Protein AF-A0A3M1QMT6-F1 (afdb_monomer_lite)

Foldseek 3Di:
DDDDDDDDDDPPPDDPPPPPPPDPPPPFDDDDPLLVVLLVLCVVVQQLQLVLLQQLVVCVVVVHPCSPVVSQVVSVVDPQWPHWDAFPQSQWIWTQGPSRAIEIEGNNPVPPPVNDPPPPDPPPPPPPPPPDPPPPDLPNPPPPDPVPPDPPDPPPVPPPQPPALAAEEEDAPCVVLVFDVCLQPVLSVLLVHPYDYAAQQALVSVLVVLVCLQRHSEYEHAAAWDFYDASNFTFIKGFHNPWQDHPDSRSNSVRSRRNCVRQNSVCSSVQWGWYHDNSTITIIGTLSSLLSYARAQHAYEYNYFQLQADTPPVYYHNQCSHVVRHHNYYHYHNHDDHSVPSSVVSSVVSCVVRPPFPFFPDWDWAWVVNDADVPRDIDTDTDGGGDDD

Radius of gyration: 27.41 Å; chains: 1; bounding box: 75×73×85 Å

Sequence (389 aa):
MLRVVLAALIALSVPVLIGAGCGITPPAVDLTEEEQTLFDELEPGAEAASAGALAFEDLVASGDVDPVGKLIASLRQRDDVASATTSIDESTVIVEMTNGETISVFTDAKDRAEWAAAPAKALRFDAPRITGPINRAAGDRKVEVRMADVDDFIICDETSFPQSSKACIVLGFRSSFGQDVSKIRTPLERAGYDVQTLNLAGFSDAQTLLRTLSDCGVLYISTHGGVGAHNGSSANLLATEIEIPSGDPAAFATQVQQAAQTFGADEVKNLFSITAANGRSYWALTPEFFSRAAYKGTMVYIDACQSDTAVASGGQQLRDAFLDNGAGAFIGWSDSISTKFSNPATEKIVDGLAPADFGVENIVITTTPSNPSARESYLPTVQVQPPAA

pLDDT: mean 78.97, std 23.1, range [30.27, 98.44]

Structure (mmCIF, N/CA/C/O backbone):
data_AF-A0A3M1QMT6-F1
#
_entry.id   AF-A0A3M1QMT6-F1
#
loop_
_atom_site.group_PDB
_atom_site.id
_atom_site.type_symbol
_atom_site.label_atom_id
_atom_site.label_alt_id
_atom_site.label_comp_id
_atom_site.label_asym_id
_atom_site.label_entity_id
_atom_site.label_seq_id
_atom_site.pdbx_PDB_ins_code
_atom_site.Cartn_x
_atom_site.Cartn_y
_atom_site.Cartn_z
_atom_site.occupancy
_atom_site.B_iso_or_equiv
_atom_site.auth_seq_id
_atom_site.auth_comp_id
_atom_site.auth_asym_id
_atom_site.auth_atom_id
_atom_site.pdbx_PDB_model_num
ATOM 1 N N . MET A 1 1 ? -10.523 56.510 -21.863 1.00 41.53 1 MET A N 1
ATOM 2 C CA . MET A 1 1 ? -10.789 55.264 -21.113 1.00 41.53 1 MET A CA 1
ATOM 3 C C . MET A 1 1 ? -10.208 54.095 -21.894 1.00 41.53 1 MET A C 1
ATOM 5 O O . MET A 1 1 ? -10.894 53.538 -22.732 1.00 41.53 1 MET A O 1
ATOM 9 N N . LEU A 1 2 ? -8.926 53.796 -21.680 1.00 30.89 2 LEU A N 1
ATOM 10 C CA . LEU A 1 2 ? -8.273 52.540 -22.064 1.00 30.89 2 LEU A CA 1
ATOM 11 C C . LEU A 1 2 ? -6.904 52.554 -21.366 1.00 30.89 2 LEU A C 1
ATOM 13 O O . LEU A 1 2 ? -6.076 53.410 -21.670 1.00 30.89 2 LEU A O 1
ATOM 17 N N . ARG A 1 3 ? -6.699 51.704 -20.357 1.00 34.59 3 ARG A N 1
ATOM 18 C CA . ARG A 1 3 ? -5.386 51.499 -19.730 1.00 34.59 3 ARG A CA 1
ATOM 19 C C . ARG A 1 3 ? -4.873 50.145 -20.196 1.00 34.59 3 ARG A C 1
ATOM 21 O O . ARG A 1 3 ? -5.361 49.114 -19.752 1.00 34.59 3 ARG A O 1
ATOM 28 N N . VAL A 1 4 ? -3.918 50.187 -21.116 1.00 35.38 4 VAL A N 1
ATOM 29 C CA . VAL A 1 4 ? -3.062 49.060 -21.482 1.00 35.38 4 VAL A CA 1
ATOM 30 C C . VAL A 1 4 ? -2.004 48.949 -20.385 1.00 35.38 4 VAL A C 1
ATOM 32 O O . VAL A 1 4 ? -1.233 49.885 -20.185 1.00 35.38 4 VAL A O 1
ATOM 35 N N . VAL A 1 5 ? -2.006 47.847 -19.636 1.00 36.94 5 VAL A N 1
ATOM 36 C CA . VAL A 1 5 ? -0.939 47.512 -18.686 1.00 36.94 5 VAL A CA 1
ATOM 37 C C . VAL A 1 5 ? -0.015 46.522 -19.381 1.00 36.94 5 VAL A C 1
ATOM 39 O O . VAL A 1 5 ? -0.381 45.380 -19.635 1.00 36.94 5 VAL A O 1
ATOM 42 N N . LEU A 1 6 ? 1.171 47.014 -19.729 1.00 33.09 6 LEU A N 1
ATOM 43 C CA . LEU A 1 6 ? 2.291 46.247 -20.250 1.00 33.09 6 LEU A CA 1
ATOM 44 C C . LEU A 1 6 ? 3.009 45.613 -19.046 1.00 33.09 6 LEU A C 1
ATOM 46 O O . LEU A 1 6 ? 3.649 46.323 -18.272 1.00 33.09 6 LEU A O 1
ATOM 50 N N . ALA A 1 7 ? 2.862 44.303 -18.847 1.00 36.34 7 ALA A N 1
ATOM 51 C CA . ALA A 1 7 ? 3.643 43.560 -17.861 1.00 36.34 7 ALA A CA 1
ATOM 52 C C . ALA A 1 7 ? 4.966 43.124 -18.506 1.00 36.34 7 ALA A C 1
ATOM 54 O O . ALA A 1 7 ? 4.980 42.364 -19.473 1.00 36.34 7 ALA A O 1
ATOM 55 N N . ALA A 1 8 ? 6.073 43.656 -17.993 1.00 33.69 8 ALA A N 1
ATOM 56 C CA . ALA A 1 8 ? 7.421 43.306 -18.408 1.00 33.69 8 ALA A CA 1
ATOM 57 C C . ALA A 1 8 ? 7.803 41.921 -17.858 1.00 33.69 8 ALA A C 1
ATOM 59 O O . ALA A 1 8 ? 7.864 41.731 -16.644 1.00 33.69 8 ALA A O 1
ATOM 60 N N . LEU A 1 9 ? 8.085 40.969 -18.753 1.00 31.98 9 LEU A N 1
ATOM 61 C CA . LEU A 1 9 ? 8.812 39.745 -18.423 1.00 31.98 9 LEU A CA 1
ATOM 62 C C . LEU A 1 9 ? 10.279 40.109 -18.152 1.00 31.98 9 LEU A C 1
ATOM 64 O O . LEU A 1 9 ? 11.006 40.497 -19.065 1.00 31.98 9 LEU A O 1
ATOM 68 N N . ILE A 1 10 ? 10.720 39.961 -16.905 1.00 34.31 10 ILE A N 1
ATOM 69 C CA . ILE A 1 10 ? 12.141 39.923 -16.552 1.00 34.31 10 ILE A CA 1
ATOM 70 C C . ILE A 1 10 ? 12.555 38.450 -16.582 1.00 34.31 10 ILE A C 1
ATOM 72 O O . ILE A 1 10 ? 12.282 37.698 -15.650 1.00 34.31 10 ILE A O 1
ATOM 76 N N . ALA A 1 11 ? 13.190 38.033 -17.676 1.00 36.19 11 ALA A N 1
ATOM 77 C CA . ALA A 1 11 ? 13.883 36.755 -17.760 1.00 36.19 11 ALA A CA 1
ATOM 78 C C . ALA A 1 11 ? 15.221 36.871 -17.011 1.00 36.19 11 ALA A C 1
ATOM 80 O O . ALA A 1 11 ? 16.203 37.385 -17.544 1.00 36.19 11 ALA A O 1
ATOM 81 N N . LEU A 1 12 ? 15.252 36.427 -15.754 1.00 32.72 12 LEU A N 1
ATOM 82 C CA . LEU A 1 12 ? 16.496 36.180 -15.027 1.00 32.72 12 LEU A CA 1
ATOM 83 C C . LEU A 1 12 ? 17.056 34.832 -15.492 1.00 32.72 12 LEU A C 1
ATOM 85 O O . LEU A 1 12 ? 16.655 33.774 -15.015 1.00 32.72 12 LEU A O 1
ATOM 89 N N . SER A 1 13 ? 17.974 34.874 -16.453 1.00 30.27 13 SER A N 1
ATOM 90 C CA . SER A 1 13 ? 18.810 33.736 -16.824 1.00 30.27 13 SER A CA 1
ATOM 91 C C . SER A 1 13 ? 19.775 33.427 -15.676 1.00 30.27 13 SER A C 1
ATOM 93 O O . SER A 1 13 ? 20.785 34.113 -15.508 1.00 30.27 13 SER A O 1
ATOM 95 N N . VAL A 1 14 ? 19.455 32.415 -14.868 1.00 35.03 14 VAL A N 1
ATOM 96 C CA . VAL A 1 14 ? 20.395 31.838 -13.901 1.00 35.03 14 VAL A CA 1
ATOM 97 C C . VAL A 1 14 ? 21.415 31.008 -14.691 1.00 35.03 14 VAL A C 1
ATOM 99 O O . VAL A 1 14 ? 21.009 30.091 -15.407 1.00 35.03 14 VAL A O 1
ATOM 102 N N . PRO A 1 15 ? 22.724 31.303 -14.621 1.00 35.59 15 PRO A N 1
ATOM 103 C CA . PRO A 1 15 ? 23.729 30.447 -15.231 1.00 35.59 15 PRO A CA 1
ATOM 104 C C . PRO A 1 15 ? 23.751 29.105 -14.493 1.00 35.59 15 PRO A C 1
ATOM 106 O O . PRO A 1 15 ? 24.074 29.042 -13.308 1.00 35.59 15 PRO A O 1
ATOM 109 N N . VAL A 1 16 ? 23.409 28.028 -15.202 1.00 39.12 16 VAL A N 1
ATOM 110 C CA . VAL A 1 16 ? 23.660 26.656 -14.754 1.00 39.12 16 VAL A CA 1
ATOM 111 C C . VAL A 1 16 ? 25.175 26.463 -14.751 1.00 39.12 16 VAL A C 1
ATOM 113 O O . VAL A 1 16 ? 25.793 26.212 -15.785 1.00 39.12 16 VAL A O 1
ATOM 116 N N . LEU A 1 17 ? 25.796 26.643 -13.586 1.00 37.69 17 LEU A N 1
ATOM 117 C CA . LEU A 1 17 ? 27.154 26.180 -13.342 1.00 37.69 17 LEU A CA 1
ATOM 118 C C . LEU A 1 17 ? 27.115 24.651 -13.303 1.00 37.69 17 LEU A C 1
ATOM 120 O O . LEU A 1 17 ? 26.796 24.052 -12.280 1.00 37.69 17 LEU A O 1
ATOM 124 N N . ILE A 1 18 ? 27.454 24.026 -14.430 1.00 41.12 18 ILE A N 1
ATOM 125 C CA . ILE A 1 18 ? 27.854 22.618 -14.484 1.00 41.12 18 ILE A CA 1
ATOM 126 C C . ILE A 1 18 ? 29.220 22.544 -13.794 1.00 41.12 18 ILE A C 1
ATOM 128 O O . ILE A 1 18 ? 30.275 22.632 -14.421 1.00 41.12 18 ILE A O 1
ATOM 132 N N . GLY A 1 19 ? 29.199 22.499 -12.464 1.00 45.16 19 GLY A N 1
ATOM 133 C CA . GLY A 1 19 ? 30.374 22.178 -11.678 1.00 45.16 19 GLY A CA 1
ATOM 134 C C . GLY A 1 19 ? 30.722 20.721 -11.937 1.00 45.16 19 GLY A C 1
ATOM 135 O O . GLY A 1 19 ? 29.950 19.835 -11.584 1.00 45.16 19 GLY A O 1
ATOM 136 N N . ALA A 1 20 ? 31.884 20.477 -12.541 1.00 47.84 20 ALA A N 1
ATOM 137 C CA . ALA A 1 20 ? 32.556 19.187 -12.493 1.00 47.84 20 ALA A CA 1
ATOM 138 C C . ALA A 1 20 ? 32.928 18.902 -11.028 1.00 47.84 20 ALA A C 1
ATOM 140 O O . ALA A 1 20 ? 34.048 19.155 -10.587 1.00 47.84 20 ALA A O 1
ATOM 141 N N . GLY A 1 21 ? 31.941 18.483 -10.235 1.00 50.28 21 GLY A N 1
ATOM 142 C CA . GLY A 1 21 ? 32.161 17.995 -8.887 1.00 50.28 21 GLY A CA 1
ATOM 143 C C . GLY A 1 21 ? 32.988 16.726 -8.994 1.00 50.28 21 GLY A C 1
ATOM 144 O O . GLY A 1 21 ? 32.597 15.798 -9.699 1.00 50.28 21 GLY A O 1
ATOM 145 N N . CYS A 1 22 ? 34.145 16.699 -8.333 1.00 48.28 22 CYS A N 1
ATOM 146 C CA . CYS A 1 22 ? 34.883 15.469 -8.090 1.00 48.28 22 CYS A CA 1
ATOM 147 C C . CYS A 1 22 ? 33.912 14.479 -7.442 1.00 48.28 22 CYS A C 1
ATOM 149 O O . CYS A 1 22 ? 33.567 14.642 -6.272 1.00 48.28 22 CYS A O 1
ATOM 151 N N . GLY A 1 23 ? 33.416 13.523 -8.229 1.00 46.47 23 GLY A N 1
ATOM 152 C CA . GLY A 1 23 ? 32.472 12.513 -7.783 1.00 46.47 23 GLY A CA 1
ATOM 153 C C . GLY A 1 23 ? 33.127 11.686 -6.694 1.00 46.47 23 GLY A C 1
ATOM 154 O O . GLY A 1 23 ? 33.943 10.813 -6.974 1.00 46.47 23 GLY A O 1
ATOM 155 N N . ILE A 1 24 ? 32.801 11.995 -5.443 1.00 57.12 24 ILE A N 1
ATOM 156 C CA . ILE A 1 24 ? 33.004 11.064 -4.348 1.00 57.12 24 ILE A CA 1
ATOM 157 C C . ILE A 1 24 ? 31.969 9.979 -4.608 1.00 57.12 24 ILE A C 1
ATOM 159 O O . ILE A 1 24 ? 30.794 10.166 -4.302 1.00 57.12 24 ILE A O 1
ATOM 163 N N . THR A 1 25 ? 32.384 8.895 -5.262 1.00 61.72 25 THR A N 1
ATOM 164 C CA . THR A 1 25 ? 31.565 7.690 -5.342 1.00 61.72 25 THR A CA 1
ATOM 165 C C . THR A 1 25 ? 31.266 7.293 -3.898 1.00 61.72 25 THR A C 1
ATOM 167 O O . THR A 1 25 ? 32.223 7.096 -3.137 1.00 61.72 25 THR A O 1
ATOM 170 N N . PRO A 1 26 ? 29.993 7.260 -3.467 1.00 64.19 26 PRO A N 1
ATOM 171 C CA . PRO A 1 26 ? 29.675 6.748 -2.146 1.00 64.19 26 PRO A CA 1
ATOM 172 C C . PRO A 1 26 ? 30.277 5.341 -2.019 1.00 64.19 26 PRO A C 1
ATOM 174 O O . PRO A 1 26 ? 30.335 4.612 -3.015 1.00 64.19 26 PRO A O 1
ATOM 177 N N . PRO A 1 27 ? 30.821 4.976 -0.845 1.00 71.19 27 PRO A N 1
ATOM 178 C CA . PRO A 1 27 ? 31.360 3.638 -0.651 1.00 71.19 27 PRO A CA 1
ATOM 179 C C . PRO A 1 27 ? 30.278 2.613 -0.998 1.00 71.19 27 PRO A C 1
ATOM 181 O O . PRO A 1 27 ? 29.115 2.809 -0.647 1.00 71.19 27 PRO A O 1
ATOM 184 N N . ALA A 1 28 ? 30.665 1.553 -1.709 1.00 78.25 28 ALA A N 1
ATOM 185 C CA . ALA A 1 28 ? 29.759 0.453 -2.006 1.00 78.25 28 ALA A CA 1
ATOM 186 C C . ALA A 1 28 ? 29.157 -0.078 -0.696 1.00 78.25 28 ALA A C 1
ATOM 188 O O . ALA A 1 28 ? 29.876 -0.246 0.293 1.00 78.25 28 ALA A O 1
ATOM 189 N N . VAL A 1 29 ? 27.842 -0.292 -0.691 1.00 89.44 29 VAL A N 1
ATOM 190 C CA . VAL A 1 29 ? 27.146 -0.941 0.423 1.00 89.44 29 VAL A CA 1
ATOM 191 C C . VAL A 1 29 ? 27.577 -2.405 0.429 1.00 89.44 29 VAL A C 1
ATOM 193 O O . VAL A 1 29 ? 27.490 -3.070 -0.599 1.00 89.44 29 VAL A O 1
ATOM 196 N N . ASP A 1 30 ? 28.081 -2.886 1.562 1.00 94.38 30 ASP A N 1
ATOM 197 C CA . ASP A 1 30 ? 28.451 -4.292 1.734 1.00 94.38 30 ASP A CA 1
ATOM 198 C C . ASP A 1 30 ? 27.182 -5.074 2.103 1.00 94.38 30 ASP A C 1
ATOM 200 O O . ASP A 1 30 ? 26.666 -4.931 3.218 1.00 94.38 30 ASP A O 1
ATOM 204 N N . LEU A 1 31 ? 26.628 -5.806 1.133 1.00 96.44 31 LEU A N 1
ATOM 205 C CA . LEU A 1 31 ? 25.445 -6.649 1.303 1.00 96.44 31 LEU A CA 1
ATOM 206 C C . LEU A 1 31 ? 25.868 -8.067 1.702 1.00 96.44 31 LEU A C 1
ATOM 208 O O . LEU A 1 31 ? 26.838 -8.619 1.180 1.00 96.44 31 LEU A O 1
ATOM 212 N N . THR A 1 32 ? 25.117 -8.685 2.611 1.00 97.12 32 THR A N 1
ATOM 213 C CA . THR A 1 32 ? 25.216 -10.136 2.842 1.00 97.12 32 THR A CA 1
ATOM 214 C C . THR A 1 32 ? 24.763 -10.921 1.602 1.00 97.12 32 THR A C 1
ATOM 216 O O . THR A 1 32 ? 24.117 -10.369 0.717 1.00 97.12 32 THR A O 1
ATOM 219 N N . GLU A 1 33 ? 25.065 -12.221 1.521 1.00 97.44 33 GLU A N 1
ATOM 220 C CA . GLU A 1 33 ? 24.651 -13.064 0.381 1.00 97.44 33 GLU A CA 1
ATOM 221 C C . GLU A 1 33 ? 23.121 -13.075 0.176 1.00 97.44 33 GLU A C 1
ATOM 223 O O . GLU A 1 33 ? 22.641 -12.984 -0.955 1.00 97.44 33 GLU A O 1
ATOM 228 N N . GLU A 1 34 ? 22.355 -13.113 1.270 1.00 97.56 34 GLU A N 1
ATOM 229 C CA . GLU A 1 34 ? 20.887 -13.049 1.244 1.00 97.56 34 GLU A CA 1
ATOM 230 C C . GLU A 1 34 ? 20.388 -11.671 0.778 1.00 97.56 34 GLU A C 1
ATOM 232 O O . GLU A 1 34 ? 19.502 -11.581 -0.071 1.00 97.56 34 GLU A O 1
ATOM 237 N N . GLU A 1 35 ? 20.986 -10.586 1.282 1.00 97.50 35 GLU A N 1
ATOM 238 C CA . GLU A 1 35 ? 20.647 -9.217 0.871 1.00 97.50 35 GLU A CA 1
ATOM 239 C C . GLU A 1 35 ? 21.005 -8.949 -0.597 1.00 97.50 35 GLU A C 1
ATOM 241 O O . GLU A 1 35 ? 20.244 -8.283 -1.294 1.00 97.50 35 GLU A O 1
ATOM 246 N N . GLN A 1 36 ? 22.134 -9.480 -1.079 1.00 97.62 36 GLN A N 1
ATOM 247 C CA . GLN A 1 36 ? 22.544 -9.368 -2.478 1.00 97.62 36 GLN A CA 1
ATOM 248 C C . GLN A 1 36 ? 21.588 -10.134 -3.392 1.00 97.62 36 GLN A C 1
ATOM 250 O O . GLN A 1 36 ? 21.185 -9.607 -4.421 1.00 97.62 36 GLN A O 1
ATOM 255 N N . THR A 1 37 ? 21.174 -11.341 -2.994 1.00 97.12 37 THR A N 1
ATOM 256 C CA . THR A 1 37 ? 20.182 -12.122 -3.749 1.00 97.12 37 THR A CA 1
ATOM 257 C C . THR A 1 37 ? 18.862 -11.359 -3.854 1.00 97.12 37 THR A C 1
ATOM 259 O O . THR A 1 37 ? 18.320 -11.209 -4.945 1.00 97.12 37 THR A O 1
ATOM 262 N N . LEU A 1 38 ? 18.376 -10.804 -2.739 1.00 96.69 38 LEU A N 1
ATOM 263 C CA . LEU A 1 38 ? 17.164 -9.984 -2.726 1.00 96.69 38 LEU A CA 1
ATOM 264 C C . LEU A 1 38 ? 17.306 -8.727 -3.602 1.00 96.69 38 LEU A C 1
ATOM 266 O O . LEU A 1 38 ? 16.369 -8.359 -4.307 1.00 96.69 38 LEU A O 1
ATOM 270 N N . PHE A 1 39 ? 18.466 -8.069 -3.571 1.00 96.94 39 PHE A N 1
ATOM 271 C CA . PHE A 1 39 ? 18.757 -6.915 -4.420 1.00 96.94 39 PHE A CA 1
ATOM 272 C C . PHE A 1 39 ? 18.725 -7.284 -5.908 1.00 96.94 39 PHE A C 1
ATOM 274 O O . PHE A 1 39 ? 17.998 -6.643 -6.663 1.00 96.94 39 PHE A O 1
ATOM 281 N N . ASP A 1 40 ? 19.440 -8.338 -6.311 1.00 95.88 40 ASP A N 1
ATOM 282 C CA . ASP A 1 40 ? 19.528 -8.794 -7.705 1.00 95.88 40 ASP A CA 1
ATOM 283 C C . ASP A 1 40 ? 18.153 -9.207 -8.261 1.00 95.88 40 ASP A C 1
ATOM 285 O O . ASP A 1 40 ? 17.865 -9.043 -9.450 1.00 95.88 40 ASP A O 1
ATOM 289 N N . GLU A 1 41 ? 17.278 -9.738 -7.404 1.00 95.19 41 GLU A N 1
ATOM 290 C CA . GLU A 1 41 ? 15.907 -10.091 -7.771 1.00 95.19 41 GLU A CA 1
ATOM 291 C C . GLU A 1 41 ? 15.007 -8.861 -7.968 1.00 95.19 41 GLU A C 1
ATOM 293 O O . GLU A 1 41 ? 14.200 -8.833 -8.901 1.00 95.19 41 GLU A O 1
ATOM 298 N N . LEU A 1 42 ? 15.141 -7.842 -7.113 1.00 95.69 42 LEU A N 1
ATOM 299 C CA . LEU A 1 42 ? 14.240 -6.688 -7.085 1.00 95.69 42 LEU A CA 1
ATOM 300 C C . LEU A 1 42 ? 14.697 -5.508 -7.953 1.00 95.69 42 LEU A C 1
ATOM 302 O O . LEU A 1 42 ? 13.849 -4.737 -8.408 1.00 95.69 42 LEU A O 1
ATOM 306 N N . GLU A 1 43 ? 16.001 -5.342 -8.190 1.00 96.31 43 GLU A N 1
ATOM 307 C CA . GLU A 1 43 ? 16.561 -4.194 -8.919 1.00 96.31 43 GLU A CA 1
ATOM 308 C C . GLU A 1 43 ? 15.965 -4.038 -10.329 1.00 96.31 43 GLU A C 1
ATOM 310 O O . GLU A 1 43 ? 15.480 -2.941 -10.628 1.00 96.31 43 GLU A O 1
ATOM 315 N N . PRO A 1 44 ? 15.863 -5.090 -11.170 1.00 95.38 44 PRO A N 1
ATOM 316 C CA . PRO A 1 44 ? 15.247 -4.951 -12.490 1.00 95.38 44 PRO A CA 1
ATOM 317 C C . PRO A 1 44 ? 13.796 -4.456 -12.406 1.00 95.38 44 PRO A C 1
ATOM 319 O O . PRO A 1 44 ? 13.373 -3.592 -13.177 1.00 95.38 44 PRO A O 1
ATOM 322 N N . GLY A 1 45 ? 13.036 -4.963 -11.428 1.00 95.19 45 GLY A N 1
ATOM 323 C CA . GLY A 1 45 ? 11.667 -4.526 -11.164 1.00 95.19 45 GLY A CA 1
ATOM 324 C C . GLY A 1 45 ? 11.601 -3.056 -10.738 1.00 95.19 45 GLY A C 1
ATOM 325 O O . GLY A 1 45 ? 10.789 -2.296 -11.265 1.00 95.19 45 GLY A O 1
ATOM 326 N N . ALA A 1 46 ? 12.483 -2.622 -9.837 1.00 95.31 46 ALA A N 1
ATOM 327 C CA . ALA A 1 46 ? 12.580 -1.230 -9.396 1.00 95.31 46 ALA A CA 1
ATOM 328 C C . ALA A 1 46 ? 12.906 -0.267 -10.554 1.00 95.31 46 ALA A C 1
ATOM 330 O O . ALA A 1 46 ? 12.306 0.813 -10.664 1.00 95.31 46 ALA A O 1
ATOM 331 N N . GLU A 1 47 ? 13.820 -0.656 -11.444 1.00 95.00 47 GLU A N 1
ATOM 332 C CA . GLU A 1 47 ? 14.167 0.120 -12.636 1.00 95.00 47 GLU A CA 1
ATOM 333 C C . GLU A 1 47 ? 13.006 0.193 -13.633 1.00 95.00 47 GLU A C 1
ATOM 335 O O . GLU A 1 47 ? 12.674 1.277 -14.124 1.00 95.00 47 GLU A O 1
ATOM 340 N N . ALA A 1 48 ? 12.362 -0.943 -13.918 1.00 94.94 48 ALA A N 1
ATOM 341 C CA . ALA A 1 48 ? 11.218 -1.013 -14.820 1.00 94.94 48 ALA A CA 1
ATOM 342 C C . ALA A 1 48 ? 10.017 -0.216 -14.285 1.00 94.94 48 ALA A C 1
ATOM 344 O O . ALA A 1 48 ? 9.373 0.498 -15.057 1.00 94.94 48 ALA A O 1
ATOM 345 N N . ALA A 1 49 ? 9.755 -0.266 -12.975 1.00 94.62 49 ALA A N 1
ATOM 346 C CA . ALA A 1 49 ? 8.692 0.500 -12.327 1.00 94.62 49 ALA A CA 1
ATOM 347 C C . ALA A 1 49 ? 8.943 2.002 -12.460 1.00 94.62 49 ALA A C 1
ATOM 349 O O . ALA A 1 49 ? 8.056 2.740 -12.888 1.00 94.62 49 ALA A O 1
ATOM 350 N N . SER A 1 50 ? 10.174 2.442 -12.194 1.00 93.94 50 SER A N 1
ATOM 351 C CA . SER A 1 50 ? 10.546 3.858 -12.276 1.00 93.94 50 SER A CA 1
ATOM 352 C C . SER A 1 50 ? 10.482 4.376 -13.713 1.00 93.94 50 SER A C 1
ATOM 354 O O . SER A 1 50 ? 9.906 5.434 -13.972 1.00 93.94 50 SER A O 1
ATOM 356 N N . ALA A 1 51 ? 11.000 3.602 -14.672 1.00 94.25 51 ALA A N 1
ATOM 357 C CA . ALA A 1 51 ? 10.910 3.929 -16.092 1.00 94.25 51 ALA A CA 1
ATOM 358 C C . ALA A 1 51 ? 9.454 3.956 -16.585 1.00 94.25 51 ALA A C 1
ATOM 360 O O . ALA A 1 51 ? 9.075 4.860 -17.329 1.00 94.25 51 ALA A O 1
ATOM 361 N N . GLY A 1 52 ? 8.633 2.996 -16.151 1.00 94.19 52 GLY A N 1
ATOM 362 C CA . GLY A 1 52 ? 7.214 2.930 -16.482 1.00 94.19 52 GLY A CA 1
ATOM 363 C C . GLY A 1 52 ? 6.430 4.116 -15.923 1.00 94.19 52 GLY A C 1
ATOM 364 O O . GLY A 1 52 ? 5.646 4.724 -16.649 1.00 94.19 52 GLY A O 1
ATOM 365 N N . ALA A 1 53 ? 6.695 4.498 -14.670 1.00 92.38 53 ALA A N 1
ATOM 366 C CA . ALA A 1 53 ? 6.084 5.658 -14.031 1.00 92.38 53 ALA A CA 1
ATOM 367 C C . ALA A 1 53 ? 6.385 6.943 -14.811 1.00 92.38 53 ALA A C 1
ATOM 369 O O . ALA A 1 53 ? 5.468 7.669 -15.183 1.00 92.38 53 ALA A O 1
ATOM 370 N N . LEU A 1 54 ? 7.664 7.205 -15.097 1.00 93.12 54 LEU A N 1
ATOM 371 C CA . LEU A 1 54 ? 8.092 8.398 -15.830 1.00 93.12 54 LEU A CA 1
ATOM 372 C C . LEU A 1 54 ? 7.524 8.425 -17.252 1.00 93.12 54 LEU A C 1
ATOM 374 O O . LEU A 1 54 ? 6.990 9.443 -17.680 1.00 93.12 54 LEU A O 1
ATOM 378 N N . ALA A 1 55 ? 7.571 7.294 -17.963 1.00 94.25 55 ALA A N 1
ATOM 379 C CA . ALA A 1 55 ? 7.014 7.196 -19.308 1.00 94.25 55 ALA A CA 1
ATOM 380 C C . ALA A 1 55 ? 5.501 7.457 -19.324 1.00 94.25 55 ALA A C 1
ATOM 382 O O . ALA A 1 55 ? 5.005 8.124 -20.231 1.00 94.25 55 ALA A O 1
ATOM 383 N N . PHE A 1 56 ? 4.764 6.960 -18.327 1.00 93.19 56 PHE A N 1
ATOM 384 C CA . PHE A 1 56 ? 3.338 7.238 -18.196 1.00 93.19 56 PHE A CA 1
ATOM 385 C C . PHE A 1 56 ? 3.068 8.731 -17.993 1.00 93.19 56 PHE A C 1
ATOM 387 O O . PHE A 1 56 ? 2.229 9.303 -18.688 1.00 93.19 56 PHE A O 1
ATOM 394 N N . GLU A 1 57 ? 3.812 9.372 -17.089 1.00 90.06 57 GLU A N 1
ATOM 395 C CA . GLU A 1 57 ? 3.703 10.810 -16.835 1.00 90.06 57 GLU A CA 1
ATOM 396 C C . GLU A 1 57 ? 3.988 11.647 -18.082 1.00 90.06 57 GLU A C 1
ATOM 398 O O . GLU A 1 57 ? 3.223 12.561 -18.394 1.00 90.06 57 GLU A O 1
ATOM 403 N N . ASP A 1 58 ? 5.034 11.302 -18.834 1.00 91.69 58 ASP A N 1
ATOM 404 C CA . ASP A 1 58 ? 5.390 11.981 -20.079 1.00 91.69 58 ASP A CA 1
ATOM 405 C C . ASP A 1 58 ? 4.289 11.833 -21.141 1.00 91.69 58 ASP A C 1
ATOM 407 O O . ASP A 1 58 ? 3.926 12.805 -21.811 1.00 91.69 58 ASP A O 1
ATOM 411 N N . LEU A 1 59 ? 3.710 10.634 -21.276 1.00 90.50 59 LEU A N 1
ATOM 412 C CA . LEU A 1 59 ? 2.597 10.377 -22.193 1.00 90.50 59 LEU A CA 1
ATOM 413 C C . LEU A 1 59 ? 1.365 11.205 -21.809 1.00 90.50 59 LEU A C 1
ATOM 415 O O . LEU A 1 59 ? 0.791 11.885 -22.664 1.00 90.50 59 LEU A O 1
ATOM 419 N N . VAL A 1 60 ? 0.994 11.222 -20.528 1.00 86.81 60 VAL A N 1
ATOM 420 C CA . VAL A 1 60 ? -0.132 12.025 -20.027 1.00 86.81 60 VAL A CA 1
ATOM 421 C C . VAL A 1 60 ? 0.118 13.519 -20.244 1.00 86.81 60 VAL A C 1
ATOM 423 O O . VAL A 1 60 ? -0.735 14.205 -20.809 1.00 86.81 60 VAL A O 1
ATOM 426 N N . ALA A 1 61 ? 1.300 14.023 -19.881 1.00 87.12 61 ALA A N 1
ATOM 427 C CA . ALA A 1 61 ? 1.673 15.427 -20.052 1.00 87.12 61 ALA A CA 1
ATOM 428 C C . ALA A 1 61 ? 1.703 15.860 -21.529 1.00 87.12 61 ALA A C 1
ATOM 430 O O . ALA A 1 61 ? 1.435 17.020 -21.846 1.00 87.12 61 ALA A O 1
ATOM 431 N N . SER A 1 62 ? 1.990 14.930 -22.446 1.00 87.75 62 SER A N 1
ATOM 432 C CA . SER A 1 62 ? 1.938 15.175 -23.892 1.00 87.75 62 SER A CA 1
ATOM 433 C C . SER A 1 62 ? 0.515 15.220 -24.470 1.00 87.75 62 SER A C 1
ATOM 435 O O . SER A 1 62 ? 0.342 15.597 -25.632 1.00 87.75 62 SER A O 1
ATOM 437 N N . GLY A 1 63 ? -0.504 14.875 -23.673 1.00 85.62 63 GLY A N 1
ATOM 438 C CA . GLY A 1 63 ? -1.895 14.793 -24.114 1.00 85.62 63 GLY A CA 1
ATOM 439 C C . GLY A 1 63 ? -2.169 13.577 -24.998 1.00 85.62 63 GLY A C 1
ATOM 440 O O . GLY A 1 63 ? -2.970 13.671 -25.931 1.00 85.62 63 GLY A O 1
ATOM 441 N N . ASP A 1 64 ? -1.474 12.462 -24.752 1.00 87.81 64 ASP A N 1
ATOM 442 C CA . ASP A 1 64 ? -1.673 11.238 -25.521 1.00 87.81 64 ASP A CA 1
ATOM 443 C C . ASP A 1 64 ? -3.112 10.723 -25.405 1.00 87.81 64 ASP A C 1
ATOM 445 O O . ASP A 1 64 ? -3.723 10.777 -24.341 1.00 87.81 64 ASP A O 1
ATOM 449 N N . VAL A 1 65 ? -3.652 10.201 -26.506 1.00 84.81 65 VAL A N 1
ATOM 450 C CA . VAL A 1 65 ? -5.024 9.669 -26.544 1.00 84.81 65 VAL A CA 1
ATOM 451 C C . VAL A 1 65 ? -5.123 8.267 -25.946 1.00 84.81 65 VAL A C 1
ATOM 453 O O . VAL A 1 65 ? -6.219 7.841 -25.593 1.00 84.81 65 VAL A O 1
ATOM 456 N N . ASP A 1 66 ? -3.996 7.555 -25.859 1.00 89.00 66 ASP A N 1
ATOM 457 C CA . ASP A 1 66 ? -3.890 6.221 -25.265 1.00 89.00 66 ASP A CA 1
ATOM 458 C C . ASP A 1 66 ? -2.534 6.063 -24.544 1.00 89.00 66 ASP A C 1
ATOM 460 O O . ASP A 1 66 ? -1.628 5.367 -25.023 1.00 89.00 66 ASP A O 1
ATOM 464 N N . PRO A 1 67 ? -2.342 6.747 -23.400 1.00 90.25 67 PRO A N 1
ATOM 465 C CA . PRO A 1 67 ? -1.095 6.661 -22.644 1.00 90.25 67 PRO A CA 1
ATOM 466 C C . PRO A 1 67 ? -0.849 5.247 -22.093 1.00 90.25 67 PRO A C 1
ATOM 468 O O . PRO A 1 67 ? 0.297 4.809 -22.032 1.00 90.25 67 PRO A O 1
ATOM 471 N N . VAL A 1 68 ? -1.900 4.501 -21.733 1.00 91.88 68 VAL A N 1
ATOM 472 C CA . VAL A 1 68 ? -1.778 3.152 -21.154 1.00 91.88 68 VAL A CA 1
ATOM 473 C C . VAL A 1 68 ? -1.312 2.148 -22.208 1.00 91.88 68 VAL A C 1
ATOM 475 O O . VAL A 1 68 ? -0.336 1.427 -21.986 1.00 91.88 68 VAL A O 1
ATOM 478 N N . GLY A 1 69 ? -1.937 2.129 -23.389 1.00 93.25 69 GLY A N 1
ATOM 479 C CA . GLY A 1 69 ? -1.525 1.248 -24.481 1.00 93.25 69 GLY A CA 1
ATOM 480 C C . GLY A 1 69 ? -0.092 1.520 -24.943 1.00 93.25 69 GLY A C 1
ATOM 481 O O . GLY A 1 69 ? 0.672 0.581 -25.192 1.00 93.25 69 GLY A O 1
ATOM 482 N N . LYS A 1 70 ? 0.322 2.794 -24.990 1.00 94.69 70 LYS A N 1
ATOM 483 C CA . LYS A 1 70 ? 1.705 3.175 -25.323 1.00 94.69 70 LYS A CA 1
ATOM 484 C C . LYS A 1 70 ? 2.709 2.817 -24.238 1.00 94.69 70 LYS A C 1
ATOM 486 O O . LYS A 1 70 ? 3.797 2.356 -24.579 1.00 94.69 70 LYS A O 1
ATOM 491 N N . LEU A 1 71 ? 2.350 2.973 -22.966 1.00 95.75 71 LEU A N 1
ATOM 492 C CA . LEU A 1 71 ? 3.169 2.508 -21.853 1.00 95.75 71 LEU A CA 1
ATOM 493 C C . LEU A 1 71 ? 3.425 0.999 -21.964 1.00 95.75 71 LEU A C 1
ATOM 495 O O . LEU A 1 71 ? 4.577 0.574 -21.946 1.00 95.75 71 LEU A O 1
ATOM 499 N N . ILE A 1 72 ? 2.374 0.198 -22.169 1.00 96.94 72 ILE A N 1
ATOM 500 C CA . ILE A 1 72 ? 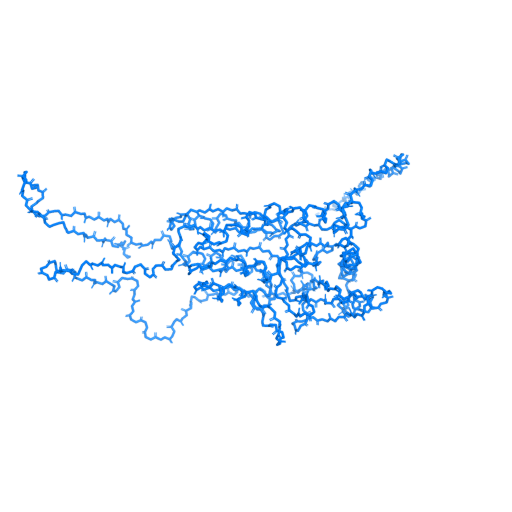2.490 -1.258 -22.350 1.00 96.94 72 ILE A CA 1
ATOM 501 C C . ILE A 1 72 ? 3.397 -1.592 -23.539 1.00 96.94 72 ILE A C 1
ATOM 503 O O . ILE A 1 72 ? 4.269 -2.454 -23.433 1.00 96.94 72 ILE A O 1
ATOM 507 N N . ALA A 1 73 ? 3.212 -0.913 -24.674 1.00 97.19 73 ALA A N 1
ATOM 508 C CA . ALA A 1 73 ? 4.039 -1.126 -25.858 1.00 97.19 73 ALA A CA 1
ATOM 509 C C . ALA A 1 73 ? 5.514 -0.760 -25.623 1.00 97.19 73 ALA A C 1
ATOM 511 O O . ALA A 1 73 ? 6.385 -1.439 -26.160 1.00 97.19 73 ALA A O 1
ATOM 512 N N . SER A 1 74 ? 5.785 0.285 -24.837 1.00 96.56 74 SER A N 1
ATOM 513 C CA . SER A 1 74 ? 7.135 0.707 -24.449 1.00 96.56 74 SER A CA 1
ATOM 514 C C . SER A 1 74 ? 7.795 -0.312 -23.516 1.00 96.56 74 SER A C 1
ATOM 516 O O . SER A 1 74 ? 8.906 -0.763 -23.778 1.00 96.56 74 SER A O 1
ATOM 518 N N . LEU A 1 75 ? 7.085 -0.757 -22.475 1.00 96.31 75 LEU A N 1
ATOM 519 C CA . LEU A 1 75 ? 7.597 -1.736 -21.512 1.00 96.31 75 LEU A CA 1
ATOM 520 C C . LEU A 1 75 ? 7.933 -3.077 -22.177 1.00 96.31 75 LEU A C 1
ATOM 522 O O . LEU A 1 75 ? 8.990 -3.636 -21.912 1.00 96.31 75 LEU A O 1
ATOM 526 N N . ARG A 1 76 ? 7.100 -3.549 -23.115 1.00 97.38 76 ARG A N 1
ATOM 527 C CA . ARG A 1 76 ? 7.348 -4.784 -23.888 1.00 97.38 76 ARG A CA 1
ATOM 528 C C . ARG A 1 76 ? 8.562 -4.724 -24.823 1.00 97.38 76 ARG A C 1
ATOM 530 O O . ARG A 1 76 ? 8.927 -5.752 -25.382 1.00 97.38 76 ARG A O 1
ATOM 537 N N . GLN A 1 77 ? 9.137 -3.545 -25.065 1.00 97.12 77 GLN A N 1
ATOM 538 C CA . GLN A 1 77 ? 10.362 -3.407 -25.863 1.00 97.12 77 GLN A CA 1
ATOM 539 C C . GLN A 1 77 ? 11.633 -3.589 -25.032 1.00 97.12 77 GLN A C 1
ATOM 541 O O . GLN A 1 77 ? 12.718 -3.608 -25.610 1.00 97.12 77 GLN A O 1
ATOM 546 N N . ARG A 1 78 ? 11.523 -3.685 -23.703 1.00 96.56 78 ARG A N 1
ATOM 547 C CA . ARG A 1 78 ? 12.672 -3.931 -22.836 1.00 96.56 78 ARG A CA 1
ATOM 548 C C . ARG A 1 78 ? 13.004 -5.422 -22.797 1.00 96.56 78 ARG A C 1
ATOM 550 O O . ARG A 1 78 ? 12.105 -6.253 -22.717 1.00 96.56 78 ARG A O 1
ATOM 557 N N . ASP A 1 79 ? 14.295 -5.744 -22.801 1.00 96.94 79 ASP A N 1
ATOM 558 C CA . ASP A 1 79 ? 14.780 -7.132 -22.815 1.00 96.94 79 ASP A CA 1
ATOM 559 C C . ASP A 1 79 ? 14.568 -7.869 -21.474 1.00 96.94 79 ASP A C 1
ATOM 561 O O . ASP A 1 79 ? 14.596 -9.097 -21.437 1.00 96.94 79 ASP A O 1
ATOM 565 N N . ASP A 1 80 ? 14.353 -7.131 -20.380 1.00 95.69 80 ASP A N 1
ATOM 566 C CA . ASP A 1 80 ? 14.122 -7.641 -19.021 1.00 95.69 80 ASP A CA 1
ATOM 567 C C . ASP A 1 80 ? 12.632 -7.830 -18.675 1.00 95.69 80 ASP A C 1
ATOM 569 O O . ASP A 1 80 ? 12.302 -8.348 -17.606 1.00 95.69 80 ASP A O 1
ATOM 573 N N . VAL A 1 81 ? 11.722 -7.454 -19.579 1.00 96.94 81 VAL A N 1
ATOM 574 C CA . VAL A 1 81 ? 10.269 -7.582 -19.405 1.00 96.94 81 VAL A CA 1
ATOM 575 C C . VAL A 1 81 ? 9.758 -8.801 -20.172 1.00 96.94 81 VAL A C 1
ATOM 577 O O . VAL A 1 81 ? 9.806 -8.850 -21.400 1.00 96.94 81 VAL A O 1
ATOM 580 N N . ALA A 1 82 ? 9.207 -9.780 -19.453 1.00 97.31 82 ALA A N 1
ATOM 581 C CA . ALA A 1 82 ? 8.567 -10.950 -20.050 1.00 97.31 82 ALA A CA 1
ATOM 582 C C . ALA A 1 82 ? 7.168 -10.617 -20.584 1.00 97.31 82 ALA A C 1
ATOM 584 O O . ALA A 1 82 ? 6.800 -11.017 -21.693 1.00 97.31 82 ALA A O 1
ATOM 585 N N . SER A 1 83 ? 6.376 -9.874 -19.807 1.00 97.31 83 SER A N 1
ATOM 586 C CA . SER A 1 83 ? 5.037 -9.452 -20.207 1.00 97.31 83 SER A CA 1
ATOM 587 C C . SER A 1 83 ? 4.640 -8.122 -19.558 1.00 97.31 83 SER A C 1
ATOM 589 O O . SER A 1 83 ? 5.143 -7.739 -18.508 1.00 97.31 83 SER A O 1
ATOM 591 N N . ALA A 1 84 ? 3.742 -7.384 -20.212 1.00 97.31 84 ALA A N 1
ATOM 592 C CA . ALA A 1 84 ? 3.100 -6.205 -19.633 1.00 97.31 84 ALA A CA 1
ATOM 593 C C . ALA A 1 84 ? 1.634 -6.186 -20.065 1.00 97.31 84 ALA A C 1
ATOM 595 O O . ALA A 1 84 ? 1.344 -6.288 -21.266 1.00 97.31 84 ALA A O 1
ATOM 596 N N . THR A 1 85 ? 0.712 -6.092 -19.115 1.00 96.38 85 THR A N 1
ATOM 597 C CA . THR A 1 85 ? -0.742 -6.158 -19.328 1.00 96.38 85 THR A CA 1
ATOM 598 C C . THR A 1 85 ? -1.460 -5.207 -18.384 1.00 96.38 85 THR A C 1
ATOM 600 O O . THR A 1 85 ? -0.881 -4.747 -17.410 1.00 96.38 85 THR A O 1
ATOM 603 N N . THR A 1 86 ? -2.729 -4.915 -18.638 1.00 93.19 86 THR A N 1
ATOM 604 C CA . THR A 1 86 ? -3.561 -4.205 -17.665 1.00 93.19 86 THR A CA 1
ATOM 605 C C . THR A 1 86 ? -4.117 -5.162 -16.610 1.00 93.19 86 THR A C 1
ATOM 607 O O . THR A 1 86 ? -4.324 -6.349 -16.877 1.00 93.19 86 THR A O 1
ATOM 610 N N . SER A 1 87 ? -4.384 -4.638 -15.418 1.00 89.12 87 SER A N 1
ATOM 611 C CA . SER A 1 87 ? -5.226 -5.269 -14.408 1.00 89.12 87 SER A CA 1
ATOM 612 C C . SER A 1 87 ? -6.655 -5.459 -14.928 1.00 89.12 87 SER A C 1
ATOM 614 O O . SER A 1 87 ? -7.048 -4.914 -15.962 1.00 89.12 87 SER A O 1
ATOM 616 N N . ILE A 1 88 ? -7.448 -6.247 -14.198 1.00 82.19 88 ILE A N 1
ATOM 617 C CA . ILE A 1 88 ? -8.837 -6.567 -14.567 1.00 82.19 88 ILE A CA 1
ATOM 618 C C . ILE A 1 88 ? -9.745 -5.332 -14.654 1.00 82.19 88 ILE A C 1
ATOM 620 O O . ILE A 1 88 ? -10.705 -5.324 -15.417 1.00 82.19 88 ILE A O 1
ATOM 624 N N . ASP A 1 89 ? -9.441 -4.302 -13.873 1.00 80.31 89 ASP A N 1
ATOM 625 C CA . ASP A 1 89 ? -10.146 -3.023 -13.833 1.00 80.31 89 ASP A CA 1
ATOM 626 C C . ASP A 1 89 ? -9.473 -1.947 -14.701 1.00 80.31 89 ASP A C 1
ATOM 628 O O . ASP A 1 89 ? -9.881 -0.791 -14.666 1.00 80.31 89 ASP A O 1
ATOM 632 N N . GLU A 1 90 ? -8.440 -2.321 -15.465 1.00 86.12 90 GLU A N 1
ATOM 633 C CA . GLU A 1 90 ? -7.696 -1.460 -16.393 1.00 86.12 90 GLU A CA 1
ATOM 634 C C . GLU A 1 90 ? -7.012 -0.238 -15.745 1.00 86.12 90 GLU A C 1
ATOM 636 O O . GLU A 1 90 ? -6.487 0.629 -16.443 1.00 86.12 90 GLU A O 1
ATOM 641 N N . SER A 1 91 ? -6.967 -0.179 -14.411 1.00 86.44 91 SER A N 1
ATOM 642 C CA . SER A 1 91 ? -6.411 0.941 -13.642 1.00 86.44 91 SER A CA 1
ATOM 643 C C . SER A 1 91 ? -4.905 0.825 -13.402 1.00 86.44 91 SER A C 1
ATOM 645 O O . SER A 1 91 ? -4.242 1.816 -13.090 1.00 86.44 91 SER A O 1
ATOM 647 N N . THR A 1 92 ? -4.343 -0.373 -13.559 1.00 91.69 92 THR A N 1
ATOM 648 C CA . THR A 1 92 ? -2.943 -0.687 -13.264 1.00 91.69 92 THR A CA 1
ATOM 649 C C . THR A 1 92 ? -2.315 -1.433 -14.433 1.00 91.69 92 THR A C 1
ATOM 651 O O . THR A 1 92 ? -2.913 -2.353 -14.987 1.00 91.69 92 THR A O 1
ATOM 654 N N . VAL A 1 93 ? -1.085 -1.083 -14.801 1.00 95.81 93 VAL A N 1
ATOM 655 C CA . VAL A 1 93 ? -0.258 -1.906 -15.689 1.00 95.81 93 VAL A CA 1
ATOM 656 C C . VAL A 1 93 ? 0.582 -2.849 -14.838 1.00 95.81 93 VAL A C 1
ATOM 658 O O . VAL A 1 93 ? 1.412 -2.419 -14.042 1.00 95.81 93 VAL A O 1
ATOM 661 N N . ILE A 1 94 ? 0.350 -4.143 -15.010 1.00 96.25 94 ILE A N 1
ATOM 662 C CA . ILE A 1 94 ? 1.102 -5.231 -14.393 1.00 96.25 94 ILE A CA 1
ATOM 663 C C . ILE A 1 94 ? 2.237 -5.602 -15.342 1.00 96.25 94 ILE A C 1
ATOM 665 O O . ILE A 1 94 ? 1.992 -5.871 -16.522 1.00 96.25 94 ILE A O 1
ATOM 669 N N . VAL A 1 95 ? 3.465 -5.626 -14.831 1.00 96.50 95 VAL A N 1
ATOM 670 C CA . VAL A 1 95 ? 4.655 -6.020 -15.593 1.00 96.50 95 VAL A CA 1
ATOM 671 C C . VAL A 1 95 ? 5.270 -7.240 -14.930 1.00 96.50 95 VAL A C 1
ATOM 673 O O . VAL A 1 95 ? 5.567 -7.222 -13.739 1.00 96.50 95 VAL A O 1
ATOM 676 N N . GLU A 1 96 ? 5.446 -8.295 -15.711 1.00 97.06 96 GLU A N 1
ATOM 677 C CA . GLU A 1 96 ? 6.155 -9.506 -15.322 1.00 97.06 96 GLU A CA 1
ATOM 678 C C . GLU A 1 96 ? 7.563 -9.436 -15.908 1.00 97.06 96 GLU A C 1
ATOM 680 O O . GLU A 1 96 ? 7.746 -9.322 -17.125 1.00 97.06 96 GLU A O 1
ATOM 685 N N . MET A 1 97 ? 8.558 -9.484 -15.036 1.00 96.62 97 MET A N 1
ATOM 686 C CA . MET A 1 97 ? 9.968 -9.462 -15.392 1.00 96.62 97 MET A CA 1
ATOM 687 C C . MET A 1 97 ? 10.430 -10.861 -15.817 1.00 96.62 97 MET A C 1
ATOM 689 O O . MET A 1 97 ? 9.847 -11.877 -15.436 1.00 96.62 97 MET A O 1
ATOM 693 N N . THR A 1 98 ? 11.520 -10.960 -16.580 1.00 96.31 98 THR A N 1
ATOM 694 C CA . THR A 1 98 ? 12.063 -12.262 -17.021 1.00 96.31 98 THR A CA 1
ATOM 695 C C . THR A 1 98 ? 12.555 -13.151 -15.878 1.00 96.31 98 THR A C 1
ATOM 697 O O . THR A 1 98 ? 12.680 -14.361 -16.059 1.00 96.31 98 THR A O 1
ATOM 700 N N . ASN A 1 99 ? 12.836 -12.569 -14.710 1.00 93.62 99 ASN A N 1
ATOM 701 C CA . ASN A 1 99 ? 13.182 -13.298 -13.488 1.00 93.62 99 ASN A CA 1
ATOM 702 C C . ASN A 1 99 ? 11.943 -13.764 -12.686 1.00 93.62 99 ASN A C 1
ATOM 704 O O . ASN A 1 99 ? 12.105 -14.383 -11.639 1.00 93.62 99 ASN A O 1
ATOM 708 N N . GLY A 1 100 ? 10.725 -13.500 -13.176 1.00 93.62 100 GLY A N 1
ATOM 709 C CA . GLY A 1 100 ? 9.459 -13.854 -12.529 1.00 93.62 100 GLY A CA 1
ATOM 710 C C . GLY A 1 100 ? 8.945 -12.825 -11.518 1.00 93.62 100 GLY A C 1
ATOM 711 O O . GLY A 1 100 ? 7.837 -12.995 -11.010 1.00 93.62 100 GLY A O 1
ATOM 712 N N . GLU A 1 101 ? 9.709 -11.765 -11.234 1.00 93.88 101 GLU A N 1
ATOM 713 C CA . GLU A 1 101 ? 9.250 -10.668 -10.382 1.00 93.88 101 GLU A CA 1
ATOM 714 C C . GLU A 1 101 ? 8.092 -9.925 -11.055 1.00 93.88 101 GLU A C 1
ATOM 716 O O . GLU A 1 101 ? 8.067 -9.743 -12.276 1.00 93.88 101 GLU A O 1
ATOM 721 N N . THR A 1 102 ? 7.125 -9.477 -10.260 1.00 94.38 102 THR A N 1
ATOM 722 C CA . THR A 1 102 ? 5.979 -8.721 -10.762 1.00 94.38 102 THR A CA 1
ATOM 723 C C . THR A 1 102 ? 5.944 -7.336 -10.150 1.00 94.38 102 THR A C 1
ATOM 725 O O . THR A 1 102 ? 5.927 -7.194 -8.931 1.00 94.38 102 THR A O 1
ATOM 728 N N . ILE A 1 103 ? 5.847 -6.314 -10.993 1.00 94.81 103 ILE A N 1
ATOM 729 C CA . ILE A 1 103 ? 5.669 -4.929 -10.558 1.00 94.81 103 ILE A CA 1
ATOM 730 C C . ILE A 1 103 ? 4.319 -4.389 -11.018 1.00 94.81 103 ILE A C 1
ATOM 732 O O . ILE A 1 103 ? 3.705 -4.886 -11.967 1.00 94.81 103 ILE A O 1
ATOM 736 N N . SER A 1 104 ? 3.868 -3.332 -10.352 1.00 95.62 104 SER A N 1
ATOM 737 C CA . SER A 1 104 ? 2.614 -2.654 -10.679 1.00 95.62 104 SER A CA 1
ATOM 738 C C . SER A 1 104 ? 2.867 -1.179 -10.964 1.00 95.62 104 SER A C 1
ATOM 740 O O . SER A 1 104 ? 3.511 -0.501 -10.175 1.00 95.62 104 SER A O 1
ATOM 742 N N . VAL A 1 105 ? 2.361 -0.657 -12.076 1.00 94.94 105 VAL A N 1
ATOM 743 C CA . VAL A 1 105 ? 2.367 0.778 -12.382 1.00 94.94 105 VAL A CA 1
ATOM 744 C C . VAL A 1 105 ? 0.928 1.265 -12.310 1.00 94.94 105 VAL A C 1
ATOM 746 O O . VAL A 1 105 ? 0.107 0.909 -13.155 1.00 94.94 105 VAL A O 1
ATOM 749 N N . PHE A 1 106 ? 0.599 2.052 -11.289 1.00 91.50 106 PHE A N 1
ATOM 750 C CA . PHE A 1 106 ? -0.731 2.624 -11.121 1.00 91.50 106 PHE A CA 1
ATOM 751 C C . PHE A 1 106 ? -0.945 3.699 -12.186 1.00 91.50 106 PHE A C 1
ATOM 753 O O . PHE A 1 106 ? -0.341 4.771 -12.158 1.00 91.50 106 PHE A O 1
ATOM 760 N N . THR A 1 107 ? -1.802 3.378 -13.150 1.00 87.75 107 THR A N 1
ATOM 761 C CA . THR A 1 107 ? -2.112 4.214 -14.315 1.00 87.75 107 THR A CA 1
ATOM 762 C C . THR A 1 107 ? -3.442 4.938 -14.176 1.00 87.75 107 THR A C 1
ATOM 764 O O . THR A 1 107 ? -3.881 5.591 -15.124 1.00 87.75 107 THR A O 1
ATOM 767 N N . ASP A 1 108 ? -4.100 4.835 -13.017 1.00 74.44 108 ASP A N 1
ATOM 768 C CA . ASP A 1 108 ? -5.358 5.525 -12.784 1.00 74.44 108 ASP A CA 1
ATOM 769 C C . ASP A 1 108 ? -5.137 7.038 -12.665 1.00 74.44 108 ASP A C 1
ATOM 771 O O . ASP A 1 108 ? -4.963 7.627 -11.600 1.00 74.44 108 ASP A O 1
ATOM 775 N N . ALA A 1 109 ? -5.113 7.662 -13.836 1.00 51.19 109 ALA A N 1
ATOM 776 C CA . ALA A 1 109 ? -5.153 9.090 -14.055 1.00 51.19 109 ALA A CA 1
ATOM 777 C C . ALA A 1 109 ? -6.595 9.598 -14.236 1.00 51.19 109 ALA A C 1
ATOM 779 O O . ALA A 1 109 ? -6.763 10.747 -14.660 1.00 51.19 109 ALA A O 1
ATOM 780 N N . LYS A 1 110 ? -7.647 8.807 -13.929 1.00 45.69 110 LYS A N 1
ATOM 781 C CA . LYS A 1 110 ? -9.041 9.196 -14.237 1.00 45.69 110 LYS A CA 1
ATOM 782 C C . LYS A 1 110 ? -9.511 10.452 -13.492 1.00 45.69 110 LYS A C 1
ATOM 784 O O . LYS A 1 110 ? -10.528 11.028 -13.868 1.00 45.69 110 LYS A O 1
ATOM 789 N N . ASP A 1 111 ? -8.724 10.935 -12.527 1.00 48.94 111 ASP A N 1
ATOM 790 C CA . ASP A 1 111 ? -8.974 12.154 -11.754 1.00 48.94 111 ASP A CA 1
ATOM 791 C C . ASP A 1 111 ? -7.975 13.308 -11.975 1.00 48.94 111 ASP A C 1
ATOM 793 O O . ASP A 1 111 ? -8.012 14.305 -11.240 1.00 48.94 111 ASP A O 1
ATOM 797 N N . ARG A 1 112 ? -7.120 13.271 -13.011 1.00 53.75 112 ARG A N 1
ATOM 798 C CA . ARG A 1 112 ? -6.411 14.500 -13.409 1.00 53.75 112 ARG A CA 1
ATOM 799 C C . ARG A 1 112 ? -7.425 15.513 -13.929 1.00 53.75 112 ARG A C 1
ATOM 801 O O . ARG A 1 112 ? -8.182 15.251 -14.863 1.00 53.75 112 ARG A O 1
ATOM 808 N N . ALA A 1 113 ? -7.441 16.696 -13.312 1.00 48.72 113 ALA A N 1
ATOM 809 C CA . ALA A 1 113 ? -8.408 17.763 -13.593 1.00 48.72 113 ALA A CA 1
ATOM 810 C C . ALA A 1 113 ? -8.435 18.215 -15.069 1.00 48.72 113 ALA A C 1
ATOM 812 O O . ALA A 1 113 ? -9.401 18.834 -15.508 1.00 48.72 113 ALA A O 1
ATOM 813 N N . GLU A 1 114 ? -7.381 17.907 -15.822 1.00 42.62 114 GLU A N 1
ATOM 814 C CA . GLU A 1 114 ? -7.253 18.138 -17.258 1.00 42.62 114 GLU A CA 1
ATOM 815 C C . GLU A 1 114 ? -8.093 17.182 -18.125 1.00 42.62 114 GLU A C 1
ATOM 817 O O . GLU A 1 114 ? -8.444 17.563 -19.241 1.00 42.62 114 GLU A O 1
ATOM 822 N N . TRP A 1 115 ? -8.455 15.980 -17.648 1.00 39.09 115 TRP A N 1
ATOM 823 C CA . TRP A 1 115 ? -9.144 14.943 -18.446 1.00 39.09 115 TRP A CA 1
ATOM 824 C C . TRP A 1 115 ? -10.564 14.621 -17.955 1.00 39.09 115 TRP A C 1
ATOM 826 O O . TRP A 1 115 ? -11.409 14.191 -18.740 1.00 39.09 115 TRP A O 1
ATOM 836 N N . ALA A 1 116 ? -10.884 14.920 -16.695 1.00 40.00 116 ALA A N 1
ATOM 837 C CA . ALA A 1 116 ? -12.245 14.836 -16.176 1.00 40.00 116 ALA A CA 1
ATOM 838 C C . ALA A 1 116 ? -12.882 16.229 -16.073 1.00 40.00 116 ALA A C 1
ATOM 840 O O . ALA A 1 116 ? -12.829 16.899 -15.038 1.00 40.00 116 ALA A O 1
ATOM 841 N N . ALA A 1 117 ? -13.603 16.641 -17.119 1.00 34.47 117 ALA A N 1
ATOM 842 C CA . ALA A 1 117 ? -14.701 17.585 -16.943 1.00 34.47 117 ALA A CA 1
ATOM 843 C C . ALA A 1 117 ? -15.852 16.860 -16.225 1.00 34.47 117 ALA A C 1
ATOM 845 O O . ALA A 1 117 ? -16.848 16.486 -16.843 1.00 34.47 117 ALA A O 1
ATOM 846 N N . ALA A 1 118 ? -15.727 16.628 -14.917 1.00 38.94 118 ALA A N 1
ATOM 847 C CA . ALA A 1 118 ? -16.867 16.178 -14.132 1.00 38.94 118 ALA A CA 1
ATOM 848 C C . ALA A 1 118 ? -17.882 17.336 -14.068 1.00 38.94 118 ALA A C 1
ATOM 850 O O . ALA A 1 118 ? -17.545 18.419 -13.572 1.00 38.94 118 ALA A O 1
ATOM 851 N N . PRO A 1 119 ? -19.119 17.170 -14.573 1.00 40.00 119 PRO A N 1
ATOM 852 C CA . PRO A 1 119 ? -20.126 18.208 -14.460 1.00 40.00 119 PRO A CA 1
ATOM 853 C C . PRO A 1 119 ? -20.414 18.434 -12.978 1.00 40.00 119 PRO A C 1
ATOM 855 O O . PRO A 1 119 ? -20.742 17.502 -12.246 1.00 40.00 119 PRO A O 1
ATOM 858 N N . ALA A 1 120 ? -20.308 19.691 -12.551 1.00 36.72 120 ALA A N 1
ATOM 859 C CA . ALA A 1 120 ? -20.647 20.165 -11.217 1.00 36.72 120 ALA A CA 1
ATOM 860 C C . ALA A 1 120 ? -22.151 19.995 -10.921 1.00 36.72 120 ALA A C 1
ATOM 862 O O . ALA A 1 120 ? -22.905 20.960 -10.818 1.00 36.72 120 ALA A O 1
ATOM 863 N N . LYS A 1 121 ? -22.621 18.758 -10.777 1.00 38.31 121 LYS A N 1
ATOM 864 C CA . LYS A 1 121 ? -23.803 18.454 -9.983 1.00 38.31 121 LYS A CA 1
ATOM 865 C C . LYS A 1 121 ? -23.292 17.908 -8.668 1.00 38.31 121 LYS A C 1
ATOM 867 O O . LYS A 1 121 ? -22.819 16.782 -8.603 1.00 38.31 121 LYS A O 1
ATOM 872 N N . ALA A 1 122 ? -23.372 18.749 -7.640 1.00 38.72 122 ALA A N 1
ATOM 873 C CA . ALA A 1 122 ? -23.186 18.348 -6.259 1.00 38.72 122 ALA A CA 1
ATOM 874 C C . ALA A 1 122 ? -23.949 17.039 -6.017 1.00 38.72 122 ALA A C 1
ATOM 876 O O . ALA A 1 122 ? -25.182 17.020 -6.082 1.00 38.72 122 ALA A O 1
ATOM 877 N N . LEU A 1 123 ? -23.212 15.951 -5.790 1.00 39.47 123 LEU A N 1
ATOM 878 C CA . LEU A 1 123 ? -23.768 14.715 -5.268 1.00 39.47 123 LEU A CA 1
ATOM 879 C C . LEU A 1 123 ? -24.319 15.054 -3.887 1.00 39.47 123 LEU A C 1
ATOM 881 O O . LEU A 1 123 ? -23.591 15.189 -2.907 1.00 39.47 123 LEU A O 1
ATOM 885 N N . ARG A 1 124 ? -25.629 15.287 -3.834 1.00 36.56 124 ARG A N 1
ATOM 886 C CA . ARG A 1 124 ? -26.357 15.248 -2.579 1.00 36.56 124 ARG A CA 1
ATOM 887 C C . ARG A 1 124 ? -26.385 13.787 -2.175 1.00 36.56 124 ARG A C 1
ATOM 889 O O . ARG A 1 124 ? -27.109 12.996 -2.771 1.00 36.56 124 ARG A O 1
ATOM 896 N N . PHE A 1 125 ? -25.586 13.443 -1.176 1.00 37.09 125 PHE A N 1
ATOM 897 C CA . PHE A 1 125 ? -25.886 12.287 -0.356 1.00 37.09 125 PHE A CA 1
ATOM 898 C C . PHE A 1 125 ? -27.160 12.634 0.404 1.00 37.09 125 PHE A C 1
ATOM 900 O O . PHE A 1 125 ? -27.122 13.239 1.476 1.00 37.09 125 PHE A O 1
ATOM 907 N N . ASP A 1 126 ? -28.308 12.331 -0.195 1.00 34.50 126 ASP A N 1
ATOM 908 C CA . ASP A 1 126 ? -29.508 12.172 0.605 1.00 34.50 126 ASP A CA 1
ATOM 909 C C . ASP A 1 126 ? -29.162 11.086 1.627 1.00 34.50 126 ASP A C 1
ATOM 911 O O . ASP A 1 126 ? -28.713 10.002 1.244 1.00 34.50 126 ASP A O 1
ATOM 915 N N . ALA A 1 127 ? -29.276 11.409 2.921 1.00 35.81 127 ALA A N 1
ATOM 916 C CA . ALA A 1 127 ? -29.059 10.443 3.991 1.00 35.81 127 ALA A CA 1
ATOM 917 C C . ALA A 1 127 ? -29.772 9.135 3.613 1.00 35.81 127 ALA A C 1
ATOM 919 O O . ALA A 1 127 ? -30.896 9.216 3.097 1.00 35.81 127 ALA A O 1
ATOM 920 N N . PRO A 1 128 ? -29.136 7.962 3.798 1.00 34.22 128 PRO A N 1
ATOM 921 C CA . PRO A 1 128 ? -29.677 6.696 3.329 1.00 34.22 128 PRO A CA 1
ATOM 922 C C . PRO A 1 128 ? -31.146 6.603 3.731 1.00 34.22 128 PRO A C 1
ATOM 924 O O . PRO A 1 128 ? -31.487 6.591 4.914 1.00 34.22 128 PRO A O 1
ATOM 927 N N . ARG A 1 129 ? -32.041 6.602 2.734 1.00 34.16 129 ARG A N 1
ATOM 928 C CA . ARG A 1 129 ? -33.448 6.302 2.977 1.00 34.16 129 ARG A CA 1
ATOM 929 C C . ARG A 1 129 ? -33.486 4.833 3.318 1.00 34.16 129 ARG A C 1
ATOM 931 O O . ARG A 1 129 ? -33.479 3.988 2.428 1.00 34.16 129 ARG A O 1
ATOM 938 N N . ILE A 1 130 ? -33.489 4.539 4.608 1.00 35.44 130 ILE A N 1
ATOM 939 C CA . ILE A 1 130 ? -33.668 3.182 5.080 1.00 35.44 130 ILE A CA 1
ATOM 940 C C . ILE A 1 130 ? -35.109 2.780 4.749 1.00 35.44 130 ILE A C 1
ATOM 942 O O . ILE A 1 130 ? -36.045 3.064 5.490 1.00 35.44 130 ILE A O 1
ATOM 946 N N . THR A 1 131 ? -35.316 2.188 3.573 1.00 31.39 131 THR A N 1
ATOM 947 C CA . THR A 1 131 ? -36.618 1.680 3.138 1.00 31.39 131 THR A CA 1
ATOM 948 C C . THR A 1 131 ? -36.797 0.262 3.657 1.00 31.39 131 THR A C 1
ATOM 950 O O . THR A 1 131 ? -36.640 -0.724 2.946 1.00 31.39 131 THR A O 1
ATOM 953 N N . GLY A 1 132 ? -37.112 0.194 4.940 1.00 35.47 132 GLY A N 1
ATOM 954 C CA . GLY A 1 132 ? -37.600 -0.967 5.668 1.00 35.47 132 GLY A CA 1
ATOM 955 C C . GLY A 1 132 ? -38.248 -0.445 6.951 1.00 35.47 132 GLY A C 1
ATOM 956 O O . GLY A 1 132 ? -37.964 0.690 7.341 1.00 35.47 132 GLY A O 1
ATOM 957 N N . PRO A 1 133 ? -39.143 -1.193 7.610 1.00 30.39 133 PRO A N 1
ATOM 958 C CA . PRO A 1 133 ? -39.729 -0.750 8.866 1.00 30.39 133 PRO A CA 1
ATOM 959 C C . PRO A 1 133 ? -38.651 -0.732 9.960 1.00 30.39 133 PRO A C 1
ATOM 961 O O . PRO A 1 133 ? -38.500 -1.688 10.714 1.00 30.39 133 PRO A O 1
ATOM 964 N N . ILE A 1 134 ? -37.898 0.364 10.063 1.00 40.19 134 ILE A N 1
ATOM 965 C CA . ILE A 1 134 ? -37.116 0.688 11.254 1.00 40.19 134 ILE A CA 1
ATOM 966 C C . ILE A 1 134 ? -37.999 1.554 12.141 1.00 40.19 134 ILE A C 1
ATOM 968 O O . ILE A 1 134 ? -37.892 2.773 12.176 1.00 40.19 134 ILE A O 1
ATOM 972 N N . ASN A 1 135 ? -38.884 0.895 12.885 1.00 36.09 135 ASN A N 1
ATOM 973 C CA . ASN A 1 135 ? -39.430 1.459 14.117 1.00 36.09 135 ASN A CA 1
ATOM 974 C C . ASN A 1 135 ? -38.449 1.176 15.256 1.00 36.09 135 ASN A C 1
ATOM 976 O O . ASN A 1 135 ? -38.760 0.386 16.145 1.00 36.09 135 ASN A O 1
ATOM 980 N N . ARG A 1 136 ? -37.241 1.739 15.178 1.00 37.84 136 ARG A N 1
ATOM 981 C CA . ARG A 1 136 ? -36.366 1.922 16.341 1.00 37.84 136 ARG A CA 1
ATOM 982 C C . ARG A 1 136 ? -35.604 3.223 16.149 1.00 37.84 136 ARG A C 1
ATOM 984 O O . ARG A 1 136 ? -34.533 3.236 15.547 1.00 37.84 136 ARG A O 1
ATOM 991 N N . ALA A 1 137 ? -36.188 4.317 16.619 1.00 34.34 137 ALA A N 1
ATOM 992 C CA . ALA A 1 137 ? -35.462 5.566 16.780 1.00 34.34 137 ALA A CA 1
ATOM 993 C C . ALA A 1 137 ? -34.293 5.351 17.759 1.00 34.34 137 ALA A C 1
ATOM 995 O O . ALA A 1 137 ? -34.404 4.568 18.709 1.00 34.34 137 ALA A O 1
ATOM 996 N N . ALA A 1 138 ? -33.182 6.062 17.566 1.00 35.94 138 ALA A N 1
ATOM 997 C CA . ALA A 1 138 ? -32.224 6.286 18.644 1.00 35.94 138 ALA A CA 1
ATOM 998 C C . ALA A 1 138 ? -32.982 7.018 19.770 1.00 35.94 138 ALA A C 1
ATOM 1000 O O . ALA A 1 138 ? -33.302 8.194 19.643 1.00 35.94 138 ALA A O 1
ATOM 1001 N N . GLY A 1 139 ? -33.413 6.267 20.790 1.00 38.09 139 GLY A N 1
ATOM 1002 C CA . GLY A 1 139 ? -34.389 6.713 21.797 1.00 38.09 139 GLY A CA 1
ATOM 1003 C C . GLY A 1 139 ? -35.508 5.705 22.109 1.00 38.09 139 GLY A C 1
ATOM 1004 O O . GLY A 1 139 ? -36.113 5.787 23.173 1.00 38.09 139 GLY A O 1
ATOM 1005 N N . ASP A 1 140 ? -35.734 4.689 21.264 1.00 32.56 140 ASP A N 1
ATOM 1006 C CA . ASP A 1 140 ? -36.740 3.634 21.512 1.00 32.56 140 ASP A CA 1
ATOM 1007 C C . ASP A 1 140 ? -36.274 2.545 22.494 1.00 32.56 140 ASP A C 1
ATOM 1009 O O . ASP A 1 140 ? -37.023 1.623 22.821 1.00 32.56 140 ASP A O 1
ATOM 1013 N N . ARG A 1 141 ? -35.065 2.662 23.054 1.00 38.34 141 ARG A N 1
ATOM 1014 C CA . ARG A 1 141 ? -34.685 1.911 24.258 1.00 38.34 141 ARG A CA 1
ATOM 1015 C C . ARG A 1 141 ? -35.252 2.606 25.497 1.00 38.34 141 ARG A C 1
ATOM 1017 O O . ARG A 1 141 ? -34.509 3.057 26.361 1.00 38.34 141 ARG A O 1
ATOM 1024 N N . LYS A 1 142 ? -36.579 2.647 25.631 1.00 33.84 142 LYS A N 1
ATOM 1025 C CA . LYS A 1 142 ? -37.173 2.722 26.970 1.00 33.84 142 LYS A CA 1
ATOM 1026 C C . LYS A 1 142 ? -37.042 1.345 27.602 1.00 33.84 142 LYS A C 1
ATOM 1028 O O . LYS A 1 142 ? -37.959 0.534 27.541 1.00 33.84 142 LYS A O 1
ATOM 1033 N N . VAL A 1 143 ? -35.877 1.069 28.178 1.00 37.62 143 VAL A N 1
ATOM 1034 C CA . VAL A 1 143 ? -35.768 -0.018 29.147 1.00 37.62 143 VAL A CA 1
ATOM 1035 C C . VAL A 1 143 ? -36.333 0.537 30.450 1.00 37.62 143 VAL A C 1
ATOM 1037 O O . VAL A 1 143 ? -35.661 1.265 31.174 1.00 37.62 143 VAL A O 1
ATOM 1040 N N . GLU A 1 144 ? -37.610 0.269 30.721 1.00 36.44 144 GLU A N 1
ATOM 1041 C CA . GLU A 1 144 ? -38.159 0.465 32.061 1.00 36.44 144 GLU A CA 1
ATOM 1042 C C . GLU A 1 144 ? -37.574 -0.644 32.946 1.00 36.44 144 GLU A C 1
ATOM 1044 O O . GLU A 1 144 ? -38.101 -1.752 33.012 1.00 36.44 144 GLU A O 1
ATOM 1049 N N . VAL A 1 145 ? -36.430 -0.372 33.579 1.00 37.47 145 VAL A N 1
ATOM 1050 C CA . VAL A 1 145 ? -35.833 -1.290 34.556 1.00 37.47 145 VAL A CA 1
ATOM 1051 C C . VAL A 1 145 ? -36.628 -1.175 35.848 1.00 37.47 145 VAL A C 1
ATOM 1053 O O . VAL A 1 145 ? -36.423 -0.263 36.650 1.00 37.47 145 VAL A O 1
ATOM 1056 N N . ARG A 1 146 ? -37.560 -2.101 36.069 1.00 36.97 146 ARG A N 1
ATOM 1057 C CA . ARG A 1 146 ? -38.157 -2.283 37.392 1.00 36.97 146 ARG A CA 1
ATOM 1058 C C . ARG A 1 146 ? -37.192 -3.103 38.235 1.00 36.97 146 ARG A C 1
ATOM 1060 O O . ARG A 1 146 ? -37.122 -4.313 38.083 1.00 36.97 146 ARG A O 1
ATOM 1067 N N . MET A 1 147 ? -36.480 -2.441 39.149 1.00 42.34 147 MET A N 1
ATOM 1068 C CA . MET A 1 147 ? -35.483 -3.063 40.040 1.00 42.34 147 MET A CA 1
ATOM 1069 C C . MET A 1 147 ? -36.029 -4.163 40.974 1.00 42.34 147 MET A C 1
ATOM 1071 O O . MET A 1 147 ? -35.257 -4.756 41.717 1.00 42.34 147 MET A O 1
ATOM 1075 N N . ALA A 1 148 ? -37.337 -4.433 40.971 1.00 45.78 148 ALA A N 1
ATOM 1076 C CA . ALA A 1 148 ? -37.941 -5.456 41.820 1.00 45.78 148 ALA A CA 1
ATOM 1077 C C . ALA A 1 148 ? -37.723 -6.898 41.311 1.00 45.78 148 ALA A C 1
ATOM 1079 O O . ALA A 1 148 ? -37.896 -7.819 42.101 1.00 45.78 148 ALA A O 1
ATOM 1080 N N . ASP A 1 149 ? -37.306 -7.081 40.050 1.00 42.19 149 ASP A N 1
ATOM 1081 C CA . ASP A 1 149 ? -37.146 -8.396 39.397 1.00 42.19 149 ASP A CA 1
ATOM 1082 C C . ASP A 1 149 ? -35.709 -8.648 38.868 1.00 42.19 149 ASP A C 1
ATOM 1084 O O . ASP A 1 149 ? -35.503 -9.426 37.941 1.00 42.19 149 ASP A O 1
ATOM 1088 N N . VAL A 1 150 ? -34.696 -7.966 39.415 1.00 40.44 150 VAL A N 1
ATOM 1089 C CA . VAL A 1 150 ? -33.353 -7.864 38.808 1.00 40.44 150 VAL A CA 1
ATOM 1090 C C . VAL A 1 150 ? -32.325 -8.727 39.555 1.00 40.44 150 VAL A C 1
ATOM 1092 O O . VAL A 1 150 ? -31.541 -8.211 40.346 1.00 40.44 150 VAL A O 1
ATOM 1095 N N . ASP A 1 151 ? -32.313 -10.035 39.276 1.00 38.53 151 ASP A N 1
ATOM 1096 C CA . ASP A 1 151 ? -31.060 -10.824 39.270 1.00 38.53 151 ASP A CA 1
ATOM 1097 C C . ASP A 1 151 ? -30.299 -10.637 37.934 1.00 38.53 151 ASP A C 1
ATOM 1099 O O . ASP A 1 151 ? -29.115 -10.954 37.831 1.00 38.53 151 ASP A O 1
ATOM 1103 N N . ASP A 1 152 ? -30.948 -10.042 36.929 1.00 36.72 152 ASP A N 1
ATOM 1104 C CA . ASP A 1 152 ? -30.356 -9.693 35.641 1.00 36.72 152 ASP A CA 1
ATOM 1105 C C . ASP A 1 152 ? -29.915 -8.231 35.643 1.00 36.72 152 ASP A C 1
ATOM 1107 O O . ASP A 1 152 ? -30.666 -7.325 35.273 1.00 36.72 152 ASP A O 1
ATOM 1111 N N . PHE A 1 153 ? -28.662 -7.982 36.030 1.00 36.31 153 PHE A N 1
ATOM 1112 C CA . PHE A 1 153 ? -27.963 -6.772 35.602 1.00 36.31 153 PHE A CA 1
ATOM 1113 C C . PHE A 1 153 ? -28.274 -6.530 34.114 1.00 36.31 153 PHE A C 1
ATOM 1115 O O . PHE A 1 153 ? -28.310 -7.481 33.332 1.00 36.31 153 PHE A O 1
ATOM 1122 N N . ILE A 1 154 ? -28.446 -5.271 33.688 1.00 40.44 154 ILE A N 1
ATOM 1123 C CA . ILE A 1 154 ? -28.166 -4.941 32.286 1.00 40.44 154 ILE A CA 1
ATOM 1124 C C . ILE A 1 154 ? -26.665 -5.176 32.124 1.00 40.44 154 ILE A C 1
ATOM 1126 O O . ILE A 1 154 ? -25.850 -4.262 32.217 1.00 40.44 154 ILE A O 1
ATOM 1130 N N . ILE A 1 155 ? -26.301 -6.438 31.939 1.00 37.75 155 ILE A N 1
ATOM 1131 C CA . ILE A 1 155 ? -25.126 -6.808 31.202 1.00 37.75 155 ILE A CA 1
ATOM 1132 C C . ILE A 1 155 ? -25.527 -6.354 29.805 1.00 37.75 155 ILE A C 1
ATOM 1134 O O . ILE A 1 155 ? -26.280 -7.012 29.088 1.00 37.75 155 ILE A O 1
ATOM 1138 N N . CYS A 1 156 ? -25.114 -5.141 29.437 1.00 39.69 156 CYS A N 1
ATOM 1139 C CA . CYS A 1 156 ? -24.733 -4.959 28.055 1.00 39.69 156 CYS A CA 1
ATOM 1140 C C . CYS A 1 156 ? -23.669 -6.034 27.875 1.00 39.69 156 CYS A C 1
ATOM 1142 O O . CYS A 1 156 ? -22.534 -5.805 28.285 1.00 39.69 156 CYS A O 1
ATOM 1144 N N . ASP A 1 157 ? -24.050 -7.236 27.425 1.00 38.25 157 ASP A N 1
ATOM 1145 C CA . ASP A 1 157 ? -23.061 -8.192 26.957 1.00 38.25 157 ASP A CA 1
ATOM 1146 C C . ASP A 1 157 ? -22.227 -7.358 25.999 1.00 38.25 157 ASP A C 1
ATOM 1148 O O . ASP A 1 157 ? -22.780 -6.762 25.067 1.00 38.25 157 ASP A O 1
ATOM 1152 N N . GLU A 1 158 ? -20.949 -7.168 26.334 1.00 43.38 158 GLU A N 1
ATOM 1153 C CA . GLU A 1 158 ? -19.968 -6.466 25.519 1.00 43.38 158 GLU A CA 1
ATOM 1154 C C . GLU A 1 158 ? -19.794 -7.271 24.224 1.00 43.38 158 GLU A C 1
ATOM 1156 O O . GLU A 1 158 ? -18.768 -7.868 23.935 1.00 43.38 158 GLU A O 1
ATOM 1161 N N . THR A 1 159 ? -20.824 -7.278 23.387 1.00 46.28 159 THR A N 1
ATOM 1162 C CA . THR A 1 159 ? -20.719 -7.428 21.947 1.00 46.28 159 THR A CA 1
ATOM 1163 C C . THR A 1 159 ? -20.354 -6.068 21.348 1.00 46.28 159 THR A C 1
ATOM 1165 O O . THR A 1 159 ? -20.719 -5.780 20.209 1.00 46.28 159 THR A O 1
ATOM 1168 N N . SER A 1 160 ? -19.734 -5.177 22.136 1.00 53.34 160 SER A N 1
ATOM 1169 C CA . SER A 1 160 ? -19.260 -3.864 21.726 1.00 53.34 160 SER A CA 1
ATOM 1170 C C . SER A 1 160 ? -18.094 -4.081 20.782 1.00 53.34 160 SER A C 1
ATOM 1172 O O . SER A 1 160 ? -16.942 -4.200 21.184 1.00 53.34 160 SER A O 1
ATOM 1174 N N . PHE A 1 161 ? -18.426 -4.207 19.506 1.00 60.53 161 PHE A N 1
ATOM 1175 C CA . PHE A 1 161 ? -17.465 -4.017 18.447 1.00 60.53 161 PHE A CA 1
ATOM 1176 C C . PHE A 1 161 ? -17.160 -2.519 18.361 1.00 60.53 161 PHE A C 1
ATOM 1178 O O . PHE A 1 161 ? -18.101 -1.719 18.309 1.00 60.53 161 PHE A O 1
ATOM 1185 N N . PRO A 1 162 ? -15.881 -2.131 18.324 1.00 76.88 162 PRO A N 1
ATOM 1186 C CA . PRO A 1 162 ? -14.686 -2.978 18.406 1.00 76.88 162 PRO A CA 1
ATOM 1187 C C . PRO A 1 162 ? -14.260 -3.340 19.844 1.00 76.88 162 PRO A C 1
ATOM 1189 O O . PRO A 1 162 ? -14.481 -2.577 20.777 1.00 76.88 162 PRO A O 1
ATOM 1192 N N . GLN A 1 163 ? -13.572 -4.481 20.014 1.00 78.75 163 GLN A N 1
ATOM 1193 C CA . GLN A 1 163 ? -13.145 -4.990 21.335 1.00 78.75 163 GLN A CA 1
ATOM 1194 C C . GLN A 1 163 ? -11.949 -4.241 21.954 1.00 78.75 163 GLN A C 1
ATOM 1196 O O . GLN A 1 163 ? -11.556 -4.526 23.083 1.00 78.75 163 GLN A O 1
ATOM 1201 N N . SER A 1 164 ? -11.340 -3.313 21.216 1.00 89.44 164 SER A N 1
ATOM 1202 C CA . SER A 1 164 ? -10.237 -2.478 21.688 1.00 89.44 164 SER A CA 1
ATOM 1203 C C . SER A 1 164 ? -10.635 -1.008 21.637 1.00 89.44 164 SER A C 1
ATOM 1205 O O . SER A 1 164 ? -11.229 -0.548 20.663 1.00 89.44 164 SER A O 1
ATOM 1207 N N . SER A 1 165 ? -10.249 -0.253 22.665 1.00 91.00 165 SER A N 1
ATOM 1208 C CA . SER A 1 165 ? -10.418 1.200 22.721 1.00 91.00 165 SER A CA 1
ATOM 1209 C C . SER A 1 165 ? -9.346 1.957 21.935 1.00 91.00 165 SER A C 1
ATOM 1211 O O . SER A 1 165 ? -9.296 3.178 22.006 1.00 91.00 165 SER A O 1
ATOM 1213 N N . LYS A 1 166 ? -8.454 1.281 21.207 1.00 96.06 166 LYS A N 1
ATOM 1214 C CA . LYS A 1 166 ? -7.412 1.934 20.411 1.00 96.06 166 LYS A CA 1
ATOM 1215 C C . LYS A 1 166 ? -7.890 2.177 18.984 1.00 96.06 166 LYS A C 1
ATOM 1217 O O . LYS A 1 166 ? -8.396 1.262 18.336 1.00 96.06 166 LYS A O 1
ATOM 1222 N N . ALA A 1 167 ? -7.681 3.380 18.464 1.00 96.94 167 ALA A N 1
ATOM 1223 C CA . ALA A 1 167 ? -7.889 3.684 17.054 1.00 96.94 167 ALA A CA 1
ATOM 1224 C C . ALA A 1 167 ? -6.554 4.013 16.382 1.00 96.94 167 ALA A C 1
ATOM 1226 O O . ALA A 1 167 ? -5.807 4.877 16.833 1.00 96.94 167 ALA A O 1
ATOM 1227 N N . CYS A 1 168 ? -6.256 3.325 15.291 1.00 98.25 168 CYS A N 1
ATOM 1228 C CA . CYS A 1 168 ? -5.020 3.447 14.540 1.00 98.25 168 CYS A CA 1
ATOM 1229 C C . CYS A 1 168 ? -5.311 4.159 13.218 1.00 98.25 168 CYS A C 1
ATOM 1231 O O . CYS A 1 168 ? -6.050 3.642 12.383 1.00 98.25 168 CYS A O 1
ATOM 1233 N N . ILE A 1 169 ? -4.738 5.346 13.033 1.00 97.81 169 ILE A N 1
ATOM 1234 C CA . ILE A 1 169 ? -4.811 6.126 11.793 1.00 97.81 169 ILE A CA 1
ATOM 1235 C C . ILE A 1 169 ? -3.458 5.998 11.097 1.00 97.81 169 ILE A C 1
ATOM 1237 O O . ILE A 1 169 ? -2.472 6.563 11.563 1.00 97.81 169 ILE A O 1
ATOM 1241 N N . VAL A 1 170 ? -3.412 5.277 9.986 1.00 97.44 170 VAL A N 1
ATOM 1242 C CA . VAL A 1 170 ? -2.227 5.101 9.147 1.00 97.44 170 VAL A CA 1
ATOM 1243 C C . VAL A 1 170 ? -2.328 6.041 7.957 1.00 97.44 170 VAL A C 1
ATOM 1245 O O . VAL A 1 170 ? -3.319 6.025 7.226 1.00 97.44 170 VAL A O 1
ATOM 1248 N N . LEU A 1 171 ? -1.308 6.868 7.764 1.00 93.19 171 LEU A N 1
ATOM 1249 C CA . LEU A 1 171 ? -1.277 7.860 6.697 1.00 93.19 171 LEU A CA 1
ATOM 1250 C C . LEU A 1 171 ? -0.078 7.609 5.784 1.00 93.19 171 LEU A C 1
ATOM 1252 O O . LEU A 1 171 ? 1.064 7.579 6.243 1.00 93.19 171 LEU A O 1
ATOM 1256 N N . GLY A 1 172 ? -0.364 7.475 4.494 1.00 87.94 172 GLY A N 1
ATOM 1257 C CA . GLY A 1 172 ? 0.586 7.588 3.399 1.00 87.94 172 GLY A CA 1
ATOM 1258 C C . GLY A 1 172 ? 0.142 8.691 2.438 1.00 87.94 172 GLY A C 1
ATOM 1259 O O . GLY A 1 172 ? -1.047 8.936 2.246 1.00 87.94 172 GLY A O 1
ATOM 1260 N N . PHE A 1 173 ? 1.106 9.388 1.851 1.00 84.50 173 PHE A N 1
ATOM 1261 C CA . PHE A 1 173 ? 0.926 10.492 0.912 1.00 84.50 173 PHE A CA 1
ATOM 1262 C C . PHE A 1 173 ? 0.076 11.641 1.461 1.00 84.50 173 PHE A C 1
ATOM 1264 O O . PHE A 1 173 ? -0.687 12.282 0.732 1.00 84.50 173 PHE A O 1
ATOM 1271 N N . ARG A 1 174 ? 0.219 11.952 2.758 1.00 79.75 174 ARG A N 1
ATOM 1272 C CA . ARG A 1 174 ? -0.643 12.936 3.440 1.00 79.75 174 ARG A CA 1
ATOM 1273 C C . ARG A 1 174 ? -0.671 14.295 2.729 1.00 79.75 174 ARG A C 1
ATOM 1275 O O . ARG A 1 174 ? -1.728 14.922 2.640 1.00 79.75 174 ARG A O 1
ATOM 1282 N N . SER A 1 175 ? 0.482 14.762 2.249 1.00 75.81 175 SER A N 1
ATOM 1283 C CA . SER A 1 175 ? 0.605 16.036 1.528 1.00 75.81 175 SER A CA 1
ATOM 1284 C C . SER A 1 175 ? -0.157 16.038 0.201 1.00 75.81 175 SER A C 1
ATOM 1286 O O . SER A 1 175 ? -0.713 17.071 -0.166 1.00 75.81 175 SER A O 1
ATOM 1288 N N . SER A 1 176 ? -0.229 14.894 -0.481 1.00 75.06 176 SER A N 1
ATOM 1289 C CA . SER A 1 176 ? -0.899 14.736 -1.774 1.00 75.06 176 SER A CA 1
ATOM 1290 C C . SER A 1 176 ? -2.421 14.687 -1.642 1.00 75.06 176 SER A C 1
ATOM 1292 O O . SER A 1 176 ? -3.129 15.226 -2.491 1.00 75.06 176 SER A O 1
ATOM 1294 N N . PHE A 1 177 ? -2.948 14.085 -0.573 1.00 78.19 177 PHE A N 1
ATOM 1295 C CA . PHE A 1 177 ? -4.399 13.917 -0.409 1.00 78.19 177 PHE A CA 1
ATOM 1296 C C . PHE A 1 177 ? -5.108 15.096 0.245 1.00 78.19 177 PHE A C 1
ATOM 1298 O O . PHE A 1 177 ? -6.333 15.208 0.157 1.00 78.19 177 PHE A O 1
ATOM 1305 N N . GLY A 1 178 ? -4.364 15.978 0.918 1.00 81.62 178 GLY A N 1
ATOM 1306 C CA . GLY A 1 178 ? -4.954 17.110 1.631 1.00 81.62 178 GLY A CA 1
ATOM 1307 C C . GLY A 1 178 ? -5.960 16.683 2.708 1.00 81.62 178 GLY A C 1
ATOM 1308 O O . GLY A 1 178 ? -6.815 17.481 3.092 1.00 81.62 178 GLY A O 1
ATOM 1309 N N . GLN A 1 179 ? -5.884 15.431 3.178 1.00 83.38 179 GLN A N 1
ATOM 1310 C CA . GLN A 1 179 ? -6.765 14.907 4.213 1.00 83.38 179 GLN A CA 1
ATOM 1311 C C . GLN A 1 179 ? -6.492 15.644 5.527 1.00 83.38 179 GLN A C 1
ATOM 1313 O O . GLN A 1 179 ? -5.380 15.628 6.071 1.00 83.38 179 GLN A O 1
ATOM 1318 N N . ASP A 1 180 ? -7.532 16.274 6.064 1.00 90.00 180 ASP A N 1
ATOM 1319 C CA . ASP A 1 180 ? -7.480 16.861 7.392 1.00 90.00 180 ASP A CA 1
ATOM 1320 C C . ASP A 1 180 ? -7.679 15.760 8.438 1.00 90.00 180 ASP A C 1
ATOM 1322 O O . ASP A 1 180 ? -8.794 15.339 8.745 1.00 90.00 180 ASP A O 1
ATOM 1326 N N . VAL A 1 181 ? -6.562 15.277 8.980 1.00 92.25 181 VAL A N 1
ATOM 1327 C CA . VAL A 1 181 ? -6.524 14.209 9.989 1.00 92.25 181 VAL A CA 1
ATOM 1328 C C . VAL A 1 181 ? -7.327 14.579 11.238 1.00 92.25 181 VAL A C 1
ATOM 1330 O O . VAL A 1 181 ? -7.860 13.689 11.898 1.00 92.25 181 VAL A O 1
ATOM 1333 N N . SER A 1 182 ? -7.463 15.872 11.563 1.00 94.19 182 SER A N 1
ATOM 1334 C CA . SER A 1 182 ? -8.240 16.300 12.734 1.00 94.19 182 SER A CA 1
ATOM 1335 C C . SER A 1 182 ? -9.712 15.903 12.621 1.00 94.19 182 SER A C 1
ATOM 1337 O O . SER A 1 182 ? -10.325 15.525 13.616 1.00 94.19 182 SER A O 1
ATOM 1339 N N . LYS A 1 183 ? -10.249 15.857 11.398 1.00 93.00 183 LYS A N 1
ATOM 1340 C CA . LYS A 1 183 ? -11.629 15.440 11.139 1.00 93.00 183 LYS A CA 1
ATOM 1341 C C . LYS A 1 183 ? -11.878 13.945 11.321 1.00 93.00 183 LYS A C 1
ATOM 1343 O O . LYS A 1 183 ? -13.026 13.535 11.401 1.00 93.00 183 LYS A O 1
ATOM 1348 N N . ILE A 1 184 ? -10.820 13.143 11.399 1.00 94.69 184 ILE A N 1
ATOM 1349 C CA . ILE A 1 184 ? -10.899 11.713 11.722 1.00 94.69 184 ILE A CA 1
ATOM 1350 C C . ILE A 1 184 ? -10.594 11.514 13.208 1.00 94.69 184 ILE A C 1
ATOM 1352 O O . ILE A 1 184 ? -11.334 10.861 13.937 1.00 94.69 184 ILE A O 1
ATOM 1356 N N . ARG A 1 185 ? -9.505 12.131 13.673 1.00 95.88 185 ARG A N 1
ATOM 1357 C CA . ARG A 1 185 ? -9.000 12.002 15.038 1.00 95.88 185 ARG A CA 1
ATOM 1358 C C . ARG A 1 185 ? -9.984 12.527 16.082 1.00 95.88 185 ARG A C 1
ATOM 1360 O O . ARG A 1 185 ? -10.277 11.812 17.030 1.00 95.88 185 ARG A O 1
ATOM 1367 N N . THR A 1 186 ? -10.500 13.746 15.918 1.00 93.50 186 THR A N 1
ATOM 1368 C CA . THR A 1 186 ? -11.334 14.392 16.943 1.00 93.50 186 THR A CA 1
ATOM 1369 C C . THR A 1 186 ? -12.636 13.635 17.220 1.00 93.50 186 THR A C 1
ATOM 1371 O O . THR A 1 186 ? -12.953 13.462 18.398 1.00 93.50 186 THR A O 1
ATOM 1374 N N . PRO A 1 187 ? -13.393 13.144 16.216 1.00 91.06 187 PRO A N 1
ATOM 1375 C CA . PRO A 1 187 ? -14.530 12.272 16.494 1.00 91.06 187 PRO A CA 1
ATOM 1376 C C . PRO A 1 187 ? -14.138 11.008 17.266 1.00 91.06 187 PRO A C 1
ATOM 1378 O O . PRO A 1 187 ? -14.765 10.709 18.276 1.00 91.06 187 PRO A O 1
ATOM 1381 N N . LEU A 1 188 ? -13.074 10.308 16.860 1.00 92.19 188 LEU A N 1
ATOM 1382 C CA . LEU A 1 188 ? -12.637 9.079 17.531 1.00 92.19 188 LEU A CA 1
ATOM 1383 C C . LEU A 1 188 ? -12.214 9.335 18.990 1.00 92.19 188 LEU A C 1
ATOM 1385 O O . LEU A 1 188 ? -12.673 8.631 19.886 1.00 92.19 188 LEU A O 1
ATOM 1389 N N . GLU A 1 189 ? -11.430 10.383 19.258 1.00 92.69 189 GLU A N 1
ATOM 1390 C CA . GLU A 1 189 ? -11.073 10.787 20.630 1.00 92.69 189 GLU A CA 1
ATOM 1391 C C . GLU A 1 189 ? -12.321 11.132 21.459 1.00 92.69 189 GLU A C 1
ATOM 1393 O O . GLU A 1 189 ? -12.441 10.722 22.612 1.00 92.69 189 GLU A O 1
ATOM 1398 N N . ARG A 1 190 ? -13.295 11.835 20.865 1.00 87.19 190 ARG A N 1
ATOM 1399 C CA . ARG A 1 190 ? -14.578 12.156 21.512 1.00 87.19 190 ARG A CA 1
ATOM 1400 C C . ARG A 1 190 ? -15.391 10.903 21.851 1.00 87.19 190 ARG A C 1
ATOM 1402 O O . ARG A 1 190 ? -16.057 10.893 22.881 1.00 87.19 190 ARG A O 1
ATOM 1409 N N . ALA A 1 191 ? -15.332 9.861 21.023 1.00 84.44 191 ALA A N 1
ATOM 1410 C CA . ALA A 1 191 ? -1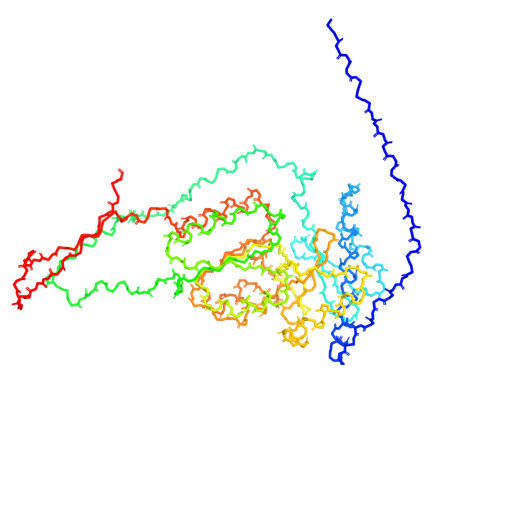5.947 8.564 21.310 1.00 84.44 191 ALA A CA 1
ATOM 1411 C C . ALA A 1 191 ? -15.167 7.719 22.336 1.00 84.44 191 ALA A C 1
ATOM 1413 O O . ALA A 1 191 ? -15.590 6.610 22.652 1.00 84.44 191 ALA A O 1
ATOM 1414 N N . GLY A 1 192 ? -14.062 8.237 22.883 1.00 86.69 192 GLY A N 1
ATOM 1415 C CA . GLY A 1 192 ? -13.285 7.581 23.931 1.00 86.69 192 GLY A CA 1
ATOM 1416 C C . GLY A 1 192 ? -12.175 6.665 23.418 1.00 86.69 192 GLY A C 1
ATOM 1417 O O . GLY A 1 192 ? -11.608 5.920 24.216 1.00 86.69 192 GLY A O 1
ATOM 1418 N N . TYR A 1 193 ? -11.846 6.712 22.122 1.00 92.25 193 TYR A N 1
ATOM 1419 C CA . TYR A 1 193 ? -10.708 5.964 21.597 1.00 92.25 193 TYR A CA 1
ATOM 1420 C C . TYR A 1 193 ? -9.372 6.623 21.967 1.00 92.25 193 TYR A C 1
ATOM 1422 O O . TYR A 1 193 ? -9.216 7.841 21.869 1.00 92.25 193 TYR A O 1
ATOM 1430 N N . ASP A 1 194 ? -8.377 5.803 22.301 1.00 95.69 194 ASP A N 1
ATOM 1431 C CA . ASP A 1 194 ? -6.966 6.190 22.304 1.00 95.69 194 ASP A CA 1
ATOM 1432 C C . ASP A 1 194 ? -6.452 6.198 20.858 1.00 95.69 194 ASP A C 1
ATOM 1434 O O . ASP A 1 194 ? -6.257 5.144 20.242 1.00 95.69 194 ASP A O 1
ATOM 1438 N N . VAL A 1 195 ? -6.315 7.393 20.278 1.00 97.38 195 VAL A N 1
ATOM 1439 C CA . VAL A 1 195 ? -5.980 7.554 18.860 1.00 97.38 195 VAL A CA 1
ATOM 1440 C C . VAL A 1 195 ? -4.468 7.631 18.655 1.00 97.38 195 VAL A C 1
ATOM 1442 O O . VAL A 1 195 ? -3.822 8.633 18.976 1.00 97.38 195 VAL A O 1
ATOM 1445 N N . GLN A 1 196 ? -3.914 6.609 18.004 1.00 97.69 196 GLN A N 1
ATOM 1446 C CA . GLN A 1 196 ? -2.541 6.587 17.516 1.00 97.69 196 GLN A CA 1
ATOM 1447 C C . GLN A 1 196 ? -2.501 6.927 16.024 1.00 97.69 196 GLN A C 1
ATOM 1449 O O . GLN A 1 196 ? -3.204 6.326 15.215 1.00 97.69 196 GLN A O 1
ATOM 1454 N N . THR A 1 197 ? -1.638 7.867 15.643 1.00 97.00 197 THR A N 1
ATOM 1455 C CA . THR A 1 197 ? -1.329 8.139 14.233 1.00 97.00 197 THR A CA 1
ATOM 1456 C C . THR A 1 197 ? 0.017 7.520 13.877 1.00 97.00 197 THR A C 1
ATOM 1458 O O . THR A 1 197 ? 0.993 7.704 14.603 1.00 97.00 197 THR A O 1
ATOM 1461 N N . LEU A 1 198 ? 0.052 6.788 12.770 1.00 96.25 198 LEU A N 1
ATOM 1462 C CA . LEU A 1 198 ? 1.212 6.091 12.228 1.00 96.25 198 LEU A CA 1
ATOM 1463 C C . LEU A 1 198 ? 1.474 6.605 10.808 1.00 96.25 198 LEU A C 1
ATOM 1465 O O . LEU A 1 198 ? 0.533 6.892 10.066 1.00 96.25 198 LEU A O 1
ATOM 1469 N N . ASN A 1 199 ? 2.746 6.708 10.437 1.00 93.44 199 ASN A N 1
ATOM 1470 C CA . ASN A 1 199 ? 3.164 7.029 9.072 1.00 93.44 199 ASN A CA 1
ATOM 1471 C C . ASN A 1 199 ? 3.648 5.752 8.369 1.00 93.44 199 ASN A C 1
ATOM 1473 O O . ASN A 1 199 ? 3.760 4.703 9.002 1.00 93.44 199 ASN A O 1
ATOM 1477 N N . LEU A 1 200 ? 3.947 5.844 7.074 1.00 93.75 200 LEU A N 1
ATOM 1478 C CA . LEU A 1 200 ? 4.534 4.761 6.277 1.00 93.75 200 LEU A CA 1
ATOM 1479 C C . LEU A 1 200 ? 5.794 5.233 5.535 1.00 93.75 200 LEU A C 1
ATOM 1481 O O . LEU A 1 200 ? 5.961 4.929 4.358 1.00 93.75 200 LEU A O 1
ATOM 1485 N N . ALA A 1 201 ? 6.654 6.009 6.204 1.00 94.88 201 ALA A N 1
ATOM 1486 C CA . ALA A 1 201 ? 7.806 6.671 5.580 1.00 94.88 201 ALA A CA 1
ATOM 1487 C C . ALA A 1 201 ? 9.101 5.839 5.613 1.00 94.88 201 ALA A C 1
ATOM 1489 O O . ALA A 1 201 ? 10.077 6.188 4.953 1.00 94.88 201 ALA A O 1
ATOM 1490 N N . GLY A 1 202 ? 9.128 4.737 6.367 1.00 96.69 202 GLY A N 1
ATOM 1491 C CA . GLY A 1 202 ? 10.271 3.826 6.429 1.00 96.69 202 GLY A CA 1
ATOM 1492 C C . GLY A 1 202 ? 9.896 2.426 6.909 1.00 96.69 202 GLY A C 1
ATOM 1493 O O . GLY A 1 202 ? 8.816 2.204 7.462 1.00 96.69 202 GLY A O 1
ATOM 1494 N N . PHE A 1 203 ? 10.813 1.468 6.753 1.00 97.88 203 PHE A N 1
ATOM 1495 C CA . PHE A 1 203 ? 10.590 0.078 7.173 1.00 97.88 203 PHE A CA 1
ATOM 1496 C C . PHE A 1 203 ? 10.350 -0.064 8.682 1.00 97.88 203 PHE A C 1
ATOM 1498 O O . PHE A 1 203 ? 9.545 -0.895 9.099 1.00 97.88 203 PHE A O 1
ATOM 1505 N N . SER A 1 204 ? 10.960 0.790 9.513 1.00 97.44 204 SER A N 1
ATOM 1506 C CA . SER A 1 204 ? 10.675 0.842 10.954 1.00 97.44 204 SER A CA 1
ATOM 1507 C C . SER A 1 204 ? 9.226 1.234 11.261 1.00 97.44 204 SER A C 1
ATOM 1509 O O . SER A 1 204 ? 8.634 0.720 12.214 1.00 97.44 204 SER A O 1
ATOM 1511 N N . ASP A 1 205 ? 8.638 2.119 10.451 1.00 96.69 205 ASP A N 1
ATOM 1512 C CA . ASP A 1 205 ? 7.240 2.526 10.595 1.00 96.69 205 ASP A CA 1
ATOM 1513 C C . ASP A 1 205 ? 6.313 1.385 10.179 1.00 96.69 205 ASP A C 1
ATOM 1515 O O . ASP A 1 205 ? 5.383 1.062 10.914 1.00 96.69 205 ASP A O 1
ATOM 1519 N N . ALA A 1 206 ? 6.617 0.703 9.068 1.00 97.69 206 ALA A N 1
ATOM 1520 C CA . ALA A 1 206 ? 5.901 -0.498 8.638 1.00 97.69 206 ALA A CA 1
ATOM 1521 C C . ALA A 1 206 ? 6.016 -1.645 9.662 1.00 97.69 206 ALA A C 1
ATOM 1523 O O . ALA A 1 206 ? 5.065 -2.390 9.880 1.00 97.69 206 ALA A O 1
ATOM 1524 N N . GLN A 1 207 ? 7.141 -1.780 10.366 1.00 98.06 207 GLN A N 1
ATOM 1525 C CA . GLN A 1 207 ? 7.267 -2.759 11.449 1.00 98.06 207 GLN A CA 1
ATOM 1526 C C . GLN A 1 207 ? 6.429 -2.356 12.677 1.00 98.06 207 GLN A C 1
ATOM 1528 O O . GLN A 1 207 ? 5.825 -3.208 13.332 1.00 98.06 207 GLN A O 1
ATOM 1533 N N . THR A 1 208 ? 6.374 -1.058 12.988 1.00 97.75 208 THR A N 1
ATOM 1534 C CA . THR A 1 208 ? 5.568 -0.506 14.092 1.00 97.75 208 THR A CA 1
ATOM 1535 C C . THR A 1 208 ? 4.075 -0.675 13.818 1.00 97.75 208 THR A C 1
ATOM 1537 O O . THR A 1 208 ? 3.375 -1.262 14.643 1.00 97.75 208 THR A O 1
ATOM 1540 N N . LEU A 1 209 ? 3.635 -0.217 12.642 1.00 97.88 209 LEU A N 1
ATOM 1541 C CA . LEU A 1 209 ? 2.765 -0.936 11.718 1.00 97.88 209 LEU A CA 1
ATOM 1542 C C . LEU A 1 209 ? 2.189 -2.265 12.217 1.00 97.88 209 LEU A C 1
ATOM 1544 O O . LEU A 1 209 ? 1.230 -2.357 12.986 1.00 97.88 209 LEU A O 1
ATOM 1548 N N . LEU A 1 210 ? 2.869 -3.300 11.735 1.00 97.62 210 LEU A N 1
ATOM 1549 C CA . LEU A 1 210 ? 2.586 -4.710 11.911 1.00 97.62 210 LEU A CA 1
ATOM 1550 C C . LEU A 1 210 ? 2.364 -5.100 13.375 1.00 97.62 210 LEU A C 1
ATOM 1552 O O . LEU A 1 210 ? 1.400 -5.788 13.700 1.00 97.62 210 LEU A O 1
ATOM 1556 N N . ARG A 1 211 ? 3.223 -4.609 14.277 1.00 97.25 211 ARG A N 1
ATOM 1557 C CA . ARG A 1 211 ? 3.131 -4.891 15.720 1.00 97.25 211 ARG A CA 1
ATOM 1558 C C . ARG A 1 211 ? 1.887 -4.292 16.370 1.00 97.25 211 ARG A C 1
ATOM 1560 O O . ARG A 1 211 ? 1.427 -4.815 17.376 1.00 97.25 211 ARG A O 1
ATOM 1567 N N . THR A 1 212 ? 1.364 -3.202 15.816 1.00 97.00 212 THR A N 1
ATOM 1568 C CA . THR A 1 212 ? 0.237 -2.459 16.388 1.00 97.00 212 THR A CA 1
ATOM 1569 C C . THR A 1 212 ? -1.117 -2.973 15.901 1.00 97.00 212 THR A C 1
ATOM 1571 O O . THR A 1 212 ? -2.109 -2.811 16.606 1.00 97.00 212 THR A O 1
ATOM 1574 N N . LEU A 1 213 ? -1.173 -3.610 14.725 1.00 97.38 213 LEU A N 1
ATOM 1575 C CA . LEU A 1 213 ? -2.422 -4.018 14.067 1.00 97.38 213 LEU A CA 1
ATOM 1576 C C . LEU A 1 213 ? -3.368 -4.817 14.978 1.00 97.38 213 LEU A C 1
ATOM 1578 O O . LEU A 1 213 ? -4.566 -4.543 14.990 1.00 97.38 213 LEU A O 1
ATOM 1582 N N . SER A 1 214 ? -2.832 -5.753 15.769 1.00 97.00 214 SER A N 1
ATOM 1583 C CA . SER A 1 214 ? -3.646 -6.625 16.637 1.00 97.00 214 SER A CA 1
ATOM 1584 C C . SER A 1 214 ? -4.275 -5.901 17.835 1.00 97.00 214 SER A C 1
ATOM 1586 O O . SER A 1 214 ? -5.203 -6.419 18.458 1.00 97.00 214 SER A O 1
ATOM 1588 N N . ASP A 1 215 ? -3.785 -4.701 18.153 1.00 96.56 215 ASP A N 1
ATOM 1589 C CA . ASP A 1 215 ? -4.294 -3.878 19.249 1.00 96.56 215 ASP A CA 1
ATOM 1590 C C . ASP A 1 215 ? -5.345 -2.869 18.774 1.00 96.56 215 ASP A C 1
ATOM 1592 O O . ASP A 1 215 ? -5.987 -2.228 19.604 1.00 96.56 215 ASP A O 1
ATOM 1596 N N . CYS A 1 216 ? -5.530 -2.681 17.464 1.00 97.06 216 CYS A N 1
ATOM 1597 C CA . CYS A 1 216 ? -6.439 -1.674 16.922 1.00 97.06 216 CYS A CA 1
ATOM 1598 C C . CYS A 1 216 ? -7.895 -2.158 16.984 1.00 97.06 216 CYS A C 1
ATOM 1600 O O . CYS A 1 216 ? -8.248 -3.195 16.421 1.00 97.06 216 CYS A O 1
ATOM 1602 N N . GLY A 1 217 ? -8.769 -1.377 17.615 1.00 95.12 217 GLY A N 1
ATOM 1603 C CA . GLY A 1 217 ? -10.218 -1.543 17.520 1.00 95.12 217 GLY A CA 1
ATOM 1604 C C . GLY A 1 217 ? -10.797 -0.873 16.275 1.00 95.12 217 GLY A C 1
ATOM 1605 O O . GLY A 1 217 ? -11.639 -1.446 15.590 1.00 95.12 217 GLY A O 1
ATOM 1606 N N . VAL A 1 218 ? -10.283 0.305 15.925 1.00 96.62 218 VAL A N 1
ATOM 1607 C CA . VAL A 1 218 ? -10.540 0.962 14.636 1.00 96.62 218 VAL A CA 1
ATOM 1608 C C . VAL A 1 218 ? -9.219 1.077 13.892 1.00 96.62 218 VAL A C 1
ATOM 1610 O O . VAL A 1 218 ? -8.241 1.567 14.453 1.00 96.62 218 VAL A O 1
ATOM 1613 N N . LEU A 1 219 ? -9.178 0.638 12.639 1.00 98.12 219 LEU A N 1
ATOM 1614 C CA . LEU A 1 219 ? -8.032 0.800 11.753 1.00 98.12 219 LEU A CA 1
ATOM 1615 C C . LEU A 1 219 ? -8.466 1.606 10.533 1.00 98.12 219 LEU A C 1
ATOM 1617 O O . LEU A 1 219 ? -9.250 1.130 9.720 1.00 98.12 219 LEU A O 1
ATOM 1621 N N . TYR A 1 220 ? -7.939 2.817 10.412 1.00 97.94 220 TYR A N 1
ATOM 1622 C CA . TYR A 1 220 ? -8.101 3.663 9.240 1.00 97.94 220 TYR A CA 1
ATOM 1623 C C . TYR A 1 220 ? -6.771 3.755 8.496 1.00 97.94 220 TYR A C 1
ATOM 1625 O O . TYR A 1 220 ? -5.767 4.122 9.103 1.00 97.94 220 TYR A O 1
ATOM 1633 N N . ILE A 1 221 ? -6.756 3.455 7.199 1.00 97.81 221 ILE A N 1
ATOM 1634 C CA . ILE A 1 221 ? -5.570 3.585 6.343 1.00 97.81 221 ILE A CA 1
ATOM 1635 C C . ILE A 1 221 ? -5.915 4.510 5.181 1.00 97.81 221 ILE A C 1
ATOM 1637 O O . ILE A 1 221 ? -6.869 4.244 4.465 1.00 97.81 221 ILE A O 1
ATOM 1641 N N . SER A 1 222 ? -5.133 5.567 4.973 1.00 95.81 222 SER A N 1
ATOM 1642 C CA . SER A 1 222 ? -5.264 6.464 3.819 1.00 95.81 222 SER A CA 1
ATOM 1643 C C . SER A 1 222 ? -3.966 6.458 3.030 1.00 95.81 222 SER A C 1
ATOM 1645 O O . SER A 1 222 ? -2.937 6.864 3.567 1.00 95.81 222 SER A O 1
ATOM 1647 N N . THR A 1 223 ? -3.997 5.943 1.801 1.00 95.31 223 THR A N 1
ATOM 1648 C CA . THR A 1 223 ? -2.831 5.858 0.905 1.00 95.31 223 THR A CA 1
ATOM 1649 C C . THR A 1 223 ? -3.275 5.621 -0.552 1.00 95.31 223 THR A C 1
ATOM 1651 O O . THR A 1 223 ? -4.468 5.563 -0.836 1.00 95.31 223 THR A O 1
ATOM 1654 N N . HIS A 1 224 ? -2.341 5.506 -1.498 1.00 93.12 224 HIS A N 1
ATOM 1655 C CA . HIS A 1 224 ? -2.643 5.005 -2.840 1.00 93.12 224 HIS A CA 1
ATOM 1656 C C . HIS A 1 224 ? -2.839 3.486 -2.817 1.00 93.12 224 HIS A C 1
ATOM 1658 O O . HIS A 1 224 ? -2.117 2.773 -2.120 1.00 93.12 224 HIS A O 1
ATOM 1664 N N . GLY A 1 225 ? -3.775 2.989 -3.617 1.00 94.50 225 GLY A N 1
ATOM 1665 C CA . GLY A 1 225 ? -3.992 1.559 -3.803 1.00 94.50 225 GLY A CA 1
ATOM 1666 C C . GLY A 1 225 ? -4.223 1.220 -5.268 1.00 94.50 225 GLY A C 1
ATOM 1667 O O . GLY A 1 225 ? -4.370 2.121 -6.095 1.00 94.50 225 GLY A O 1
ATOM 1668 N N . GLY A 1 226 ? -4.210 -0.073 -5.573 1.00 93.50 226 GLY A N 1
ATOM 1669 C CA . GLY A 1 226 ? -4.457 -0.598 -6.912 1.00 93.50 226 GLY A CA 1
ATOM 1670 C C . GLY A 1 226 ? -4.525 -2.123 -6.920 1.00 93.50 226 GLY A C 1
ATOM 1671 O O . GLY A 1 226 ? -4.129 -2.780 -5.949 1.00 93.50 226 GLY A O 1
ATOM 1672 N N . VAL A 1 227 ? -5.019 -2.697 -8.021 1.00 94.56 227 VAL A N 1
ATOM 1673 C CA . VAL A 1 227 ? -4.914 -4.142 -8.280 1.00 94.56 227 VAL A CA 1
ATOM 1674 C C . VAL A 1 227 ? -3.606 -4.409 -9.014 1.00 94.56 227 VAL A C 1
ATOM 1676 O O . VAL A 1 227 ? -3.487 -4.154 -10.210 1.00 94.56 227 VAL A O 1
ATOM 1679 N N . GLY A 1 228 ? -2.628 -4.933 -8.286 1.00 93.06 228 GLY A N 1
ATOM 1680 C CA . GLY A 1 228 ? -1.333 -5.328 -8.819 1.00 93.06 228 GLY A CA 1
ATOM 1681 C C . GLY A 1 228 ? -1.202 -6.831 -9.029 1.00 93.06 228 GLY A C 1
ATOM 1682 O O . GLY A 1 228 ? -2.176 -7.582 -8.933 1.00 93.06 228 GLY A O 1
ATOM 1683 N N . ALA A 1 229 ? 0.029 -7.271 -9.269 1.00 90.75 229 ALA A N 1
ATOM 1684 C CA . ALA A 1 229 ? 0.423 -8.667 -9.131 1.00 90.75 229 ALA A CA 1
ATOM 1685 C C . ALA A 1 229 ? 1.446 -8.821 -8.006 1.00 90.75 229 ALA A C 1
ATOM 1687 O O . ALA A 1 229 ? 2.272 -7.940 -7.778 1.00 90.75 229 ALA A O 1
ATOM 1688 N N . HIS A 1 230 ? 1.355 -9.942 -7.304 1.00 93.25 230 HIS A N 1
ATOM 1689 C CA . HI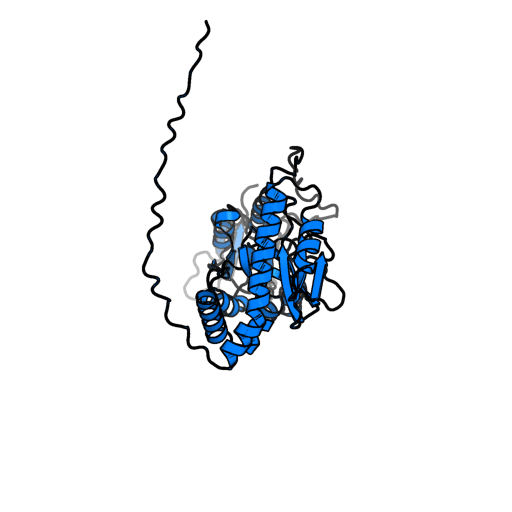S A 1 230 ? 2.244 -10.331 -6.228 1.00 93.25 230 HIS A CA 1
ATOM 1690 C C . HIS A 1 230 ? 2.369 -11.856 -6.223 1.00 93.25 230 HIS A C 1
ATOM 1692 O O . HIS A 1 230 ? 1.355 -12.559 -6.254 1.00 93.25 230 HIS A O 1
ATOM 1698 N N . ASN A 1 231 ? 3.600 -12.376 -6.225 1.00 89.12 231 ASN A N 1
ATOM 1699 C CA . ASN A 1 231 ? 3.879 -13.817 -6.273 1.00 89.12 231 ASN A CA 1
ATOM 1700 C C . ASN A 1 231 ? 3.093 -14.551 -7.383 1.00 89.12 231 ASN A C 1
ATOM 1702 O O . ASN A 1 231 ? 2.517 -15.621 -7.175 1.00 89.12 231 ASN A O 1
ATOM 1706 N N . GLY A 1 232 ? 3.025 -13.939 -8.571 1.00 87.38 232 GLY A N 1
ATOM 1707 C CA . GLY A 1 232 ? 2.357 -14.503 -9.750 1.00 87.38 232 GLY A CA 1
ATOM 1708 C C . GLY A 1 232 ? 0.823 -14.483 -9.717 1.00 87.38 232 GLY A C 1
ATOM 1709 O O . GLY A 1 232 ? 0.194 -15.062 -10.601 1.00 87.38 232 GLY A O 1
ATOM 1710 N N . SER A 1 233 ? 0.201 -13.833 -8.728 1.00 92.62 233 SER A N 1
ATOM 1711 C CA . SER A 1 233 ? -1.259 -13.718 -8.603 1.00 92.62 233 SER A CA 1
ATOM 1712 C C . SER A 1 233 ? -1.696 -12.262 -8.460 1.00 92.62 233 SER A C 1
ATOM 1714 O O . SER A 1 233 ? -0.942 -11.427 -7.972 1.00 92.62 233 SER A O 1
ATOM 1716 N N . SER A 1 234 ? -2.922 -11.926 -8.872 1.00 93.38 234 SER A N 1
ATOM 1717 C CA . SER A 1 234 ? -3.458 -10.574 -8.662 1.00 93.38 234 SER A CA 1
ATOM 1718 C C . SER A 1 234 ? -3.650 -10.276 -7.172 1.00 93.38 234 SER A C 1
ATOM 1720 O O . SER A 1 234 ? -4.135 -11.138 -6.441 1.00 93.38 234 SER A O 1
ATOM 1722 N N . ALA A 1 235 ? -3.337 -9.060 -6.728 1.00 96.38 235 ALA A N 1
ATOM 1723 C CA . ALA A 1 235 ? -3.481 -8.657 -5.330 1.00 96.38 235 ALA A CA 1
ATOM 1724 C C . ALA A 1 235 ? -3.917 -7.191 -5.181 1.00 96.38 235 ALA A C 1
ATOM 1726 O O . ALA A 1 235 ? -3.520 -6.346 -5.983 1.00 96.38 235 ALA A O 1
ATOM 1727 N N . ASN A 1 236 ? -4.695 -6.869 -4.140 1.00 96.81 236 ASN A N 1
ATOM 1728 C CA . ASN A 1 236 ? -4.899 -5.468 -3.747 1.00 96.81 236 ASN A CA 1
ATOM 1729 C C . ASN A 1 236 ? -3.656 -4.984 -2.983 1.00 96.81 236 ASN A C 1
ATOM 1731 O O . ASN A 1 236 ? -3.331 -5.521 -1.923 1.00 96.81 236 ASN A O 1
ATOM 1735 N N . LEU A 1 237 ? -2.968 -3.976 -3.514 1.00 97.50 237 LEU A N 1
ATOM 1736 C CA . LEU A 1 237 ? -1.727 -3.443 -2.951 1.00 97.50 237 LEU A CA 1
ATOM 1737 C C . LEU A 1 237 ? -1.951 -2.037 -2.394 1.00 97.50 237 LEU A C 1
ATOM 1739 O O . LEU A 1 237 ? -2.681 -1.250 -2.996 1.00 97.50 237 LEU A O 1
ATOM 1743 N N . LEU A 1 238 ? -1.292 -1.706 -1.280 1.00 97.44 238 LEU A N 1
ATOM 1744 C CA . LEU A 1 238 ? -1.321 -0.366 -0.682 1.00 97.44 238 LEU A CA 1
ATOM 1745 C C . LEU A 1 238 ? 0.069 0.256 -0.712 1.00 97.44 238 LEU A C 1
ATOM 1747 O O . LEU A 1 238 ? 0.973 -0.229 -0.038 1.00 97.44 238 LEU A O 1
ATOM 1751 N N . ALA A 1 239 ? 0.254 1.339 -1.461 1.00 96.69 239 ALA A N 1
ATOM 1752 C CA . ALA A 1 239 ? 1.544 2.017 -1.526 1.00 96.69 239 ALA A CA 1
ATOM 1753 C C . ALA A 1 239 ? 1.948 2.589 -0.154 1.00 96.69 239 ALA A C 1
ATOM 1755 O O . ALA A 1 239 ? 1.111 3.036 0.634 1.00 96.69 239 ALA A O 1
ATOM 1756 N N . THR A 1 240 ? 3.245 2.608 0.118 1.00 96.94 240 THR A N 1
ATOM 1757 C CA . THR A 1 240 ? 3.852 3.298 1.265 1.00 96.94 240 THR A CA 1
ATOM 1758 C C . THR A 1 240 ? 4.514 4.599 0.804 1.00 96.94 240 THR A C 1
ATOM 1760 O O . THR A 1 240 ? 4.658 4.828 -0.392 1.00 96.94 240 THR A O 1
ATOM 1763 N N . GLU A 1 241 ? 4.966 5.442 1.735 1.00 95.00 241 GLU A N 1
ATOM 1764 C CA . GLU A 1 241 ? 5.830 6.592 1.414 1.00 95.00 241 GLU A CA 1
ATOM 1765 C C . GLU A 1 241 ? 7.318 6.194 1.310 1.00 95.00 241 GLU A C 1
ATOM 1767 O O . GLU A 1 241 ? 8.177 7.062 1.151 1.00 95.00 241 GLU A O 1
ATOM 1772 N N . ILE A 1 242 ? 7.643 4.897 1.390 1.00 96.62 242 ILE A N 1
ATOM 1773 C CA . ILE A 1 242 ? 9.005 4.387 1.216 1.00 96.62 242 ILE A CA 1
ATOM 1774 C C . ILE A 1 242 ? 9.325 4.413 -0.282 1.00 96.62 242 ILE A C 1
ATOM 1776 O O . ILE A 1 242 ? 9.066 3.456 -1.013 1.00 96.62 242 ILE A O 1
ATOM 1780 N N . GLU A 1 243 ? 9.826 5.554 -0.748 1.00 96.50 243 GLU A N 1
ATOM 1781 C CA . GLU A 1 243 ? 10.208 5.777 -2.143 1.00 96.50 243 GLU A CA 1
ATOM 1782 C C . GLU A 1 243 ? 11.452 4.967 -2.507 1.00 96.50 243 GLU A C 1
ATOM 1784 O O . GLU A 1 243 ? 12.474 5.054 -1.828 1.00 96.50 243 GLU A O 1
ATOM 1789 N N . ILE A 1 244 ? 11.377 4.223 -3.605 1.00 96.12 244 ILE A N 1
ATOM 1790 C CA . ILE A 1 244 ? 12.497 3.479 -4.174 1.00 96.12 244 ILE A CA 1
ATOM 1791 C C . ILE A 1 244 ? 13.356 4.457 -4.994 1.00 96.12 244 ILE A C 1
ATOM 1793 O O . ILE A 1 244 ? 12.836 5.103 -5.910 1.00 96.12 244 ILE A O 1
ATOM 1797 N N . PRO A 1 245 ? 14.660 4.596 -4.696 1.00 92.81 245 PRO A N 1
ATOM 1798 C CA . PRO A 1 245 ? 15.519 5.572 -5.350 1.00 92.81 245 PRO A CA 1
ATOM 1799 C C . PRO A 1 245 ? 15.773 5.164 -6.805 1.00 92.81 245 PRO A C 1
ATOM 1801 O O . PRO A 1 245 ? 16.486 4.207 -7.093 1.00 92.81 245 PRO A O 1
ATOM 1804 N N . SER A 1 246 ? 15.186 5.911 -7.738 1.00 86.25 246 SER A N 1
ATOM 1805 C CA . SER A 1 246 ? 15.329 5.647 -9.171 1.00 86.25 246 SER A CA 1
ATOM 1806 C C . SER A 1 246 ? 16.737 5.985 -9.668 1.00 86.25 246 SER A C 1
ATOM 1808 O O . SER A 1 246 ? 17.183 7.127 -9.549 1.00 86.25 246 SER A O 1
ATOM 1810 N N . GLY A 1 247 ? 17.399 5.022 -10.316 1.00 88.50 247 GLY A N 1
ATOM 1811 C CA . GLY A 1 247 ? 18.687 5.226 -10.991 1.00 88.50 247 GLY A CA 1
ATOM 1812 C C . GLY A 1 247 ? 19.897 5.360 -10.059 1.00 88.50 247 GLY A C 1
ATOM 1813 O O . GLY A 1 247 ? 20.956 5.793 -10.513 1.00 88.50 247 GLY A O 1
ATOM 1814 N N . ASP A 1 248 ? 19.752 5.001 -8.780 1.00 93.69 248 ASP A N 1
ATOM 1815 C CA . ASP A 1 248 ? 20.850 4.942 -7.809 1.00 93.69 248 ASP A CA 1
ATOM 1816 C C . ASP A 1 248 ? 20.904 3.551 -7.142 1.00 93.69 248 ASP A C 1
ATOM 1818 O O . ASP A 1 248 ? 20.292 3.339 -6.087 1.00 93.69 248 ASP A O 1
ATOM 1822 N N . PRO A 1 249 ? 21.648 2.597 -7.737 1.00 93.25 249 PRO A N 1
ATOM 1823 C CA . PRO A 1 249 ? 21.802 1.244 -7.202 1.00 93.25 249 PRO A CA 1
ATOM 1824 C C . PRO A 1 249 ? 22.336 1.202 -5.767 1.00 93.25 249 PRO A C 1
ATOM 1826 O O . PRO A 1 249 ? 21.929 0.356 -4.978 1.00 93.25 249 PRO A O 1
ATOM 1829 N N . ALA A 1 250 ? 23.214 2.135 -5.377 1.00 94.44 250 ALA A N 1
ATOM 1830 C CA . ALA A 1 250 ? 23.770 2.163 -4.023 1.00 94.44 250 ALA A CA 1
ATOM 1831 C C . ALA A 1 250 ? 22.720 2.598 -2.987 1.00 94.44 250 ALA A C 1
ATOM 1833 O O . ALA A 1 250 ? 22.642 2.038 -1.886 1.00 94.44 250 ALA A O 1
ATOM 1834 N N . ALA A 1 251 ? 21.878 3.574 -3.338 1.00 95.06 251 ALA A N 1
ATOM 1835 C CA . ALA A 1 251 ? 20.746 3.958 -2.503 1.00 95.06 251 ALA A CA 1
ATOM 1836 C C . ALA A 1 251 ? 19.701 2.832 -2.419 1.00 95.06 251 ALA A C 1
ATOM 1838 O O . ALA A 1 251 ? 19.165 2.586 -1.336 1.00 95.06 251 ALA A O 1
ATOM 1839 N N . PHE A 1 252 ? 19.444 2.115 -3.520 1.00 96.44 252 PHE A N 1
ATOM 1840 C CA . PHE A 1 252 ? 18.515 0.983 -3.516 1.00 96.44 252 PHE A CA 1
ATOM 1841 C C . PHE A 1 252 ? 19.048 -0.191 -2.682 1.00 96.44 252 PHE A C 1
ATOM 1843 O O . PHE A 1 252 ? 18.327 -0.697 -1.825 1.00 96.44 252 PHE A O 1
ATOM 1850 N N . ALA A 1 253 ? 20.333 -0.533 -2.813 1.00 96.75 253 ALA A N 1
ATOM 1851 C CA . ALA A 1 253 ? 21.009 -1.526 -1.976 1.00 96.75 253 ALA A CA 1
ATOM 1852 C C . ALA A 1 253 ? 20.888 -1.196 -0.480 1.00 96.75 253 ALA A C 1
ATOM 1854 O O . ALA A 1 253 ? 20.581 -2.067 0.333 1.00 96.75 253 ALA A O 1
ATOM 1855 N N . THR A 1 254 ? 21.042 0.082 -0.113 1.00 96.94 254 THR A N 1
ATOM 1856 C CA . THR A 1 254 ? 20.836 0.541 1.272 1.00 96.94 254 THR A CA 1
ATOM 1857 C C . THR A 1 254 ? 19.405 0.272 1.750 1.00 96.94 254 THR A C 1
ATOM 1859 O O . THR A 1 254 ? 19.208 -0.154 2.888 1.00 96.94 254 THR A O 1
ATOM 1862 N N . GLN A 1 255 ? 18.393 0.501 0.907 1.00 97.38 255 GLN A N 1
ATOM 1863 C CA . GLN A 1 255 ? 17.002 0.210 1.265 1.00 97.38 255 GLN A CA 1
ATOM 1864 C C . GLN A 1 255 ? 16.721 -1.286 1.376 1.00 97.38 255 GLN A C 1
ATOM 1866 O O . GLN A 1 255 ? 16.051 -1.690 2.324 1.00 97.38 255 GLN A O 1
ATOM 1871 N N . VAL A 1 256 ? 17.245 -2.104 0.460 1.00 97.50 256 VAL A N 1
ATOM 1872 C CA . VAL A 1 256 ? 17.118 -3.568 0.520 1.00 97.50 256 VAL A CA 1
ATOM 1873 C C . VAL A 1 256 ? 17.722 -4.101 1.819 1.00 97.50 256 VAL A C 1
ATOM 1875 O O . VAL A 1 256 ? 17.060 -4.848 2.537 1.00 97.50 256 VAL A O 1
ATOM 1878 N N . GLN A 1 257 ? 18.919 -3.636 2.188 1.00 97.81 257 GLN A N 1
ATOM 1879 C CA . GLN A 1 257 ? 19.544 -3.964 3.470 1.00 97.81 257 GLN A CA 1
ATOM 1880 C C . GLN A 1 257 ? 18.661 -3.555 4.662 1.00 97.81 257 GLN A C 1
ATOM 1882 O O . GLN A 1 257 ? 18.452 -4.343 5.581 1.00 97.81 257 GLN A O 1
ATOM 1887 N N . GLN A 1 258 ? 18.089 -2.347 4.658 1.00 97.94 258 GLN A N 1
ATOM 1888 C CA . GLN A 1 258 ? 17.181 -1.906 5.727 1.00 97.94 258 GLN A CA 1
ATOM 1889 C C . GLN A 1 258 ? 15.913 -2.768 5.817 1.00 97.94 258 GLN A C 1
ATOM 1891 O O . GLN A 1 258 ? 15.473 -3.099 6.923 1.00 97.94 258 GLN A O 1
ATOM 1896 N N . ALA A 1 259 ? 15.331 -3.140 4.676 1.00 97.88 259 ALA A N 1
ATOM 1897 C CA . ALA A 1 259 ? 14.165 -4.013 4.604 1.00 97.88 259 ALA A CA 1
ATOM 1898 C C . ALA A 1 259 ? 14.488 -5.398 5.181 1.00 97.88 259 ALA A C 1
ATOM 1900 O O . ALA A 1 259 ? 13.801 -5.864 6.095 1.00 97.88 259 ALA A O 1
ATOM 1901 N N . ALA A 1 260 ? 15.585 -6.007 4.720 1.00 97.94 260 ALA A N 1
ATOM 1902 C CA . ALA A 1 260 ? 16.053 -7.317 5.156 1.00 97.94 260 ALA A CA 1
ATOM 1903 C C . ALA A 1 260 ? 16.404 -7.337 6.651 1.00 97.94 260 ALA A C 1
ATOM 1905 O O . ALA A 1 260 ? 16.001 -8.250 7.363 1.00 97.94 260 ALA A O 1
ATOM 1906 N N . GLN A 1 261 ? 17.056 -6.300 7.179 1.00 97.81 261 GLN A N 1
ATOM 1907 C CA . GLN A 1 261 ? 17.332 -6.192 8.618 1.00 97.81 261 GLN A CA 1
ATOM 1908 C C . GLN A 1 261 ? 16.060 -6.034 9.462 1.00 97.81 261 GLN A C 1
ATOM 1910 O O . GLN A 1 261 ? 16.036 -6.425 10.631 1.00 97.81 261 GLN A O 1
ATOM 1915 N N . THR A 1 262 ? 15.001 -5.451 8.894 1.00 98.00 262 THR A N 1
ATOM 1916 C CA . THR A 1 262 ? 13.747 -5.200 9.614 1.00 98.00 262 THR A CA 1
ATOM 1917 C C . THR A 1 262 ? 12.810 -6.410 9.595 1.00 98.00 262 THR A C 1
ATOM 1919 O O . THR A 1 262 ? 12.155 -6.682 10.605 1.00 98.00 262 THR A O 1
ATOM 1922 N N . PHE A 1 263 ? 12.729 -7.128 8.474 1.00 98.06 263 PHE A N 1
ATOM 1923 C CA . PHE A 1 263 ? 11.748 -8.200 8.262 1.00 98.06 263 PHE A CA 1
ATOM 1924 C C . PHE A 1 263 ? 12.367 -9.582 8.008 1.00 98.06 263 PHE A C 1
ATOM 1926 O O . PHE A 1 263 ? 11.688 -10.581 8.215 1.00 98.06 263 PHE A O 1
ATOM 1933 N N . GLY A 1 264 ? 13.647 -9.651 7.643 1.00 97.69 264 GLY A N 1
ATOM 1934 C CA . GLY A 1 264 ? 14.293 -10.831 7.064 1.00 97.69 264 GLY A CA 1
ATOM 1935 C C . GLY A 1 264 ? 14.178 -10.819 5.538 1.00 97.69 264 GLY A C 1
ATOM 1936 O O . GLY A 1 264 ? 13.119 -10.480 5.015 1.00 97.69 264 GLY A O 1
ATOM 1937 N N . ALA A 1 265 ? 15.252 -11.172 4.822 1.00 95.62 265 ALA A N 1
ATOM 1938 C CA . ALA A 1 265 ? 15.302 -11.089 3.357 1.00 95.62 265 ALA A CA 1
ATOM 1939 C C . ALA A 1 265 ? 14.173 -11.892 2.680 1.00 95.62 265 ALA A C 1
ATOM 1941 O O . ALA A 1 265 ? 13.456 -11.353 1.838 1.00 95.62 265 ALA A O 1
ATOM 1942 N N . ASP A 1 266 ? 13.940 -13.125 3.137 1.00 93.12 266 ASP A N 1
ATOM 1943 C CA . ASP A 1 266 ? 12.878 -14.000 2.622 1.00 93.12 266 ASP A CA 1
ATOM 1944 C C . ASP A 1 266 ? 11.465 -13.428 2.829 1.00 93.12 266 ASP A C 1
ATOM 1946 O O . ASP A 1 266 ? 10.568 -13.637 2.013 1.00 93.12 266 ASP A O 1
ATOM 1950 N N . GLU A 1 267 ? 11.242 -12.697 3.923 1.00 96.44 267 GLU A N 1
ATOM 1951 C CA . GLU A 1 267 ? 9.926 -12.142 4.255 1.00 96.44 267 GLU A CA 1
ATOM 1952 C C . GLU A 1 267 ? 9.631 -10.847 3.496 1.00 96.44 267 GLU A C 1
ATOM 1954 O O . GLU A 1 267 ? 8.463 -10.545 3.246 1.00 96.44 267 GLU A O 1
ATOM 1959 N N . VAL A 1 268 ? 10.653 -10.087 3.078 1.00 97.31 268 VAL A N 1
ATOM 1960 C CA . VAL A 1 268 ? 10.447 -8.834 2.328 1.00 97.31 268 VAL A CA 1
ATOM 1961 C C . VAL A 1 268 ? 9.584 -9.080 1.089 1.00 97.31 268 VAL A C 1
ATOM 1963 O O . VAL A 1 268 ? 8.631 -8.339 0.861 1.00 97.31 268 VAL A O 1
ATOM 1966 N N . LYS A 1 269 ? 9.842 -10.163 0.349 1.00 94.38 269 LYS A N 1
ATOM 1967 C CA . LYS A 1 269 ? 9.091 -10.519 -0.866 1.00 94.38 269 LYS A CA 1
ATOM 1968 C C . LYS A 1 269 ? 7.674 -11.022 -0.619 1.00 94.38 269 LYS A C 1
ATOM 1970 O O . LYS A 1 269 ? 6.907 -11.115 -1.564 1.00 94.38 269 LYS A O 1
ATOM 1975 N N . ASN A 1 270 ? 7.323 -11.379 0.612 1.00 95.69 270 ASN A N 1
ATOM 1976 C CA . ASN A 1 270 ? 5.958 -11.774 0.967 1.00 95.69 270 ASN A CA 1
ATOM 1977 C C . ASN A 1 270 ? 5.158 -10.568 1.459 1.00 95.69 270 ASN A C 1
ATOM 1979 O O . ASN A 1 270 ? 3.973 -10.418 1.174 1.00 95.69 270 ASN A O 1
ATOM 1983 N N . LEU A 1 271 ? 5.813 -9.697 2.220 1.00 97.75 271 LEU A N 1
ATOM 1984 C CA . LEU A 1 271 ? 5.175 -8.573 2.894 1.00 97.75 271 LEU A CA 1
ATOM 1985 C C . LEU A 1 271 ? 5.080 -7.330 2.005 1.00 97.75 271 LEU A C 1
ATOM 1987 O O . LEU A 1 271 ? 4.211 -6.481 2.226 1.00 97.75 271 LEU A O 1
ATOM 1991 N N . PHE A 1 272 ? 5.965 -7.223 1.014 1.00 98.00 272 PHE A N 1
ATOM 1992 C CA . PHE A 1 272 ? 6.057 -6.064 0.149 1.00 98.00 272 PHE A CA 1
ATOM 1993 C C . PHE A 1 272 ? 6.035 -6.428 -1.335 1.00 98.00 272 PHE A C 1
ATOM 1995 O O . PHE A 1 272 ? 6.396 -7.525 -1.749 1.00 98.00 272 PHE A O 1
ATOM 2002 N N . SER A 1 273 ? 5.614 -5.455 -2.135 1.00 97.25 273 SER A N 1
ATOM 2003 C CA . SER A 1 273 ? 5.692 -5.462 -3.594 1.00 97.25 273 SER A CA 1
ATOM 2004 C C . SER A 1 273 ? 6.251 -4.126 -4.072 1.00 97.25 273 SER A C 1
ATOM 2006 O O . SER A 1 273 ? 6.122 -3.116 -3.376 1.00 97.25 273 SER A O 1
ATOM 2008 N N . ILE A 1 274 ? 6.817 -4.084 -5.275 1.00 97.19 274 ILE A N 1
ATOM 2009 C CA . ILE A 1 274 ? 7.179 -2.820 -5.927 1.00 97.19 274 ILE A CA 1
ATOM 2010 C C . ILE A 1 274 ? 5.957 -2.283 -6.678 1.00 97.19 274 ILE A C 1
ATOM 2012 O O . ILE A 1 274 ? 5.339 -2.989 -7.481 1.00 97.19 274 ILE A O 1
ATOM 2016 N N . THR A 1 275 ? 5.611 -1.023 -6.422 1.00 95.81 275 THR A N 1
ATOM 2017 C CA . THR A 1 275 ? 4.597 -0.291 -7.184 1.00 95.81 275 THR A CA 1
ATOM 2018 C C . THR A 1 275 ? 5.134 1.050 -7.666 1.00 95.81 275 THR A C 1
ATOM 2020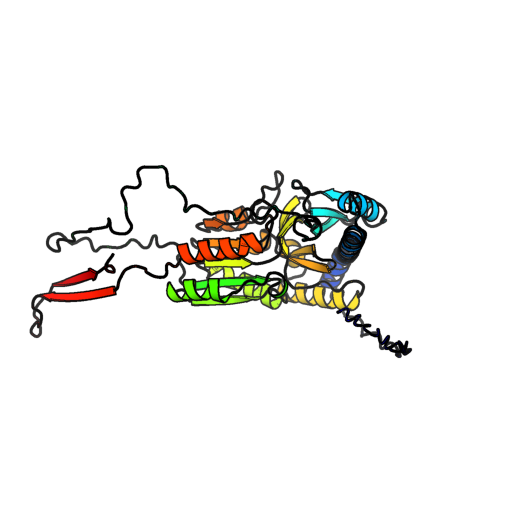 O O . THR A 1 275 ? 6.092 1.582 -7.112 1.00 95.81 275 THR A O 1
ATOM 2023 N N . ALA A 1 276 ? 4.502 1.630 -8.674 1.00 93.06 276 ALA A N 1
ATOM 2024 C CA . ALA A 1 276 ? 4.793 2.958 -9.175 1.00 93.06 276 ALA A CA 1
ATOM 2025 C C . ALA A 1 276 ? 3.529 3.814 -9.226 1.00 93.06 276 ALA A C 1
ATOM 2027 O O . ALA A 1 276 ? 2.477 3.359 -9.667 1.00 93.06 276 ALA A O 1
ATOM 2028 N N . ALA A 1 277 ? 3.645 5.070 -8.804 1.00 88.00 277 ALA A N 1
ATOM 2029 C CA . ALA A 1 277 ? 2.581 6.064 -8.852 1.00 88.00 277 ALA A CA 1
ATOM 2030 C C . ALA A 1 277 ? 3.179 7.468 -9.012 1.00 88.00 277 ALA A C 1
ATOM 2032 O O . ALA A 1 277 ? 4.227 7.771 -8.444 1.00 88.00 277 ALA A O 1
ATOM 2033 N N . ASN A 1 278 ? 2.505 8.353 -9.753 1.00 85.19 278 ASN A N 1
ATOM 2034 C CA . ASN A 1 278 ? 2.893 9.765 -9.900 1.00 85.19 278 ASN A CA 1
ATOM 2035 C C . ASN A 1 278 ? 4.369 9.971 -10.315 1.00 85.19 278 ASN A C 1
ATOM 2037 O O . ASN A 1 278 ? 5.075 10.808 -9.746 1.00 85.19 278 ASN A O 1
ATOM 2041 N N . GLY A 1 279 ? 4.857 9.170 -11.267 1.00 87.50 279 GLY A N 1
ATOM 2042 C CA . GLY A 1 279 ? 6.235 9.259 -11.765 1.00 87.50 279 GLY A CA 1
ATOM 2043 C C . GLY A 1 279 ? 7.320 8.748 -10.810 1.00 87.50 279 GLY A C 1
ATOM 2044 O O . GLY A 1 279 ? 8.499 8.989 -11.060 1.00 87.50 279 GLY A O 1
ATOM 2045 N N . ARG A 1 280 ? 6.952 8.078 -9.713 1.00 92.00 280 ARG A N 1
ATOM 2046 C CA . ARG A 1 280 ? 7.876 7.543 -8.703 1.00 92.00 280 ARG A CA 1
ATOM 2047 C C . ARG A 1 280 ? 7.547 6.094 -8.366 1.00 92.00 280 ARG A C 1
ATOM 2049 O O . ARG A 1 280 ? 6.416 5.655 -8.564 1.00 92.00 280 ARG A O 1
ATOM 2056 N N . SER A 1 281 ? 8.530 5.385 -7.826 1.00 94.88 281 SER A N 1
ATOM 2057 C CA . SER A 1 281 ? 8.398 3.997 -7.376 1.00 94.88 281 SER A CA 1
ATOM 2058 C C . SER A 1 281 ? 8.394 3.924 -5.857 1.00 94.88 281 SER A C 1
ATOM 2060 O O . SER A 1 281 ? 9.088 4.687 -5.189 1.00 94.88 281 SER A O 1
ATOM 2062 N N . TYR A 1 282 ? 7.621 2.998 -5.309 1.00 96.81 282 TYR A N 1
ATOM 2063 C CA . TYR A 1 282 ? 7.389 2.832 -3.883 1.00 96.81 282 TYR A CA 1
ATOM 2064 C C . TYR A 1 282 ? 7.318 1.355 -3.526 1.00 96.81 282 TYR A C 1
ATOM 2066 O O . TYR A 1 282 ? 6.907 0.516 -4.331 1.00 96.81 282 TYR A O 1
ATOM 2074 N N . TRP A 1 283 ? 7.624 1.051 -2.272 1.00 97.88 283 TRP A N 1
ATOM 2075 C CA . TRP A 1 283 ? 7.202 -0.212 -1.683 1.00 97.88 283 TRP A CA 1
ATOM 2076 C C . TRP A 1 283 ? 5.700 -0.172 -1.398 1.00 97.88 283 TRP A C 1
ATOM 2078 O O . TRP A 1 283 ? 5.170 0.846 -0.948 1.00 97.88 283 TRP A O 1
ATOM 2088 N N . ALA A 1 284 ? 5.006 -1.278 -1.632 1.00 98.00 284 ALA A N 1
ATOM 2089 C CA . ALA A 1 284 ? 3.597 -1.457 -1.320 1.00 98.00 284 ALA A CA 1
ATOM 2090 C C . ALA A 1 284 ? 3.406 -2.610 -0.337 1.00 98.00 284 ALA A C 1
ATOM 2092 O O . ALA A 1 284 ? 4.081 -3.627 -0.448 1.00 98.00 284 ALA A O 1
ATOM 2093 N N . LEU A 1 285 ? 2.473 -2.457 0.599 1.00 98.44 285 LEU A N 1
ATOM 2094 C CA . LEU A 1 285 ? 2.039 -3.506 1.516 1.00 98.44 285 LEU A CA 1
ATOM 2095 C C . LEU A 1 285 ? 1.090 -4.462 0.793 1.00 98.44 285 LEU A C 1
ATOM 2097 O O . LEU A 1 285 ? 0.167 -4.028 0.093 1.00 98.44 285 LEU A O 1
ATOM 2101 N N . THR A 1 286 ? 1.312 -5.754 0.996 1.00 98.19 286 THR A N 1
ATOM 2102 C CA . THR A 1 286 ? 0.534 -6.843 0.397 1.00 98.19 286 THR A CA 1
ATOM 2103 C C . THR A 1 286 ? -0.576 -7.304 1.352 1.00 98.19 286 THR A C 1
ATOM 2105 O O . THR A 1 286 ? -0.542 -6.994 2.547 1.00 98.19 286 THR A O 1
ATOM 2108 N N . PRO A 1 287 ? -1.564 -8.089 0.890 1.00 98.19 287 PRO A N 1
ATOM 2109 C CA . PRO A 1 287 ? -2.523 -8.737 1.789 1.00 98.19 287 PRO A CA 1
ATOM 2110 C C . PRO A 1 287 ? -1.858 -9.667 2.819 1.00 98.19 287 PRO A C 1
ATOM 2112 O O . PRO A 1 287 ? -2.336 -9.793 3.947 1.00 98.19 287 PRO A O 1
ATOM 2115 N N . GLU A 1 288 ? -0.721 -10.274 2.470 1.00 97.81 288 GLU A N 1
ATOM 2116 C CA . GLU A 1 288 ? 0.065 -11.109 3.382 1.00 97.81 288 GLU A CA 1
ATOM 2117 C C . GLU A 1 288 ? 0.612 -10.299 4.567 1.00 97.81 288 GLU A C 1
ATOM 2119 O O . GLU A 1 288 ? 0.560 -10.779 5.698 1.00 97.81 288 GLU A O 1
ATOM 2124 N N . PHE A 1 289 ? 1.024 -9.039 4.364 1.00 98.38 289 PHE A N 1
ATOM 2125 C CA . PHE A 1 289 ? 1.423 -8.149 5.463 1.00 98.38 289 PHE A CA 1
ATOM 2126 C C . PHE A 1 289 ? 0.335 -8.020 6.534 1.00 98.38 289 PHE A C 1
ATOM 2128 O O . PHE A 1 289 ? 0.612 -8.124 7.730 1.00 98.38 289 PHE A O 1
ATOM 2135 N N . PHE A 1 290 ? -0.917 -7.830 6.117 1.00 98.44 290 PHE A N 1
ATOM 2136 C CA . PHE A 1 290 ? -2.045 -7.688 7.039 1.00 98.44 290 PHE A CA 1
ATOM 2137 C C . PHE A 1 290 ? -2.491 -9.029 7.636 1.00 98.44 290 PHE A C 1
ATOM 2139 O O . PHE A 1 290 ? -2.917 -9.079 8.787 1.00 98.44 290 PHE A O 1
ATOM 2146 N N . SER A 1 291 ? -2.285 -10.134 6.919 1.00 97.81 291 SER A N 1
ATOM 2147 C CA . SER A 1 291 ? -2.621 -11.48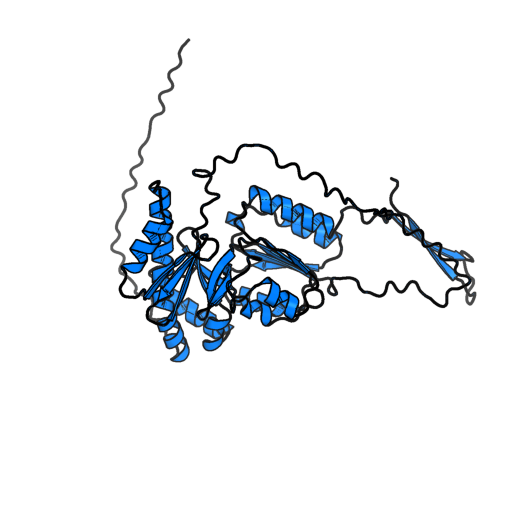4 7.396 1.00 97.81 291 SER A CA 1
ATOM 2148 C C . SER A 1 291 ? -1.762 -11.962 8.576 1.00 97.81 291 SER A C 1
ATOM 2150 O O . SER A 1 291 ? -2.081 -12.961 9.215 1.00 97.81 291 SER A O 1
ATOM 2152 N N . ARG A 1 292 ? -0.677 -11.250 8.910 1.00 97.06 292 ARG A N 1
ATOM 2153 C CA . ARG A 1 292 ? 0.189 -11.552 10.066 1.00 97.06 292 ARG A CA 1
ATOM 2154 C C . ARG A 1 292 ? -0.360 -11.054 11.406 1.00 97.06 292 ARG A C 1
ATOM 2156 O O . ARG A 1 292 ? 0.243 -11.335 12.443 1.00 97.06 292 ARG A O 1
ATOM 2163 N N . ALA A 1 293 ? -1.460 -10.307 11.408 1.00 97.25 293 ALA A N 1
ATOM 2164 C CA . ALA A 1 293 ? -2.092 -9.796 12.619 1.00 97.25 293 ALA A CA 1
ATOM 2165 C C . ALA A 1 293 ? -3.431 -10.489 12.889 1.00 97.25 293 ALA A C 1
ATOM 2167 O O . ALA A 1 293 ? -4.122 -10.912 11.970 1.00 97.25 293 ALA A O 1
ATOM 2168 N N . ALA A 1 294 ? -3.815 -10.563 14.165 1.00 96.38 294 ALA A N 1
ATOM 2169 C CA . ALA A 1 294 ? -5.139 -11.021 14.566 1.00 96.38 294 ALA A CA 1
ATOM 2170 C C . ALA A 1 294 ? -6.019 -9.812 14.884 1.00 96.38 294 ALA A C 1
ATOM 2172 O O . ALA A 1 294 ? -5.697 -9.011 15.761 1.00 96.38 294 ALA A O 1
ATOM 2173 N N . TYR A 1 295 ? -7.158 -9.708 14.219 1.00 94.81 295 TYR A N 1
ATOM 2174 C CA . TYR A 1 295 ? -8.116 -8.629 14.400 1.00 94.81 295 TYR A CA 1
ATOM 2175 C C . TYR A 1 295 ? -9.226 -9.111 15.329 1.00 94.81 295 TYR A C 1
ATOM 2177 O O . TYR A 1 295 ? -9.868 -10.127 15.091 1.00 94.81 295 TYR A O 1
ATOM 2185 N N . LYS A 1 296 ? -9.459 -8.405 16.434 1.00 90.44 296 LYS A N 1
ATOM 2186 C CA . LYS A 1 296 ? -10.448 -8.812 17.444 1.00 90.44 296 LYS A CA 1
ATOM 2187 C C . LYS A 1 296 ? -11.728 -8.014 17.273 1.00 90.44 296 LYS A C 1
ATOM 2189 O O . LYS A 1 296 ? -12.032 -7.114 18.054 1.00 90.44 296 LYS A O 1
ATOM 2194 N N . GLY A 1 297 ? -12.452 -8.293 16.190 1.00 88.25 297 GLY A N 1
ATOM 2195 C CA . GLY A 1 297 ? -13.622 -7.497 15.843 1.00 88.25 297 GLY A CA 1
ATOM 2196 C C . GLY A 1 297 ? -13.270 -6.067 15.429 1.00 88.25 297 GLY A C 1
ATOM 2197 O O . GLY A 1 297 ? -14.067 -5.152 15.620 1.00 88.25 297 GLY A O 1
ATOM 2198 N N . THR A 1 298 ? -12.062 -5.859 14.904 1.00 95.00 298 THR A N 1
ATOM 2199 C CA . THR A 1 298 ? -11.602 -4.554 14.425 1.00 95.00 298 THR A CA 1
ATOM 2200 C C . THR A 1 298 ? -12.505 -4.065 13.298 1.00 95.00 298 THR A C 1
ATOM 2202 O O . THR A 1 298 ? -12.865 -4.838 12.407 1.00 95.00 298 THR A O 1
ATOM 2205 N N . MET A 1 299 ? -12.860 -2.783 13.318 1.00 95.38 299 MET A N 1
ATOM 2206 C CA . MET A 1 299 ? -13.432 -2.121 12.153 1.00 95.38 299 MET A CA 1
ATOM 2207 C C . MET A 1 299 ? -12.291 -1.577 11.293 1.00 95.38 299 MET A C 1
ATOM 2209 O O . MET A 1 299 ? -11.518 -0.733 11.747 1.00 95.38 299 MET A O 1
ATOM 2213 N N . VAL A 1 300 ? -12.190 -2.064 10.061 1.00 97.62 300 VAL A N 1
ATOM 2214 C CA . VAL A 1 300 ? -11.145 -1.677 9.113 1.00 97.62 300 VAL A CA 1
ATOM 2215 C C . VAL A 1 300 ? -11.753 -0.789 8.035 1.00 97.62 300 VAL A C 1
ATOM 2217 O O . VAL A 1 300 ? -12.745 -1.160 7.411 1.00 97.62 300 VAL A O 1
ATOM 2220 N N . TYR A 1 301 ? -11.158 0.377 7.803 1.00 97.75 301 TYR A N 1
ATOM 2221 C CA . TYR A 1 301 ? -11.499 1.259 6.696 1.00 97.75 301 TYR A CA 1
ATOM 2222 C C . TYR A 1 301 ? -10.235 1.677 5.942 1.00 97.75 301 TYR A C 1
ATOM 2224 O O . TYR A 1 301 ? -9.363 2.352 6.490 1.00 97.75 301 TYR A O 1
ATOM 2232 N N . ILE A 1 302 ? -10.141 1.268 4.679 1.00 97.94 302 ILE A N 1
ATOM 2233 C CA . ILE A 1 302 ? -9.007 1.562 3.805 1.00 97.94 302 ILE A CA 1
ATOM 2234 C C . ILE A 1 302 ? -9.449 2.538 2.723 1.00 97.94 302 ILE A C 1
ATOM 2236 O O . ILE A 1 302 ? -10.042 2.155 1.711 1.00 97.94 302 ILE A O 1
ATOM 2240 N N . ASP A 1 303 ? -9.113 3.802 2.938 1.00 96.06 303 ASP A N 1
ATOM 2241 C CA . ASP A 1 303 ? -9.293 4.890 1.993 1.00 96.06 303 ASP A CA 1
ATOM 2242 C C . ASP A 1 303 ? -8.144 4.914 0.972 1.00 96.06 303 ASP A C 1
ATOM 2244 O O . ASP A 1 303 ? -7.216 5.724 1.047 1.00 96.06 303 ASP A O 1
ATOM 2248 N N . ALA A 1 304 ? -8.182 3.940 0.061 1.00 94.31 304 ALA A N 1
ATOM 2249 C CA . ALA A 1 304 ? -7.258 3.782 -1.055 1.00 94.31 304 ALA A CA 1
ATOM 2250 C C . ALA A 1 304 ? -7.992 3.186 -2.263 1.00 94.31 304 ALA A C 1
ATOM 2252 O O . ALA A 1 304 ? -8.893 2.360 -2.092 1.00 94.31 304 ALA A O 1
ATOM 2253 N N . CYS A 1 305 ? -7.608 3.583 -3.476 1.00 93.38 305 CYS A N 1
ATOM 2254 C CA . CYS A 1 305 ? -8.207 3.051 -4.698 1.00 93.38 305 CYS A CA 1
ATOM 2255 C C . CYS A 1 305 ? -8.082 1.520 -4.747 1.00 93.38 305 CYS A C 1
ATOM 2257 O O . CYS A 1 305 ? -7.092 0.945 -4.292 1.00 93.38 305 CYS A O 1
ATOM 2259 N N . GLN A 1 306 ? -9.127 0.861 -5.246 1.00 93.88 306 GLN A N 1
ATOM 2260 C CA . GLN A 1 306 ? -9.214 -0.594 -5.362 1.00 93.88 306 GLN A CA 1
ATOM 2261 C C . GLN A 1 306 ? -8.967 -1.408 -4.075 1.00 93.88 306 GLN A C 1
ATOM 2263 O O . GLN A 1 306 ? -8.765 -2.621 -4.165 1.00 93.88 306 GLN A O 1
ATOM 2268 N N . SER A 1 307 ? -9.023 -0.816 -2.879 1.00 95.75 307 SER A N 1
ATOM 2269 C CA . SER A 1 307 ? -8.805 -1.546 -1.622 1.00 95.75 307 SER A CA 1
ATOM 2270 C C . SER A 1 307 ? -9.818 -2.675 -1.359 1.00 95.75 307 SER A C 1
ATOM 2272 O O . SER A 1 307 ? -9.526 -3.565 -0.565 1.00 95.75 307 SER A O 1
ATOM 2274 N N . ASP A 1 308 ? -10.968 -2.678 -2.047 1.00 95.56 308 ASP A N 1
ATOM 2275 C CA . ASP A 1 308 ? -12.005 -3.724 -2.001 1.00 95.56 308 ASP A CA 1
ATOM 2276 C C . ASP A 1 308 ? -12.365 -4.294 -3.392 1.00 95.56 308 ASP A C 1
ATOM 2278 O O . ASP A 1 308 ? -13.457 -4.824 -3.612 1.00 95.56 308 ASP A O 1
ATOM 2282 N N . THR A 1 309 ? -11.479 -4.152 -4.384 1.00 91.88 309 THR A N 1
ATOM 2283 C CA . THR A 1 309 ? -11.747 -4.678 -5.736 1.00 91.88 309 THR A CA 1
ATOM 2284 C C . THR A 1 309 ? -11.574 -6.184 -5.775 1.00 91.88 309 THR A C 1
ATOM 2286 O O . THR A 1 309 ? -10.540 -6.699 -5.351 1.00 91.88 309 THR A O 1
ATOM 2289 N N . ALA A 1 310 ? -12.557 -6.885 -6.343 1.00 90.06 310 ALA A N 1
ATOM 2290 C CA . ALA A 1 310 ? -12.455 -8.316 -6.581 1.00 90.06 310 ALA A CA 1
ATOM 2291 C C . ALA A 1 310 ? -11.305 -8.621 -7.551 1.00 90.06 310 ALA A C 1
ATOM 2293 O O . ALA A 1 310 ? -11.273 -8.127 -8.678 1.00 90.06 310 ALA A O 1
ATOM 2294 N N . VAL A 1 311 ? -10.378 -9.465 -7.113 1.00 89.81 311 VAL A N 1
ATOM 2295 C CA . VAL A 1 311 ? -9.259 -9.944 -7.931 1.00 89.81 311 VAL A CA 1
ATOM 2296 C C . VAL A 1 311 ? -9.618 -11.260 -8.629 1.00 89.81 311 VAL A C 1
ATOM 2298 O O . VAL A 1 311 ? -10.623 -11.902 -8.313 1.00 89.81 311 VAL A O 1
ATOM 2301 N N . ALA A 1 312 ? -8.808 -11.668 -9.609 1.00 84.62 312 ALA A N 1
ATOM 2302 C CA . ALA A 1 312 ? -8.993 -12.939 -10.306 1.00 84.62 312 ALA A CA 1
ATOM 2303 C C . ALA A 1 312 ? -8.956 -14.143 -9.341 1.00 84.62 312 ALA A C 1
ATOM 2305 O O . ALA A 1 312 ? -8.407 -14.066 -8.243 1.00 84.62 312 ALA A O 1
ATOM 2306 N N . SER A 1 313 ? -9.530 -15.277 -9.756 1.00 80.25 313 SER A N 1
ATOM 2307 C CA . SER A 1 313 ? -9.535 -16.503 -8.945 1.00 80.25 313 SER A CA 1
ATOM 2308 C C . SER A 1 313 ? -8.110 -16.919 -8.559 1.00 80.25 313 SER A C 1
ATOM 2310 O O . SER A 1 313 ? -7.248 -17.026 -9.427 1.00 80.25 313 SER A O 1
ATOM 2312 N N . GLY A 1 314 ? -7.877 -17.144 -7.262 1.00 83.38 314 GLY A N 1
ATOM 2313 C CA . GLY A 1 314 ? -6.548 -17.424 -6.706 1.00 83.38 314 GLY A CA 1
ATOM 2314 C C . GLY A 1 314 ? -5.743 -16.177 -6.321 1.00 83.38 314 GLY A C 1
ATOM 2315 O O . GLY A 1 314 ? -4.675 -16.315 -5.736 1.00 83.38 314 GLY A O 1
ATOM 2316 N N . GLY A 1 315 ? -6.251 -14.976 -6.611 1.00 88.44 315 GLY A N 1
ATOM 2317 C CA . GLY A 1 315 ? -5.665 -13.722 -6.155 1.00 88.44 315 GLY A CA 1
ATOM 2318 C C . GLY A 1 315 ? -5.900 -13.445 -4.669 1.00 88.44 315 GLY A C 1
ATOM 2319 O O . GLY A 1 315 ? -6.713 -14.094 -4.009 1.00 88.44 315 GLY A O 1
ATOM 2320 N N . GLN A 1 316 ? -5.183 -12.453 -4.152 1.00 93.75 316 GLN A N 1
ATOM 2321 C CA . GLN A 1 316 ? -5.174 -12.081 -2.741 1.00 93.75 316 GLN A CA 1
ATOM 2322 C C . GLN A 1 316 ? -5.941 -10.773 -2.517 1.00 93.75 316 GLN A C 1
ATOM 2324 O O . GLN A 1 316 ? -5.574 -9.727 -3.055 1.00 93.75 316 GLN A O 1
ATOM 2329 N N . GLN A 1 317 ? -6.995 -10.815 -1.702 1.00 95.00 317 GLN A N 1
ATOM 2330 C CA . GLN A 1 317 ? -7.786 -9.626 -1.383 1.00 95.00 317 GLN A CA 1
ATOM 2331 C C . GLN A 1 317 ? -7.415 -9.059 -0.019 1.00 95.00 317 GLN A C 1
ATOM 2333 O O . GLN A 1 317 ? -7.284 -9.809 0.949 1.00 95.00 317 GLN A O 1
ATOM 2338 N N . LEU A 1 318 ? -7.330 -7.729 0.085 1.00 97.25 318 LEU A N 1
ATOM 2339 C CA . LEU A 1 318 ? -7.158 -7.075 1.388 1.00 97.25 318 LEU A CA 1
ATOM 2340 C C . LEU A 1 318 ? -8.324 -7.407 2.314 1.00 97.25 318 LEU A C 1
ATOM 2342 O O . LEU A 1 318 ? -8.094 -7.804 3.450 1.00 97.25 318 LEU A O 1
ATOM 2346 N N . ARG A 1 319 ? -9.566 -7.313 1.821 1.00 97.12 319 ARG A N 1
ATOM 2347 C CA . ARG A 1 319 ? -10.763 -7.656 2.601 1.00 97.12 319 ARG A CA 1
ATOM 2348 C C . ARG A 1 319 ? -10.636 -9.023 3.274 1.00 97.12 319 ARG A C 1
ATOM 2350 O O . ARG A 1 319 ? -10.906 -9.129 4.467 1.00 97.12 319 ARG A O 1
ATOM 2357 N N . ASP A 1 320 ? -10.206 -10.033 2.526 1.00 96.12 320 ASP A N 1
ATOM 2358 C CA . ASP A 1 320 ? -10.097 -11.405 3.024 1.00 96.12 320 ASP A CA 1
ATOM 2359 C C . ASP A 1 320 ? -8.972 -11.503 4.072 1.00 96.12 320 ASP A C 1
ATOM 2361 O O . ASP A 1 320 ? -9.194 -12.045 5.152 1.00 96.12 320 ASP A O 1
ATOM 2365 N N . ALA A 1 321 ? -7.826 -10.840 3.848 1.00 97.00 321 ALA A N 1
ATOM 2366 C CA . ALA A 1 321 ? -6.735 -10.758 4.827 1.00 97.00 321 ALA A CA 1
ATOM 2367 C C . ALA A 1 321 ? -7.173 -10.196 6.194 1.00 97.00 321 ALA A C 1
ATOM 2369 O O . ALA A 1 321 ? -6.672 -10.640 7.227 1.00 97.00 321 ALA A O 1
ATOM 2370 N N . PHE A 1 322 ? -8.122 -9.255 6.230 1.00 98.00 322 PHE A N 1
ATOM 2371 C CA . PHE A 1 322 ? -8.671 -8.732 7.487 1.00 98.00 322 PHE A CA 1
ATOM 2372 C C . PHE A 1 322 ? -9.798 -9.604 8.055 1.00 98.00 322 PHE A C 1
ATOM 2374 O O . PHE A 1 322 ? -9.791 -9.910 9.251 1.00 98.00 322 PHE A O 1
ATOM 2381 N N . LEU A 1 323 ? -10.784 -9.981 7.233 1.00 95.75 323 LEU A N 1
ATOM 2382 C CA . LEU A 1 323 ? -11.973 -10.708 7.691 1.00 95.75 323 LEU A CA 1
ATOM 2383 C C . LEU A 1 323 ? -11.636 -12.130 8.154 1.00 95.75 323 LEU A C 1
ATOM 2385 O O . LEU A 1 323 ? -12.097 -12.536 9.222 1.00 95.75 323 LEU A O 1
ATOM 2389 N N . ASP A 1 324 ? -10.781 -12.850 7.423 1.00 96.69 324 ASP A N 1
ATOM 2390 C CA . ASP A 1 324 ? -10.367 -14.210 7.791 1.00 96.69 324 ASP A CA 1
ATOM 2391 C C . ASP A 1 324 ? -9.528 -14.221 9.079 1.00 96.69 324 ASP A C 1
ATOM 2393 O O . ASP A 1 324 ? -9.516 -15.210 9.813 1.00 96.69 324 ASP A O 1
ATOM 2397 N N . ASN A 1 325 ? -8.897 -13.088 9.407 1.00 97.12 325 ASN A N 1
ATOM 2398 C CA . ASN A 1 325 ? -8.140 -12.881 10.641 1.00 97.12 325 ASN A CA 1
ATOM 2399 C C . ASN A 1 325 ? -8.950 -12.194 11.758 1.00 97.12 325 ASN A C 1
ATOM 2401 O O . ASN A 1 325 ? -8.372 -11.762 12.755 1.00 97.12 325 ASN A O 1
ATOM 2405 N N . GLY A 1 326 ? -10.283 -12.127 11.636 1.00 94.56 326 GLY A N 1
ATOM 2406 C CA . GLY A 1 326 ? -11.200 -11.777 12.729 1.00 94.56 326 GLY A CA 1
ATOM 2407 C C . GLY A 1 326 ? -11.693 -10.326 12.761 1.00 94.56 326 GLY A C 1
ATOM 2408 O O . GLY A 1 326 ? -12.322 -9.910 13.744 1.00 94.56 326 GLY A O 1
ATOM 2409 N N . ALA A 1 327 ? -11.449 -9.536 11.711 1.00 95.75 327 ALA A N 1
ATOM 2410 C CA . ALA A 1 327 ? -12.028 -8.200 11.619 1.00 95.75 327 ALA A CA 1
ATOM 2411 C C . ALA A 1 327 ? -13.563 -8.289 11.619 1.00 95.75 327 ALA A C 1
ATOM 2413 O O . ALA A 1 327 ? -14.159 -9.170 11.003 1.00 95.75 327 ALA A O 1
ATOM 2414 N N . GLY A 1 328 ? -14.216 -7.370 12.333 1.00 91.75 328 GLY A N 1
ATOM 2415 C CA . GLY A 1 328 ? -15.678 -7.342 12.436 1.00 91.75 328 GLY A CA 1
ATOM 2416 C C . GLY A 1 328 ? -16.339 -6.679 11.228 1.00 91.75 328 GLY A C 1
ATOM 2417 O O . GLY A 1 328 ? -17.488 -6.975 10.906 1.00 91.75 328 GLY A O 1
ATOM 2418 N N . ALA A 1 329 ? -15.613 -5.778 10.565 1.00 93.00 329 ALA A N 1
ATOM 2419 C CA . ALA A 1 329 ? -16.053 -5.097 9.359 1.00 93.00 329 ALA A CA 1
ATOM 2420 C C . ALA A 1 329 ? -14.854 -4.642 8.523 1.00 93.00 329 ALA A C 1
ATOM 2422 O O . ALA A 1 329 ? -13.803 -4.296 9.065 1.00 93.00 329 ALA A O 1
ATOM 2423 N N . PHE A 1 330 ? -15.064 -4.577 7.210 1.00 95.81 330 PHE A N 1
ATOM 2424 C CA . PHE A 1 330 ? -14.126 -4.023 6.245 1.00 95.81 330 PHE A CA 1
ATOM 2425 C C . PHE A 1 330 ? -14.857 -3.033 5.337 1.00 95.81 330 PHE A C 1
ATOM 2427 O O . PHE A 1 330 ? -15.946 -3.327 4.841 1.00 95.81 330 PHE A O 1
ATOM 2434 N N . ILE A 1 331 ? -14.264 -1.861 5.139 1.00 97.00 331 ILE A N 1
ATOM 2435 C CA . ILE A 1 331 ? -14.722 -0.835 4.206 1.00 97.00 331 ILE A CA 1
ATOM 2436 C C . ILE A 1 331 ? -13.541 -0.478 3.307 1.00 97.00 331 ILE A C 1
ATOM 2438 O O . ILE A 1 331 ? -12.443 -0.207 3.794 1.00 97.00 331 ILE A O 1
ATOM 2442 N N . GLY A 1 332 ? -13.778 -0.440 2.003 1.00 96.81 332 GLY A N 1
ATOM 2443 C CA . GLY A 1 332 ? -12.798 -0.026 1.010 1.00 96.81 332 GLY A CA 1
ATOM 2444 C C . GLY A 1 332 ? -13.474 0.407 -0.286 1.00 96.81 332 GLY A C 1
ATOM 2445 O O . GLY A 1 332 ? -14.704 0.459 -0.371 1.00 96.81 332 GLY A O 1
ATOM 2446 N N . TRP A 1 333 ? -12.668 0.726 -1.292 1.00 94.69 333 TRP A N 1
ATOM 2447 C CA . TRP A 1 333 ? -13.140 1.168 -2.599 1.00 94.69 333 TRP A CA 1
ATOM 2448 C C . TRP A 1 333 ? -12.965 0.057 -3.630 1.00 94.69 333 TRP A C 1
ATOM 2450 O O . TRP A 1 333 ? -11.892 -0.525 -3.760 1.00 94.69 333 TRP A O 1
ATOM 2460 N N . SER A 1 334 ? -14.012 -0.225 -4.401 1.00 92.38 334 SER A N 1
ATOM 2461 C CA . SER A 1 334 ? -13.954 -1.196 -5.500 1.00 92.38 334 SER A CA 1
ATOM 2462 C C . SER A 1 334 ? -13.426 -0.601 -6.816 1.00 92.38 334 SER A C 1
ATOM 2464 O O . SER A 1 334 ? -13.492 -1.270 -7.839 1.00 92.38 334 SER A O 1
ATOM 2466 N N . ASP A 1 335 ? -13.033 0.678 -6.825 1.00 89.31 335 ASP A N 1
ATOM 2467 C CA . ASP A 1 335 ? -12.608 1.434 -8.012 1.00 89.31 335 ASP A CA 1
ATOM 2468 C C . ASP A 1 335 ? -11.793 2.683 -7.586 1.00 89.31 335 ASP A C 1
ATOM 2470 O O . ASP A 1 335 ? -11.766 3.061 -6.410 1.00 89.31 335 ASP A O 1
ATOM 2474 N N . SER A 1 336 ? -11.191 3.331 -8.580 1.00 86.62 336 SER A N 1
ATOM 2475 C CA . SER A 1 336 ? -10.912 4.762 -8.738 1.00 86.62 336 SER A CA 1
ATOM 2476 C C . SER A 1 336 ? -11.741 5.708 -7.883 1.00 86.62 336 SER A C 1
ATOM 2478 O O . SER A 1 336 ? -12.911 5.913 -8.220 1.00 86.62 336 SER A O 1
ATOM 2480 N N . ILE A 1 337 ? -11.159 6.350 -6.861 1.00 86.00 337 ILE A N 1
ATOM 2481 C CA . ILE A 1 337 ? -11.830 7.414 -6.120 1.00 86.00 337 ILE A CA 1
ATOM 2482 C C . ILE A 1 337 ? -11.026 8.714 -6.025 1.00 86.00 337 ILE A C 1
ATOM 2484 O O . ILE A 1 337 ? -9.857 8.745 -5.650 1.00 86.00 337 ILE A O 1
ATOM 2488 N N . SER A 1 338 ? -11.715 9.822 -6.301 1.00 85.19 338 SER A N 1
ATOM 2489 C CA . SER A 1 338 ? -11.179 11.169 -6.126 1.00 85.19 338 SER A CA 1
ATOM 2490 C C . SER A 1 338 ? -11.183 11.566 -4.654 1.00 85.19 338 SER A C 1
ATOM 2492 O O . SER A 1 338 ? -12.190 11.389 -3.963 1.00 85.19 338 SER A O 1
ATOM 2494 N N . THR A 1 339 ? -10.146 12.280 -4.211 1.00 83.75 339 THR A N 1
ATOM 2495 C CA . THR A 1 339 ? -10.087 12.895 -2.869 1.00 83.75 339 THR A CA 1
ATOM 2496 C C . THR A 1 339 ? -11.226 13.882 -2.599 1.00 83.75 339 THR A C 1
ATOM 2498 O O . THR A 1 339 ? -11.622 14.105 -1.455 1.00 83.75 339 THR A O 1
ATOM 2501 N N . LYS A 1 340 ? -11.839 14.443 -3.652 1.00 85.00 340 LYS A N 1
ATOM 2502 C CA . LYS A 1 340 ? -13.049 15.280 -3.533 1.00 85.00 340 LYS A CA 1
ATOM 2503 C C . LYS A 1 340 ? -14.262 14.504 -3.019 1.00 85.00 340 LYS A C 1
ATOM 2505 O O . LYS A 1 340 ? -15.201 15.122 -2.519 1.00 85.00 340 LYS A O 1
ATOM 2510 N N . PHE A 1 341 ? -14.263 13.186 -3.190 1.00 86.56 341 PHE A N 1
ATOM 2511 C CA . PHE A 1 341 ? -15.321 12.293 -2.743 1.00 86.56 341 PHE A CA 1
ATOM 2512 C C . PHE A 1 341 ? -14.897 11.485 -1.521 1.00 86.56 341 PHE A C 1
ATOM 2514 O O . PHE A 1 341 ? -15.680 11.388 -0.573 1.00 86.56 341 PHE A O 1
ATOM 2521 N N . SER A 1 342 ? -13.676 10.946 -1.520 1.00 90.00 342 SER A N 1
ATOM 2522 C CA . SER A 1 342 ? -13.214 10.100 -0.425 1.00 90.00 342 SER A CA 1
ATOM 2523 C C . SER A 1 342 ? -13.099 10.873 0.888 1.00 90.00 342 SER A C 1
ATOM 2525 O O . SER A 1 342 ? -13.649 10.418 1.886 1.00 90.00 342 SER A O 1
ATOM 2527 N N . ASN A 1 343 ? -12.547 12.096 0.890 1.00 88.50 343 ASN A N 1
ATOM 2528 C CA . ASN A 1 343 ? -12.389 12.868 2.128 1.00 88.50 343 ASN A CA 1
ATOM 2529 C C . ASN A 1 343 ? -13.754 13.142 2.816 1.00 88.50 343 ASN A C 1
ATOM 2531 O O . ASN A 1 343 ? -13.896 12.812 3.998 1.00 88.50 343 ASN A O 1
ATOM 2535 N N . PRO A 1 344 ? -14.805 13.659 2.130 1.00 89.69 344 PRO A N 1
ATOM 2536 C CA . PRO A 1 344 ? -16.131 13.793 2.744 1.00 89.69 344 PRO A CA 1
ATOM 2537 C C . PRO A 1 344 ? -16.785 12.465 3.149 1.00 89.69 344 PRO A C 1
ATOM 2539 O O . PRO A 1 344 ? -17.509 12.431 4.145 1.00 89.69 344 PRO A O 1
ATOM 2542 N N . ALA A 1 345 ? -16.572 11.383 2.391 1.00 91.62 345 ALA A N 1
ATOM 2543 C CA . ALA A 1 345 ? -17.096 10.064 2.745 1.00 91.62 345 ALA A CA 1
ATOM 2544 C C . ALA A 1 345 ? -16.453 9.552 4.042 1.00 91.62 345 ALA A C 1
ATOM 2546 O O . ALA A 1 345 ? -17.166 9.133 4.954 1.00 91.62 345 ALA A O 1
ATOM 2547 N N . THR A 1 346 ? -15.133 9.691 4.161 1.00 93.38 346 THR A N 1
ATOM 2548 C CA . THR A 1 346 ? -14.360 9.375 5.361 1.00 93.38 346 THR A CA 1
ATOM 2549 C C . THR A 1 346 ? -14.868 10.145 6.574 1.00 93.38 346 THR A C 1
ATOM 2551 O O . THR A 1 346 ? -15.150 9.536 7.604 1.00 93.38 346 THR A O 1
ATOM 2554 N N . GLU A 1 347 ? -15.072 11.460 6.445 1.00 91.44 347 GLU A N 1
ATOM 2555 C CA . GLU A 1 347 ? -15.655 12.287 7.512 1.00 91.44 347 GLU A CA 1
ATOM 2556 C C . GLU A 1 347 ? -17.014 11.735 7.967 1.00 91.44 347 GLU A C 1
ATOM 2558 O O . GLU A 1 347 ? -17.256 11.581 9.162 1.00 91.44 347 GLU A O 1
ATOM 2563 N N . LYS A 1 348 ? -17.891 11.366 7.025 1.00 89.94 348 LYS A N 1
ATOM 2564 C CA . LYS A 1 348 ? -19.227 10.841 7.345 1.00 89.94 348 LYS A CA 1
ATOM 2565 C C . LYS A 1 348 ? -19.208 9.463 7.989 1.00 89.94 348 LYS A C 1
ATOM 2567 O O . LYS A 1 348 ? -20.016 9.218 8.884 1.00 89.94 348 LYS A O 1
ATOM 2572 N N . ILE A 1 349 ? -18.319 8.580 7.547 1.00 89.50 349 ILE A N 1
ATOM 2573 C CA . ILE A 1 349 ? -18.143 7.256 8.151 1.00 89.50 349 ILE A CA 1
ATOM 2574 C C . ILE A 1 349 ? -17.677 7.423 9.598 1.00 89.50 349 ILE A C 1
ATOM 2576 O O . ILE A 1 349 ? -18.290 6.869 10.507 1.00 89.50 349 ILE A O 1
ATOM 2580 N N . VAL A 1 350 ? -16.649 8.241 9.824 1.00 89.56 350 VAL A N 1
ATOM 2581 C CA . VAL A 1 350 ? -16.068 8.449 11.155 1.00 89.56 350 VAL A CA 1
ATOM 2582 C C . VAL A 1 350 ? -17.035 9.176 12.096 1.00 89.56 350 VAL A C 1
ATOM 2584 O O . VAL A 1 350 ? -17.193 8.756 13.241 1.00 89.56 350 VAL A O 1
ATOM 2587 N N . ASP A 1 351 ? -17.763 10.188 11.614 1.00 85.38 351 ASP A N 1
ATOM 2588 C CA . ASP A 1 351 ? -18.842 10.835 12.375 1.00 85.38 351 ASP A CA 1
ATOM 2589 C C . ASP A 1 351 ? -19.952 9.845 12.763 1.00 85.38 351 ASP A C 1
ATOM 2591 O O . ASP A 1 351 ? -20.526 9.954 13.844 1.00 85.38 351 ASP A O 1
ATOM 2595 N N . GLY A 1 352 ? -20.266 8.878 11.895 1.00 82.31 352 GLY A N 1
ATOM 2596 C CA . GLY A 1 352 ? -21.260 7.839 12.171 1.00 82.31 352 GLY A CA 1
ATOM 2597 C C . GLY A 1 352 ? -20.815 6.838 13.240 1.00 82.31 352 GLY A C 1
ATOM 2598 O O . GLY A 1 352 ? -21.642 6.385 14.029 1.00 82.31 352 GLY A O 1
ATOM 2599 N N . LEU A 1 353 ? -19.518 6.517 13.293 1.00 80.06 353 LEU A N 1
ATOM 2600 C CA . LEU A 1 353 ? -18.927 5.664 14.334 1.00 80.06 353 LEU A CA 1
ATOM 2601 C C . LEU A 1 353 ? -18.837 6.377 15.684 1.00 80.06 353 LEU A C 1
ATOM 2603 O O . LEU A 1 353 ? -18.932 5.746 16.735 1.00 80.06 353 LEU A O 1
ATOM 2607 N N . ALA A 1 354 ? -18.620 7.688 15.640 1.00 76.12 354 ALA A N 1
ATOM 2608 C CA . ALA A 1 354 ? -18.330 8.511 16.796 1.00 76.12 354 ALA A CA 1
ATOM 2609 C C . ALA A 1 354 ? -19.182 9.793 16.803 1.00 76.12 354 ALA A C 1
ATOM 2611 O O . ALA A 1 354 ? -18.630 10.897 16.705 1.00 76.12 354 ALA A O 1
ATOM 2612 N N . PRO A 1 355 ? -20.521 9.687 16.904 1.00 64.75 355 PRO A N 1
ATOM 2613 C CA . PRO A 1 355 ? -21.413 10.840 16.828 1.00 64.75 355 PRO A CA 1
ATOM 2614 C C . PRO A 1 355 ? -21.069 11.912 17.869 1.00 64.75 355 PRO A C 1
ATOM 2616 O O . PRO A 1 355 ? -20.608 11.621 18.972 1.00 64.75 355 PRO A O 1
ATOM 2619 N N . ALA A 1 356 ? -21.276 13.181 17.499 1.00 61.16 356 ALA A N 1
ATOM 2620 C CA . ALA A 1 356 ? -21.025 14.332 18.374 1.00 61.16 356 ALA A CA 1
ATOM 2621 C C . ALA A 1 356 ? -21.855 14.293 19.660 1.00 61.16 356 ALA A C 1
ATOM 2623 O O . ALA A 1 356 ? -21.354 14.658 20.721 1.00 61.16 356 ALA A O 1
ATOM 2624 N N . ASP A 1 357 ? -23.070 13.761 19.555 1.00 59.28 357 ASP A N 1
ATOM 2625 C CA . ASP A 1 357 ? -24.024 13.662 20.642 1.00 59.28 357 ASP A CA 1
ATOM 2626 C C . ASP A 1 357 ? -24.423 12.193 20.815 1.00 59.28 357 ASP A C 1
ATOM 2628 O O . ASP A 1 357 ? -25.354 11.703 20.180 1.00 59.28 357 ASP A O 1
ATOM 2632 N N . PHE A 1 358 ? -23.758 11.473 21.725 1.00 55.16 358 PHE A N 1
ATOM 2633 C CA . PHE A 1 358 ? -24.256 10.167 22.205 1.00 55.16 358 PHE A CA 1
ATOM 2634 C C . PHE A 1 358 ? -25.537 10.285 23.024 1.00 55.16 358 PHE A C 1
ATOM 2636 O O . PHE A 1 358 ? -26.101 9.296 23.488 1.00 55.16 358 PHE A O 1
ATOM 2643 N N . GLY A 1 359 ? -25.994 11.515 23.193 1.00 51.41 359 GLY A N 1
ATOM 2644 C CA . GLY A 1 359 ? -27.237 11.808 23.818 1.00 51.41 359 GLY A CA 1
ATOM 2645 C C . GLY A 1 359 ? -27.311 11.290 25.246 1.00 51.41 359 GLY A C 1
ATOM 2646 O O . GLY A 1 359 ? -28.274 10.626 25.604 1.00 51.41 359 GLY A O 1
ATOM 2647 N N . VAL A 1 360 ? -26.301 11.593 26.058 1.00 53.31 360 VAL A N 1
ATOM 2648 C CA . VAL A 1 360 ? -26.353 11.416 27.510 1.00 53.31 360 VAL A CA 1
ATOM 2649 C C . VAL A 1 360 ? -25.856 12.708 28.140 1.00 53.31 360 VAL A C 1
ATOM 2651 O O . VAL A 1 360 ? -24.655 12.944 28.220 1.00 53.31 360 VAL A O 1
ATOM 2654 N N . GLU A 1 361 ? -26.784 13.572 28.545 1.00 52.28 361 GLU A N 1
ATOM 2655 C CA . GLU A 1 361 ? -26.447 14.850 29.189 1.00 52.28 361 GLU A CA 1
ATOM 2656 C C . GLU A 1 361 ? -26.142 14.671 30.677 1.00 52.28 361 GLU A C 1
ATOM 2658 O O . GLU A 1 361 ? -25.330 15.399 31.242 1.00 52.28 361 GLU A O 1
ATOM 2663 N N . ASN A 1 362 ? -26.795 13.700 31.321 1.00 52.31 362 ASN A N 1
ATOM 2664 C CA . ASN A 1 362 ? -26.609 13.401 32.733 1.00 52.31 362 ASN A CA 1
ATOM 2665 C C . ASN A 1 362 ? -26.788 11.909 33.018 1.00 52.31 362 ASN A C 1
ATOM 2667 O O . ASN A 1 362 ? -27.724 11.265 32.534 1.00 52.31 362 ASN A O 1
ATOM 2671 N N 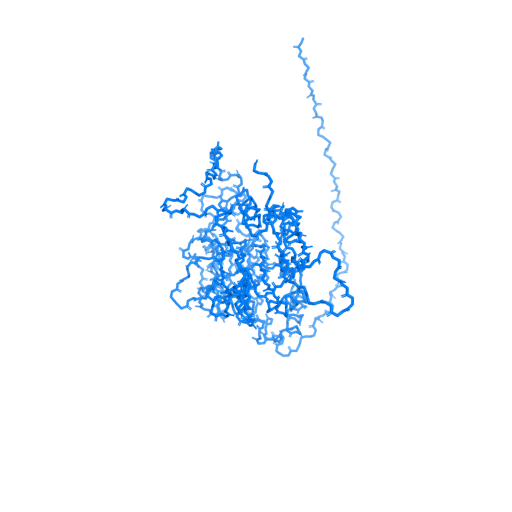. ILE A 1 363 ? -25.916 11.398 33.887 1.00 53.53 363 ILE A N 1
ATOM 2672 C CA . ILE A 1 363 ? -26.110 10.144 34.610 1.00 53.53 363 ILE A CA 1
ATOM 2673 C C . ILE A 1 363 ? -26.427 10.536 36.050 1.00 53.53 363 ILE A C 1
ATOM 2675 O O . ILE A 1 363 ? -25.545 10.965 36.794 1.00 53.53 363 ILE A O 1
ATOM 2679 N N . VAL A 1 364 ? -27.694 10.421 36.443 1.00 61.38 364 VAL A N 1
ATOM 2680 C CA . VAL A 1 364 ? -28.105 10.683 37.825 1.00 61.38 364 VAL A CA 1
ATOM 2681 C C . VAL A 1 364 ? -28.131 9.356 38.568 1.00 61.38 364 VAL A C 1
ATOM 2683 O O . VAL A 1 364 ? -28.918 8.466 38.245 1.00 61.38 364 VAL A O 1
ATOM 2686 N N . ILE A 1 365 ? -27.266 9.231 39.573 1.00 56.38 365 ILE A N 1
ATOM 2687 C CA . ILE A 1 365 ? -27.293 8.117 40.519 1.00 56.38 365 ILE A CA 1
ATOM 2688 C C . ILE A 1 365 ? -28.094 8.580 41.733 1.00 56.38 365 ILE A C 1
ATOM 2690 O O . ILE A 1 365 ? -27.630 9.410 42.514 1.00 56.38 365 ILE A O 1
ATOM 2694 N N . THR A 1 366 ? -29.303 8.055 41.895 1.00 65.75 366 THR A N 1
ATOM 2695 C CA . THR A 1 366 ? -30.123 8.299 43.086 1.00 65.75 366 THR A CA 1
ATOM 2696 C C . THR A 1 366 ? -30.102 7.073 43.977 1.00 65.75 366 THR A C 1
ATOM 2698 O O . THR A 1 366 ? -30.421 5.976 43.527 1.00 65.75 366 THR A O 1
ATOM 2701 N N . THR A 1 367 ? -29.769 7.238 45.251 1.00 55.06 367 THR A N 1
ATOM 2702 C CA . THR A 1 367 ? -29.913 6.179 46.254 1.00 55.06 367 THR A CA 1
ATOM 2703 C C . THR A 1 367 ? -31.219 6.375 47.015 1.00 55.06 367 THR A C 1
ATOM 2705 O O . THR A 1 367 ? -31.610 7.505 47.311 1.00 55.06 367 THR A O 1
ATOM 2708 N N . THR A 1 368 ? -31.915 5.280 47.331 1.00 58.56 368 THR A N 1
ATOM 2709 C CA . THR A 1 368 ? -33.040 5.312 48.277 1.00 58.56 368 THR A CA 1
ATOM 2710 C C . THR A 1 368 ? -32.695 4.437 49.486 1.00 58.56 368 THR A C 1
ATOM 2712 O O . THR A 1 368 ? -32.490 3.236 49.295 1.00 58.56 368 THR A O 1
ATOM 2715 N N . PRO A 1 369 ? -32.623 4.998 50.710 1.00 58.62 369 PRO A N 1
ATOM 2716 C CA . PRO A 1 369 ? -32.782 6.420 51.043 1.00 58.62 369 PRO A CA 1
ATOM 2717 C C . PRO A 1 369 ? -31.616 7.281 50.520 1.00 58.62 369 PRO A C 1
ATOM 2719 O O . PRO A 1 369 ? -30.494 6.801 50.390 1.00 58.62 369 PRO A O 1
ATOM 2722 N N . SER A 1 370 ? -31.865 8.571 50.268 1.00 58.94 370 SER A N 1
ATOM 2723 C CA . SER A 1 370 ? -30.888 9.527 49.706 1.00 58.94 370 SER A CA 1
ATOM 2724 C C . SER A 1 370 ? -29.735 9.885 50.653 1.00 58.94 370 SER A C 1
ATOM 2726 O O . SER A 1 370 ? -28.897 10.724 50.330 1.00 58.94 370 SER A O 1
ATOM 2728 N N . ASN A 1 371 ? -29.725 9.298 51.851 1.00 62.31 371 ASN A N 1
ATOM 2729 C CA . ASN A 1 371 ? -28.717 9.506 52.881 1.00 62.31 371 ASN A CA 1
ATOM 2730 C C . ASN A 1 371 ? -28.682 8.272 53.806 1.00 62.31 371 ASN A C 1
ATOM 2732 O O . ASN A 1 371 ? -29.164 8.339 54.940 1.00 62.31 371 ASN A O 1
ATOM 2736 N N . PRO A 1 372 ? -28.230 7.110 53.299 1.00 61.94 372 PRO A N 1
ATOM 2737 C CA . PRO A 1 372 ? -28.275 5.871 54.060 1.00 61.94 372 PRO A CA 1
ATOM 2738 C C . PRO A 1 372 ? -27.386 6.003 55.295 1.00 61.94 372 PRO A C 1
ATOM 2740 O O . PRO A 1 372 ? -26.243 6.464 55.223 1.00 61.94 372 PRO A O 1
ATOM 2743 N N . SER A 1 373 ? -27.916 5.613 56.448 1.00 58.69 373 SER A N 1
ATOM 2744 C CA . SER A 1 373 ? -27.124 5.535 57.669 1.00 58.69 373 SER A CA 1
ATOM 2745 C C . SER A 1 373 ? -26.050 4.446 57.545 1.00 58.69 373 SER A C 1
ATOM 2747 O O . SER A 1 373 ? -26.117 3.555 56.694 1.00 58.69 373 SER A O 1
ATOM 2749 N N . ALA A 1 374 ? -25.007 4.510 58.378 1.00 49.69 374 ALA A N 1
ATOM 2750 C CA . ALA A 1 374 ? -23.973 3.481 58.370 1.00 49.69 374 ALA A CA 1
ATOM 2751 C C . ALA A 1 374 ? -24.614 2.096 58.592 1.00 49.69 374 ALA A C 1
ATOM 2753 O O . ALA A 1 374 ? -25.210 1.864 59.643 1.00 49.69 374 ALA A O 1
ATOM 2754 N N . ARG A 1 375 ? -24.419 1.178 57.628 1.00 52.00 375 ARG A N 1
ATOM 2755 C CA . ARG A 1 375 ? -24.978 -0.195 57.559 1.00 52.00 375 ARG A CA 1
ATOM 2756 C C . ARG A 1 375 ? -26.414 -0.322 57.035 1.00 52.00 375 ARG A C 1
ATOM 2758 O O . ARG A 1 375 ? -26.965 -1.419 57.076 1.00 52.00 375 ARG A O 1
ATOM 2765 N N . GLU A 1 376 ? -27.004 0.744 56.509 1.00 56.97 376 GLU A N 1
ATOM 2766 C CA . GLU A 1 376 ? -28.299 0.672 55.833 1.00 56.97 376 GLU A CA 1
ATOM 2767 C C . GLU A 1 376 ? -28.114 0.204 54.383 1.00 56.97 376 GLU A C 1
ATOM 2769 O O . GLU A 1 376 ? -27.282 0.734 53.645 1.00 56.97 376 GLU A O 1
ATOM 2774 N N . SER A 1 377 ? -28.863 -0.825 53.981 1.00 49.59 377 SER A N 1
ATOM 2775 C CA . SER A 1 377 ? -28.872 -1.278 52.588 1.00 49.59 377 SER A CA 1
ATOM 2776 C C . SER A 1 377 ? -29.634 -0.264 51.740 1.00 49.59 377 SER A C 1
ATOM 2778 O O . SER A 1 377 ? -30.727 0.153 52.116 1.00 49.59 377 SER A O 1
ATOM 2780 N N . TYR A 1 378 ? -29.073 0.122 50.599 1.00 60.41 378 TYR A N 1
ATOM 2781 C CA . TYR A 1 378 ? -29.737 0.983 49.627 1.00 60.41 378 TYR A CA 1
ATOM 2782 C C . TYR A 1 378 ? -29.621 0.371 48.234 1.00 60.41 378 TYR A C 1
ATOM 2784 O O . TYR A 1 378 ? -28.650 -0.320 47.924 1.00 60.41 378 TYR A O 1
ATOM 2792 N N . LEU A 1 379 ? -30.614 0.649 47.395 1.00 52.75 379 LEU A N 1
ATOM 2793 C CA . LEU A 1 379 ? -30.592 0.317 45.974 1.00 52.75 379 LEU A CA 1
ATOM 2794 C C . LEU A 1 379 ? -30.268 1.597 45.195 1.00 52.75 379 LEU A C 1
ATOM 2796 O O . LEU A 1 379 ? -31.069 2.539 45.227 1.00 52.75 379 LEU A O 1
ATOM 2800 N N . PRO A 1 380 ? -29.094 1.693 44.546 1.00 53.78 380 PRO A N 1
ATOM 2801 C CA . PRO A 1 380 ? -28.833 2.779 43.620 1.00 53.78 380 PRO A CA 1
ATOM 2802 C C . PRO A 1 380 ? -29.709 2.592 42.380 1.00 53.78 380 PRO A C 1
ATOM 2804 O O . PRO A 1 380 ? -29.762 1.517 41.792 1.00 53.78 380 PRO A O 1
ATOM 2807 N N . THR A 1 381 ? -30.390 3.653 41.972 1.00 58.84 381 THR A N 1
ATOM 2808 C CA . THR A 1 381 ? -31.067 3.743 40.680 1.00 58.84 381 THR A CA 1
ATOM 2809 C C . THR A 1 381 ? -30.235 4.641 39.778 1.00 58.84 381 THR A C 1
ATOM 2811 O O . THR A 1 381 ? -29.836 5.732 40.190 1.00 58.84 381 THR A O 1
ATOM 2814 N N . VAL A 1 382 ? -29.971 4.185 38.556 1.00 54.94 382 VAL A N 1
ATOM 2815 C CA . VAL A 1 382 ? -29.279 4.970 37.531 1.00 54.94 382 VAL A CA 1
ATOM 2816 C C . VAL A 1 382 ? -30.317 5.455 36.528 1.00 54.94 382 VAL A C 1
ATOM 2818 O O . VAL A 1 382 ? -31.018 4.645 35.923 1.00 54.94 382 VAL A O 1
ATOM 2821 N N . GLN A 1 383 ? -30.423 6.769 36.351 1.00 58.62 383 GLN A N 1
ATOM 2822 C CA . GLN A 1 383 ? -31.190 7.366 35.260 1.00 58.62 383 GLN A CA 1
ATOM 2823 C C . GLN A 1 383 ? -30.231 7.989 34.250 1.00 58.62 383 GLN A C 1
ATOM 2825 O O . GLN A 1 383 ? -29.407 8.834 34.600 1.00 58.62 383 GLN A O 1
ATOM 2830 N N . VAL A 1 384 ? -30.356 7.556 32.997 1.00 55.22 384 VAL A N 1
ATOM 2831 C CA . VAL A 1 384 ? -29.636 8.114 31.850 1.00 55.22 384 VAL A CA 1
ATOM 2832 C C . VAL A 1 384 ? -30.600 9.046 31.130 1.00 55.22 384 VAL A C 1
ATOM 2834 O O . VAL A 1 384 ? -31.647 8.599 30.658 1.00 55.22 384 VAL A O 1
ATOM 2837 N N . GLN A 1 385 ? -30.281 10.338 31.086 1.00 50.47 385 GLN A N 1
ATOM 2838 C CA . GLN A 1 385 ? -31.144 11.332 30.455 1.00 50.47 385 GLN A CA 1
ATOM 2839 C C . GLN A 1 385 ? -30.590 11.707 29.075 1.00 50.47 385 GLN A C 1
ATOM 2841 O O . GLN A 1 385 ? -29.484 12.255 29.004 1.00 50.47 385 GLN A O 1
ATOM 2846 N N . PRO A 1 386 ? -31.322 11.408 27.985 1.00 46.97 386 PRO A N 1
ATOM 2847 C CA . PRO A 1 386 ? -30.932 11.876 26.672 1.00 46.97 386 PRO A CA 1
ATOM 2848 C C . PRO A 1 386 ? -31.165 13.379 26.506 1.00 46.97 386 PRO A C 1
ATOM 2850 O O . PRO A 1 386 ? -31.976 13.947 27.243 1.00 46.97 386 PRO A O 1
ATOM 2853 N N . PRO A 1 387 ? -30.459 14.025 25.562 1.00 45.25 387 PRO A N 1
ATOM 2854 C CA . PRO A 1 387 ? -30.562 15.441 25.288 1.00 45.25 387 PRO A CA 1
ATOM 2855 C C . PRO A 1 387 ? -31.976 15.782 24.869 1.00 45.25 387 PRO A C 1
ATOM 2857 O O . PRO A 1 387 ? -32.687 14.973 24.260 1.00 45.25 387 PRO A O 1
ATOM 2860 N N . ALA A 1 388 ? -32.384 16.994 25.226 1.00 48.34 388 ALA A N 1
ATOM 2861 C CA . ALA A 1 388 ? -33.653 17.534 24.780 1.00 48.34 388 ALA A CA 1
ATOM 2862 C C . ALA A 1 388 ? -33.671 17.584 23.241 1.00 48.34 388 ALA A C 1
ATOM 2864 O O . ALA A 1 388 ? -32.746 18.117 22.629 1.00 48.34 388 ALA A O 1
ATOM 2865 N N . ALA A 1 389 ? -34.705 16.982 22.644 1.00 46.78 389 ALA A N 1
ATOM 2866 C CA . ALA A 1 389 ? -34.906 16.925 21.196 1.00 46.78 389 ALA A CA 1
ATOM 2867 C C . ALA A 1 389 ? -35.168 18.299 20.564 1.00 46.78 389 ALA A C 1
ATOM 2869 O O . ALA A 1 389 ? -35.812 19.146 21.232 1.00 46.78 389 ALA A O 1
#

Secondary structure (DSSP, 8-state):
------------------------PPPPP---HHHHHHHHHHHHHHHHHHHHHHHHHHHHHTT-S-HHHHHHHHHTTSTTEEEEEE-TTSSEEEEEETTS-EEEEE---TT-TTT----------------S-----TT-------GGG-SS--------SSS-SEEEEEESSHHHHT--THHHHHHHHHTT-EEEEEE-SSHHHHHHHHHHGGG-SEEEEES-EEEEEETTEEEEEEEEEEEE-TT-HHHHHHHHHHHHHHH-HHHHHHHEEEEEETTEEEEEE-HHHHHTS--SS-EEEEESTTTTPPPPTT-B-HHHHHHTTT-SEEE--SS---HHHHHHHHHHHHHHHS-S--S-SEEEEEEESSSPPTT---EEEEEEEPPP-